Protein AF-0000000070118887 (afdb_homodimer)

pLDDT: mean 91.61, std 8.12, range [56.62, 98.19]

Sequence (418 aa):
MGLREEKKQATRTAIADAALGLFLEQGFDRVTVADVARVARVSVNTVFNYFPTKEDLFFDRQEQVVQRLPAAIRDRADGESAVAALRRAFLAELDREEATLGLDPGMAGFWRVVEESAALQARLRQMRDRTEAAIADTLRAQTGVDDAMPPIAAAMIAAVDSALHAAIRRRLLAGEDPDAVRAQVRAAARVAFDALERGLGTYATKGATMGLREEKKQATRTAIADAALGLFLEQGFDRVTVADVARVARVSVNTVFNYFPTKEDLFFDRQEQVVQRLPAAIRDRADGESAVAALRRAFLAELDREEATLGLDPGMAGFWRVVEESAALQARLRQMRDRTEAAIADTLRAQTGVDDAMPPIAAAMIAAVDSALHAAIRRRLLAGEDPDAVRAQVRAAARVAFDALERGLGTYATKGAT

Foldseek 3Di:
DDPVVVVVVVLLVLLLVLLQVCCLVPFLVPDDLCNSCVSSVHDSVVSCVQAVDSLCSLVVCLVVVLCQLLVLLVPDDAQDASLNSLLVSVVVCLVVVPCSLVLDLVSLSSLVSCVVDPVSVVVVVVSLVSSLVSQLVSLCVLVVDDDPQSSVLSVLSSVLVVVLSVQSNVCSNVVHDSVVSSVVSNVSSVVSSVVSCVVQPRRSRHHDD/DDPVVVVVVVLLVLLLVLLQVCCLVPFLVPDDLCNSCVSSVHDSVSSCVQPVDSLCSLVVCLVVVLCQLLVLLVPDDAQDASLNSLLVSVVVCLVVVPCSLVLDLVSLSSLVSCVVDPVSVVVVVVSLVSSLVSQLVSLCVLVVDDDPLSSVLSVLSSVLVVVLSVQSNVCSNVVHDSVVSSVVSNVSSVVSSVVSCVVQPRRSRHHDD

Organism: Actinoplanes teichomyceticus (NCBI:txid1867)

Solvent-accessible surface area (backbone atoms only — not comparable to full-atom values): 21839 Å² total; per-residue (Å²): 130,55,72,68,56,49,50,49,50,50,52,49,48,45,45,34,50,38,34,44,54,47,30,68,72,63,30,61,87,73,53,49,64,60,58,31,15,59,74,46,70,51,49,54,65,57,48,40,72,76,27,83,42,73,64,43,38,69,48,67,54,48,67,58,61,37,39,47,62,34,47,34,47,70,66,42,52,68,69,34,23,38,61,57,27,46,49,51,52,52,52,50,34,63,72,65,53,30,65,87,65,47,68,36,80,78,32,34,56,56,52,51,44,35,76,73,28,73,70,46,46,52,50,53,52,49,45,51,52,49,25,24,51,44,30,19,52,46,44,26,68,74,60,70,53,91,62,61,55,34,55,43,52,16,28,34,52,43,24,45,54,49,47,54,49,48,52,48,51,54,41,42,67,70,64,51,55,62,68,59,49,49,54,52,49,51,55,36,46,52,55,46,50,50,23,48,36,50,25,49,54,66,46,64,43,34,64,82,127,129,55,71,69,56,49,50,50,52,49,51,50,47,45,42,33,51,38,33,43,53,46,28,68,73,62,28,60,87,71,52,48,65,62,58,31,15,61,72,46,70,51,50,56,65,57,48,40,72,75,27,82,41,74,65,40,37,67,48,68,55,48,67,60,60,37,39,47,63,34,47,36,47,73,67,40,53,67,70,33,21,38,61,57,28,46,50,50,53,51,51,49,35,63,71,65,55,30,65,89,64,46,67,36,78,78,32,36,54,56,50,51,44,34,76,72,27,71,68,48,45,52,49,53,52,50,45,52,52,50,25,25,51,44,29,18,52,46,45,26,67,72,61,71,51,91,60,59,56,34,55,42,53,17,29,34,51,43,24,44,54,49,47,53,49,49,51,47,51,52,42,42,67,72,64,50,54,60,66,59,48,50,54,52,48,51,54,34,46,52,54,46,48,50,23,48,35,51,25,50,54,67,48,64,44,34,66,82,126

Secondary structure (DSSP, 8-state):
--HHHHHHHHHHHHHHHHHHHHHHHH-TTT--HHHHHHHHTS-HHHHHHH-SSHHHHHTTTHHHHHHHHHHHHHTPPTT--HHHHHHHHHHHHHHTT-GGGT-STHHHHHHHHHHT-HHHHHHHHHHHHHHHHHHHHHHHHHH---SSHHHHHHHHHHHHHHHHHHHHHHHHHTT--HHHHHHHHHHHHHHHHHHHHHHHTTTTPPP--/--HHHHHHHHHHHHHHHHHHHHHHHH-TTT--HHHHHHHHTS-HHHHHHH-SSHHHHHTTTHHHHHHHHHHHHHTPPTT--HHHHHHHHHHHHHHHT-GGGT-STHHHHHHHHHHT-HHHHHHHHHHHHHHHHHHHHHHHHHH---SSHHHHHHHHHHHHHHHHHHHHHHHHHTT--HHHHHHHHHHHHHHHHHHHHHHHTTTTPPP--

Nearest PDB structures (foldseek):
  4cgr-assembly1_A  TM=6.955E-01  e=2.107E-05  Streptomyces coelicolor
  7pt0-assembly1_B  TM=7.065E-01  e=2.205E-05  Streptomyces coelicolor
  7pt0-assembly1_A  TM=6.418E-01  e=8.855E-06  Streptomyces coelicolor
  5efy-assembly2_C  TM=7.010E-01  e=2.771E-05  Streptomyces coelicolor A3(2)
  6ayh-assembly1_A-2  TM=6.381E-01  e=2.159E-04  Salmonella enterica

Structure (mmCIF, N/CA/C/O backbone):
data_AF-0000000070118887-model_v1
#
loop_
_entity.id
_entity.type
_entity.pdbx_description
1 polymer 'TetR family transcriptional regulator'
#
loop_
_atom_site.group_PDB
_atom_site.id
_atom_site.type_symbol
_atom_site.label_atom_id
_atom_site.label_alt_id
_atom_site.label_comp_id
_atom_site.label_asym_id
_atom_site.label_entity_id
_atom_site.label_seq_id
_atom_site.pdbx_PDB_ins_code
_atom_site.Cartn_x
_atom_site.Cartn_y
_atom_site.Cartn_z
_atom_site.occupancy
_atom_site.B_iso_or_equiv
_atom_site.auth_seq_id
_atom_site.auth_comp_id
_atom_site.auth_asym_id
_atom_site.auth_atom_id
_atom_site.pdbx_PDB_model_num
ATOM 1 N N . MET A 1 1 ? -10.133 35.5 -0.771 1 66.25 1 MET A N 1
ATOM 2 C CA . MET A 1 1 ? -11.273 34.625 -0.473 1 66.25 1 MET A CA 1
ATOM 3 C C . MET A 1 1 ? -12.477 35.469 -0.028 1 66.25 1 MET A C 1
ATOM 5 O O . MET A 1 1 ? -12.336 36.406 0.759 1 66.25 1 MET A O 1
ATOM 9 N N . GLY A 1 2 ? -13.539 35.344 -0.702 1 81.31 2 GLY A N 1
ATOM 10 C CA . GLY A 1 2 ? -14.711 36.125 -0.341 1 81.31 2 GLY A CA 1
ATOM 11 C C . GLY A 1 2 ? -15.344 35.688 0.968 1 81.31 2 GLY A C 1
ATOM 12 O O . GLY A 1 2 ? -14.961 34.656 1.532 1 81.31 2 GLY A O 1
ATOM 13 N N . LEU A 1 3 ? -16.062 36.5 1.595 1 87.31 3 LEU A N 1
ATOM 14 C CA . LEU A 1 3 ? -16.719 36.281 2.877 1 87.31 3 LEU A CA 1
ATOM 15 C C . LEU A 1 3 ? -17.469 34.969 2.893 1 87.31 3 LEU A C 1
ATOM 17 O O . LEU A 1 3 ? -17.438 34.25 3.893 1 87.31 3 LEU A O 1
ATOM 21 N N . ARG A 1 4 ? -18.109 34.625 1.781 1 85.69 4 ARG A N 1
ATOM 22 C CA . ARG A 1 4 ? -18.859 33.375 1.68 1 85.69 4 ARG A CA 1
ATOM 23 C C . ARG A 1 4 ? -17.938 32.156 1.809 1 85.69 4 ARG A C 1
ATOM 25 O O . ARG A 1 4 ? -18.25 31.188 2.494 1 85.69 4 ARG A O 1
ATOM 32 N N . GLU A 1 5 ? -16.766 32.25 1.113 1 86.56 5 GLU A N 1
ATOM 33 C CA . GLU A 1 5 ? -15.781 31.172 1.16 1 86.56 5 GLU A CA 1
ATOM 34 C C . GLU A 1 5 ? -15.18 31.047 2.557 1 86.56 5 GLU A C 1
ATOM 36 O O . GLU A 1 5 ? -14.914 29.922 3.021 1 86.56 5 GLU A O 1
ATOM 41 N N . GLU A 1 6 ? -15.023 32.094 3.107 1 88.5 6 GLU A N 1
ATOM 42 C CA . GLU A 1 6 ? -14.484 32.094 4.465 1 88.5 6 GLU A CA 1
ATOM 43 C C . GLU A 1 6 ? -15.453 31.453 5.449 1 88.5 6 GLU A C 1
ATOM 45 O O . GLU A 1 6 ? -15.039 30.688 6.332 1 88.5 6 GLU A O 1
ATOM 50 N N . LYS A 1 7 ? -16.672 31.844 5.32 1 88.88 7 LYS A N 1
ATOM 51 C CA . LYS A 1 7 ? -17.688 31.266 6.191 1 88.88 7 LYS A CA 1
ATOM 52 C C . LYS A 1 7 ? -17.812 29.766 5.98 1 88.88 7 LYS A C 1
ATOM 54 O O . LYS A 1 7 ? -17.969 29 6.941 1 88.88 7 LYS A O 1
ATOM 59 N N . LYS A 1 8 ? -17.703 29.391 4.738 1 91.12 8 LYS A N 1
ATOM 60 C CA . LYS A 1 8 ? -17.75 27.969 4.402 1 91.12 8 LYS A CA 1
ATOM 61 C C . LYS A 1 8 ? -16.594 27.219 5.043 1 91.12 8 LYS A C 1
ATOM 63 O O . LYS A 1 8 ? -16.781 26.141 5.621 1 91.12 8 LYS A O 1
ATOM 68 N N . GLN A 1 9 ? -15.516 27.781 4.957 1 92.19 9 GLN A N 1
ATOM 69 C CA . GLN A 1 9 ? -14.328 27.156 5.535 1 92.19 9 GLN A CA 1
ATOM 70 C C . GLN A 1 9 ? -14.43 27.109 7.055 1 92.19 9 GLN A C 1
ATOM 72 O O . GLN A 1 9 ? -14 26.125 7.676 1 92.19 9 GLN A O 1
ATOM 77 N N . ALA A 1 10 ? -14.961 28.109 7.582 1 93.06 10 ALA A N 1
ATOM 78 C CA . ALA A 1 10 ? -15.125 28.141 9.031 1 93.06 10 ALA A CA 1
ATOM 79 C C . ALA A 1 10 ? -16.094 27.062 9.5 1 93.06 10 ALA A C 1
ATOM 81 O O . ALA A 1 10 ? -15.859 26.406 10.523 1 93.06 10 ALA A O 1
ATOM 82 N N . THR A 1 11 ? -17.156 26.922 8.773 1 94.44 11 THR A N 1
ATOM 83 C CA . THR A 1 11 ? -18.125 25.891 9.109 1 94.44 11 THR A CA 1
ATOM 84 C C . THR A 1 11 ? -17.516 24.5 8.977 1 94.44 11 THR A C 1
ATOM 86 O O . THR A 1 11 ? -17.688 23.656 9.859 1 94.44 11 THR A O 1
ATOM 89 N N . ARG A 1 12 ? -16.812 24.297 7.953 1 96.06 12 ARG A N 1
ATOM 90 C CA . ARG A 1 12 ? -16.141 23.016 7.738 1 96.06 12 ARG A CA 1
ATOM 91 C C . ARG A 1 12 ? -15.203 22.688 8.898 1 96.06 12 ARG A C 1
ATOM 93 O O . ARG A 1 12 ? -15.227 21.562 9.422 1 96.06 12 ARG A O 1
ATOM 100 N N . THR A 1 13 ? -14.484 23.672 9.281 1 94.88 13 THR A N 1
ATOM 101 C CA . THR A 1 13 ? -13.508 23.484 10.352 1 94.88 13 THR A CA 1
ATOM 102 C C . THR A 1 13 ? -14.211 23.203 11.68 1 94.88 13 THR A C 1
ATOM 104 O O . THR A 1 13 ? -13.781 22.344 12.445 1 94.88 13 THR A O 1
ATOM 107 N N . ALA A 1 14 ? -15.242 23.891 11.883 1 95.44 14 ALA A N 1
ATOM 108 C CA . ALA A 1 14 ? -16 23.703 13.117 1 95.44 14 ALA A CA 1
ATOM 109 C C . ALA A 1 14 ? -16.562 22.297 13.211 1 95.44 14 ALA A C 1
ATOM 111 O O . ALA A 1 14 ? -16.516 21.672 14.266 1 95.44 14 ALA A O 1
ATOM 112 N N . ILE A 1 15 ? -17.062 21.859 12.102 1 97.31 15 ILE A N 1
ATOM 113 C CA . ILE A 1 15 ? -17.625 20.5 12.055 1 97.31 15 ILE A CA 1
ATOM 114 C C . ILE A 1 15 ? -16.516 19.484 12.281 1 97.31 15 ILE A C 1
ATOM 116 O O . ILE A 1 15 ? -16.672 18.562 13.086 1 97.31 15 ILE A O 1
ATOM 120 N N . ALA A 1 16 ? -15.453 19.656 11.648 1 96.5 16 ALA A N 1
ATOM 121 C CA . ALA A 1 16 ? -14.328 18.734 11.742 1 96.5 16 ALA A CA 1
ATOM 122 C C . ALA A 1 16 ? -13.766 18.703 13.156 1 96.5 16 ALA A C 1
ATOM 124 O O . ALA A 1 16 ? -13.461 17.625 13.688 1 96.5 16 ALA A O 1
ATOM 125 N N . ASP A 1 17 ? -13.672 19.859 13.75 1 94.81 17 ASP A N 1
ATOM 126 C CA . ASP A 1 17 ? -13.141 19.953 15.109 1 94.81 17 ASP A CA 1
ATOM 127 C C . ASP A 1 17 ? -14.062 19.25 16.109 1 94.81 17 ASP A C 1
ATOM 129 O O . ASP A 1 17 ? -13.602 18.531 16.984 1 94.81 17 ASP A O 1
ATOM 133 N N . ALA A 1 18 ? -15.273 19.484 15.938 1 96.56 18 ALA A N 1
ATOM 134 C CA . ALA A 1 18 ? -16.266 18.828 16.797 1 96.56 18 ALA A CA 1
ATOM 135 C C . ALA A 1 18 ? -16.188 17.312 16.656 1 96.56 18 ALA A C 1
ATOM 137 O O . ALA A 1 18 ? -16.203 16.578 17.656 1 96.56 18 ALA A O 1
ATOM 138 N N . ALA A 1 19 ? -16.141 16.891 15.469 1 97 19 ALA A N 1
ATOM 139 C CA . ALA A 1 19 ? -16.078 15.453 15.18 1 97 19 ALA A CA 1
ATOM 140 C C . ALA A 1 19 ? -14.828 14.836 15.805 1 97 19 ALA A C 1
ATOM 142 O O . ALA A 1 19 ? -14.906 13.805 16.484 1 97 19 ALA A O 1
ATOM 143 N N . LEU A 1 20 ? -13.695 15.469 15.57 1 94.56 20 LEU A N 1
ATOM 144 C CA . LEU A 1 20 ? -12.43 14.938 16.062 1 94.56 20 LEU A CA 1
ATOM 145 C C . LEU A 1 20 ? -12.461 14.805 17.594 1 94.56 20 LEU A C 1
ATOM 147 O O . LEU A 1 20 ? -12.016 13.789 18.141 1 94.56 20 LEU A O 1
ATOM 151 N N . GLY A 1 21 ? -12.969 15.805 18.234 1 94.88 21 GLY A N 1
ATOM 152 C CA . GLY A 1 21 ? -13.102 15.727 19.672 1 94.88 21 GLY A CA 1
ATOM 153 C C . GLY A 1 21 ? -13.914 14.531 20.141 1 94.88 21 GLY A C 1
ATOM 154 O O . GLY A 1 21 ? -13.508 13.82 21.062 1 94.88 21 GLY A O 1
ATOM 155 N N . LEU A 1 22 ? -15.023 14.289 19.516 1 97.12 22 LEU A N 1
ATOM 156 C CA . LEU A 1 22 ? -15.891 13.164 19.844 1 97.12 22 LEU A CA 1
ATOM 157 C C . LEU A 1 22 ? -15.195 11.844 19.578 1 97.12 22 LEU A C 1
ATOM 159 O O . LEU A 1 22 ? -15.242 10.93 20.406 1 97.12 22 LEU A O 1
ATOM 163 N N . PHE A 1 23 ? -14.531 11.75 18.422 1 96.56 23 PHE A N 1
ATOM 164 C CA . PHE A 1 23 ? -13.844 10.523 18.047 1 96.56 23 PHE A CA 1
ATOM 165 C C . PHE A 1 23 ? -12.742 10.188 19.047 1 96.56 23 PHE A C 1
ATOM 167 O O . PHE A 1 23 ? -12.555 9.023 19.391 1 96.56 23 PHE A O 1
ATOM 174 N N . LEU A 1 24 ? -12.031 11.211 19.484 1 94.5 24 LEU A N 1
ATOM 175 C CA . LEU A 1 24 ? -10.93 11 20.406 1 94.5 24 LEU A CA 1
ATOM 176 C C . LEU A 1 24 ? -11.453 10.562 21.781 1 94.5 24 LEU A C 1
ATOM 178 O O . LEU A 1 24 ? -10.812 9.766 22.469 1 94.5 24 LEU A O 1
ATOM 182 N N . GLU A 1 25 ? -12.625 11.016 22.078 1 95.19 25 GLU A N 1
ATOM 183 C CA . GLU A 1 25 ? -13.203 10.742 23.391 1 95.19 25 GLU A CA 1
ATOM 184 C C . GLU A 1 25 ? -13.938 9.398 23.406 1 95.19 25 GLU A C 1
ATOM 186 O O . GLU A 1 25 ? -13.797 8.625 24.359 1 95.19 25 GLU A O 1
ATOM 191 N N . GLN A 1 26 ? -14.633 9.078 22.328 1 96.44 26 GLN A N 1
ATOM 192 C CA . GLN A 1 26 ? -15.586 7.973 22.406 1 96.44 26 GLN A CA 1
ATOM 193 C C . GLN A 1 26 ? -15.203 6.855 21.438 1 96.44 26 GLN A C 1
ATOM 195 O O . GLN A 1 26 ? -15.734 5.746 21.531 1 96.44 26 GLN A O 1
ATOM 200 N N . GLY A 1 27 ? -14.273 7.164 20.594 1 96.06 27 GLY A N 1
ATOM 201 C CA . GLY A 1 27 ? -13.961 6.211 19.547 1 96.06 27 GLY A CA 1
ATOM 202 C C . GLY A 1 27 ? -14.773 6.426 18.281 1 96.06 27 GLY A C 1
ATOM 203 O O . GLY A 1 27 ? -15.875 6.988 18.328 1 96.06 27 GLY A O 1
ATOM 204 N N . PHE A 1 28 ? -14.289 6.055 17.203 1 97 28 PHE A N 1
ATOM 205 C CA . PHE A 1 28 ? -14.859 6.305 15.891 1 97 28 PHE A CA 1
ATOM 206 C C . PHE A 1 28 ? -16.188 5.566 15.727 1 97 28 PHE A C 1
ATOM 208 O O . PHE A 1 28 ? -17.172 6.148 15.289 1 97 28 PHE A O 1
ATOM 215 N N . ASP A 1 29 ? -16.172 4.312 16.125 1 95.75 29 ASP A N 1
ATOM 216 C CA . ASP A 1 29 ? -17.312 3.447 15.828 1 95.75 29 ASP A CA 1
ATOM 217 C C . ASP A 1 29 ? -18.516 3.84 16.672 1 95.75 29 ASP A C 1
ATOM 219 O O . ASP A 1 29 ? -19.656 3.676 16.234 1 95.75 29 ASP A O 1
ATOM 223 N N . ARG A 1 30 ? -18.391 4.457 17.766 1 96.06 30 ARG A N 1
ATOM 224 C CA . ARG A 1 30 ? -19.469 4.793 18.688 1 96.06 30 ARG A CA 1
ATOM 225 C C . ARG A 1 30 ? -20.078 6.145 18.344 1 96.06 30 ARG A C 1
ATOM 227 O O . ARG A 1 30 ? -21.25 6.398 18.656 1 96.06 30 ARG A O 1
ATOM 234 N N . VAL A 1 31 ? -19.312 6.992 17.781 1 97.69 31 VAL A N 1
ATOM 235 C CA . VAL A 1 31 ? -19.781 8.336 17.453 1 97.69 31 VAL A CA 1
ATOM 236 C C . VAL A 1 31 ? -20.625 8.297 16.188 1 97.69 31 VAL A C 1
ATOM 238 O O . VAL A 1 31 ? -20.281 7.613 15.219 1 97.69 31 VAL A O 1
ATOM 241 N N . THR A 1 32 ? -21.688 8.969 16.188 1 97.25 32 THR A N 1
ATOM 242 C CA . THR A 1 32 ? -22.531 9.07 15 1 97.25 32 THR A CA 1
ATOM 243 C C . THR A 1 32 ? -22.453 10.469 14.398 1 97.25 32 THR A C 1
ATOM 245 O O . THR A 1 32 ? -21.984 11.406 15.055 1 97.25 32 THR A O 1
ATOM 248 N N . VAL A 1 33 ? -22.938 10.547 13.156 1 97.38 33 VAL A N 1
ATOM 249 C CA . VAL A 1 33 ? -22.969 11.844 12.5 1 97.38 33 VAL A CA 1
ATOM 250 C C . VAL A 1 33 ? -23.953 12.758 13.227 1 97.38 33 VAL A C 1
ATOM 252 O O . VAL A 1 33 ? -23.734 13.969 13.336 1 97.38 33 VAL A O 1
ATOM 255 N N . ALA A 1 34 ? -24.953 12.203 13.773 1 97.5 34 ALA A N 1
ATOM 256 C CA . ALA A 1 34 ? -25.922 12.969 14.555 1 97.5 34 ALA A CA 1
ATOM 257 C C . ALA A 1 34 ? -25.266 13.594 15.781 1 97.5 34 ALA A C 1
ATOM 259 O O . ALA A 1 34 ? -25.547 14.742 16.125 1 97.5 34 ALA A O 1
ATOM 260 N N . ASP A 1 35 ? -24.438 12.867 16.438 1 98 35 ASP A N 1
ATOM 261 C CA . ASP A 1 35 ? -23.688 13.375 17.578 1 98 35 ASP A CA 1
ATOM 262 C C . ASP A 1 35 ? -22.844 14.586 17.188 1 98 35 ASP A C 1
ATOM 264 O O . ASP A 1 35 ? -22.812 15.594 17.891 1 98 35 ASP A O 1
ATOM 268 N N . VAL A 1 36 ? -22.188 14.469 16.031 1 98.19 36 VAL A N 1
ATOM 269 C CA . VAL A 1 36 ? -21.328 15.531 15.531 1 98.19 36 VAL A CA 1
ATOM 270 C C . VAL A 1 36 ? -22.156 16.766 15.211 1 98.19 36 VAL A C 1
ATOM 272 O O . VAL A 1 36 ? -21.797 17.891 15.578 1 98.19 36 VAL A O 1
ATOM 275 N N . ALA A 1 37 ? -23.203 16.516 14.539 1 98.06 37 ALA A N 1
ATOM 276 C CA . ALA A 1 37 ? -24.109 17.609 14.172 1 98.06 37 ALA A CA 1
ATOM 277 C C . ALA A 1 37 ? -24.562 18.375 15.406 1 98.06 37 ALA A C 1
ATOM 279 O O . ALA A 1 37 ? -24.562 19.609 15.414 1 98.06 37 ALA A O 1
ATOM 280 N N . ARG A 1 38 ? -24.938 17.656 16.406 1 97.94 38 ARG A N 1
ATOM 281 C CA . ARG A 1 38 ? -25.406 18.234 17.656 1 97.94 38 ARG A CA 1
ATOM 282 C C . ARG A 1 38 ? -24.328 19.109 18.297 1 97.94 38 ARG A C 1
ATOM 284 O O . ARG A 1 38 ? -24.594 20.25 18.656 1 97.94 38 ARG A O 1
ATOM 291 N N . VAL A 1 39 ? -23.156 18.672 18.359 1 97.5 39 VAL A N 1
ATOM 292 C CA . VAL A 1 39 ? -22.062 19.359 19.031 1 97.5 39 VAL A CA 1
ATOM 293 C C . VAL A 1 39 ? -21.641 20.578 18.203 1 97.5 39 VAL A C 1
ATOM 295 O O . VAL A 1 39 ? -21.312 21.625 18.766 1 97.5 39 VAL A O 1
ATOM 298 N N . ALA A 1 40 ? -21.672 20.406 16.938 1 97.38 40 ALA A N 1
ATOM 299 C CA . ALA A 1 40 ? -21.281 21.484 16.031 1 97.38 40 ALA A CA 1
ATOM 300 C C . ALA A 1 40 ? -22.422 22.469 15.82 1 97.38 40 ALA A C 1
ATOM 302 O O . ALA A 1 40 ? -22.234 23.516 15.203 1 97.38 40 ALA A O 1
ATOM 303 N N . ARG A 1 41 ? -23.562 22.125 16.281 1 97.31 41 ARG A N 1
ATOM 304 C CA . ARG A 1 41 ? -24.734 22.984 16.172 1 97.31 41 ARG A CA 1
ATOM 305 C C . ARG A 1 41 ? -25.125 23.234 14.719 1 97.31 41 ARG A C 1
ATOM 307 O O . ARG A 1 41 ? -25.344 24.375 14.32 1 97.31 41 ARG A O 1
ATOM 314 N N . VAL A 1 42 ? -25.141 22.234 13.969 1 97.5 42 VAL A N 1
ATOM 315 C CA . VAL A 1 42 ? -25.609 22.234 12.586 1 97.5 42 VAL A CA 1
ATOM 316 C C . VAL A 1 42 ? -26.547 21.047 12.359 1 97.5 42 VAL A C 1
ATOM 318 O O . VAL A 1 42 ? -26.719 20.203 13.242 1 97.5 42 VAL A O 1
ATOM 321 N N . SER A 1 43 ? -27.125 20.984 11.18 1 97.31 43 SER A N 1
ATOM 322 C CA . SER A 1 43 ? -27.969 19.844 10.836 1 97.31 43 SER A CA 1
ATOM 323 C C . SER A 1 43 ? -27.141 18.672 10.336 1 97.31 43 SER A C 1
ATOM 325 O O . SER A 1 43 ? -26.016 18.859 9.859 1 97.31 43 SER A O 1
ATOM 327 N N . VAL A 1 44 ? -27.672 17.484 10.438 1 97.25 44 VAL A N 1
ATOM 328 C CA . VAL A 1 44 ? -27.047 16.281 9.883 1 97.25 44 VAL A CA 1
ATOM 329 C C . VAL A 1 44 ? -26.812 16.469 8.391 1 97.25 44 VAL A C 1
ATOM 331 O O . VAL A 1 44 ? -25.75 16.109 7.875 1 97.25 44 VAL A O 1
ATOM 334 N N . ASN A 1 45 ? -27.703 17.109 7.762 1 97.25 45 ASN A N 1
ATOM 335 C CA . ASN A 1 45 ? -27.562 17.344 6.332 1 97.25 45 ASN A CA 1
ATOM 336 C C . ASN A 1 45 ? -26.391 18.266 6.023 1 97.25 45 ASN A C 1
ATOM 338 O O . ASN A 1 45 ? -25.688 18.078 5.035 1 97.25 45 ASN A O 1
ATOM 342 N N . THR A 1 46 ? -26.234 19.219 6.855 1 96.56 46 THR A N 1
ATOM 343 C CA . THR A 1 46 ? -25.109 20.125 6.688 1 96.56 46 THR A CA 1
ATOM 344 C C . THR A 1 46 ? -23.781 19.375 6.809 1 96.56 46 THR A C 1
ATOM 346 O O . THR A 1 46 ? -22.875 19.594 6.02 1 96.56 46 THR A O 1
ATOM 349 N N . VAL A 1 47 ? -23.688 18.453 7.801 1 97.5 47 VAL A N 1
ATOM 350 C CA . VAL A 1 47 ? -22.484 17.656 7.965 1 97.5 47 VAL A CA 1
ATOM 351 C C . VAL A 1 47 ? -22.203 16.875 6.688 1 97.5 47 VAL A C 1
ATOM 353 O O . VAL A 1 47 ? -21.094 16.906 6.16 1 97.5 47 VAL A O 1
ATOM 356 N N . PHE A 1 48 ? -23.219 16.297 6.055 1 96.5 48 PHE A N 1
ATOM 357 C CA . PHE A 1 48 ? -23.047 15.445 4.883 1 96.5 48 PHE A CA 1
ATOM 358 C C . PHE A 1 48 ? -22.672 16.281 3.658 1 96.5 48 PHE A C 1
ATOM 360 O O . PHE A 1 48 ? -21.953 15.797 2.775 1 96.5 48 PHE A O 1
ATOM 367 N N . ASN A 1 49 ? -23.172 17.5 3.701 1 96.69 49 ASN A N 1
ATOM 368 C CA . ASN A 1 49 ? -22.797 18.406 2.609 1 96.69 49 ASN A CA 1
ATOM 369 C C . ASN A 1 49 ? -21.297 18.641 2.564 1 96.69 49 ASN A C 1
ATOM 371 O O . ASN A 1 49 ? -20.703 18.75 1.485 1 96.69 49 ASN A O 1
ATOM 375 N N . TYR A 1 50 ? -20.719 18.656 3.762 1 96.69 50 TYR A N 1
ATOM 376 C CA . TYR A 1 50 ? -19.281 18.953 3.844 1 96.69 50 TYR A CA 1
ATOM 377 C C . TYR A 1 50 ? -18.469 17.672 3.855 1 96.69 50 TYR A C 1
ATOM 379 O O . TYR A 1 50 ? -17.359 17.625 3.324 1 96.69 50 TYR A O 1
ATOM 387 N N . PHE A 1 51 ? -19.031 16.625 4.484 1 97.69 51 PHE A N 1
ATOM 388 C CA . PHE A 1 51 ? -18.344 15.352 4.66 1 97.69 51 PHE A CA 1
ATOM 389 C C . PHE A 1 51 ? -19.266 14.195 4.289 1 97.69 51 PHE A C 1
ATOM 391 O O . PHE A 1 51 ? -19.984 13.672 5.137 1 97.69 51 PHE A O 1
ATOM 398 N N . PRO A 1 52 ? -19.062 13.711 3.115 1 96.69 52 PRO A N 1
ATOM 399 C CA . PRO A 1 52 ? -19.984 12.711 2.582 1 96.69 52 PRO A CA 1
ATOM 400 C C . PRO A 1 52 ? -20 11.414 3.398 1 96.69 52 PRO A C 1
ATOM 402 O O . PRO A 1 52 ? -21 10.695 3.416 1 96.69 52 PRO A O 1
ATOM 405 N N . THR A 1 53 ? -18.875 11.117 4.004 1 96.06 53 THR A N 1
ATOM 406 C CA . THR A 1 53 ? -18.812 9.922 4.844 1 96.06 53 THR A CA 1
ATOM 407 C C . THR A 1 53 ? -18.234 10.258 6.215 1 96.06 53 THR A C 1
ATOM 409 O O . THR A 1 53 ? -17.578 11.297 6.387 1 96.06 53 THR A O 1
ATOM 412 N N . LYS A 1 54 ? -18.453 9.445 7.18 1 96.12 54 LYS A N 1
ATOM 413 C CA . LYS A 1 54 ? -17.891 9.633 8.508 1 96.12 54 LYS A CA 1
ATOM 414 C C . LYS A 1 54 ? -16.359 9.602 8.469 1 96.12 54 LYS A C 1
ATOM 416 O O . LYS A 1 54 ? -15.695 10.32 9.219 1 96.12 54 LYS A O 1
ATOM 421 N N . GLU A 1 55 ? -15.766 8.789 7.551 1 96.88 55 GLU A N 1
ATOM 422 C CA . GLU A 1 55 ? -14.312 8.727 7.371 1 96.88 55 GLU A CA 1
ATOM 423 C C . GLU A 1 55 ? -13.758 10.07 6.898 1 96.88 55 GLU A C 1
ATOM 425 O O . GLU A 1 55 ? -12.656 10.461 7.281 1 96.88 55 GLU A O 1
ATOM 430 N N . ASP A 1 56 ? -14.602 10.711 6.133 1 96.38 56 ASP A N 1
ATOM 431 C CA . ASP A 1 56 ? -14.195 12.031 5.656 1 96.38 56 ASP A CA 1
ATOM 432 C C . ASP A 1 56 ? -14.109 13.031 6.805 1 96.38 56 ASP A C 1
ATOM 434 O O . ASP A 1 56 ? -13.273 13.938 6.785 1 96.38 56 ASP A O 1
ATOM 438 N N . LEU A 1 57 ? -14.977 12.812 7.793 1 95.69 57 LEU A N 1
ATOM 439 C CA . LEU A 1 57 ? -14.961 13.656 8.984 1 95.69 57 LEU A CA 1
ATOM 440 C C . LEU A 1 57 ? -13.672 13.461 9.773 1 95.69 57 LEU A C 1
ATOM 442 O O . LEU A 1 57 ? -13.086 14.43 10.266 1 95.69 57 LEU A O 1
ATOM 446 N N . PHE A 1 58 ? -13.297 12.273 9.844 1 95.94 58 PHE A N 1
ATOM 447 C CA . PHE A 1 58 ? -12.109 11.961 10.625 1 95.94 58 PHE A CA 1
ATOM 448 C C . PHE A 1 58 ? -10.852 12.398 9.891 1 95.94 58 PHE A C 1
ATOM 450 O O . PHE A 1 58 ? -9.977 13.047 10.484 1 95.94 58 PHE A O 1
ATOM 457 N N . PHE A 1 59 ? -10.773 11.992 8.609 1 95.06 59 PHE A N 1
ATOM 458 C CA . PHE A 1 59 ? -9.672 12.43 7.77 1 95.06 59 PHE A CA 1
ATOM 459 C C . PHE A 1 59 ? -10.031 13.711 7.027 1 95.06 59 PHE A C 1
ATOM 461 O O . PHE A 1 59 ? -10.023 13.742 5.793 1 95.06 59 PHE A O 1
ATOM 468 N N . ASP A 1 60 ? -10.18 14.773 7.773 1 92.94 60 ASP A N 1
ATOM 469 C CA . ASP A 1 60 ? -10.734 16 7.215 1 92.94 60 ASP A CA 1
ATOM 470 C C . ASP A 1 60 ? -9.703 16.734 6.371 1 92.94 60 ASP A C 1
ATOM 472 O O . ASP A 1 60 ? -10.047 17.641 5.613 1 92.94 60 ASP A O 1
ATOM 476 N N . ARG A 1 61 ? -8.445 16.328 6.387 1 90.81 61 ARG A N 1
ATOM 477 C CA . ARG A 1 61 ? -7.387 16.953 5.605 1 90.81 61 ARG A CA 1
ATOM 478 C C . ARG A 1 61 ? -6.809 15.984 4.586 1 90.81 61 ARG A C 1
ATOM 480 O O . ARG A 1 61 ? -5.672 16.141 4.137 1 90.81 61 ARG A O 1
ATOM 487 N N . GLN A 1 62 ? -7.547 15.008 4.199 1 93.31 62 GLN A N 1
ATOM 488 C CA . GLN A 1 62 ? -7.047 13.93 3.359 1 93.31 62 GLN A CA 1
ATOM 489 C C . GLN A 1 62 ? -6.562 14.461 2.014 1 93.31 62 GLN A C 1
ATOM 491 O O . GLN A 1 62 ? -5.578 13.961 1.463 1 93.31 62 GLN A O 1
ATOM 496 N N . GLU A 1 63 ? -7.215 15.453 1.492 1 92.81 63 GLU A N 1
ATOM 497 C CA . GLU A 1 63 ? -6.789 15.961 0.193 1 92.81 63 GLU A CA 1
ATOM 498 C C . GLU A 1 63 ? -5.426 16.641 0.284 1 92.81 63 GLU A C 1
ATOM 500 O O . GLU A 1 63 ? -4.594 16.5 -0.612 1 92.81 63 GLU A O 1
ATOM 505 N N . GLN A 1 64 ? -5.25 17.344 1.359 1 90.62 64 GLN A N 1
ATOM 506 C CA . GLN A 1 64 ? -3.951 17.953 1.602 1 90.62 64 GLN A CA 1
ATOM 507 C C . GLN A 1 64 ? -2.861 16.891 1.755 1 90.62 64 GLN A C 1
ATOM 509 O O . GLN A 1 64 ? -1.754 17.062 1.237 1 90.62 64 GLN A O 1
ATOM 514 N N . VAL A 1 65 ? -3.182 15.867 2.422 1 90.44 65 VAL A N 1
ATOM 515 C CA . VAL A 1 65 ? -2.232 14.781 2.652 1 90.44 65 VAL A CA 1
ATOM 516 C C . VAL A 1 65 ? -1.886 14.109 1.326 1 90.44 65 VAL A C 1
ATOM 518 O O . VAL A 1 65 ? -0.709 13.906 1.016 1 90.44 65 VAL A O 1
ATOM 521 N N . VAL A 1 66 ? -2.842 13.875 0.499 1 94.81 66 VAL A N 1
ATOM 522 C CA . VAL A 1 66 ? -2.664 13.164 -0.764 1 94.81 66 VAL A CA 1
ATOM 523 C C . VAL A 1 66 ? -1.858 14.031 -1.732 1 94.81 66 VAL A C 1
ATOM 525 O O . VAL A 1 66 ? -1.051 13.516 -2.51 1 94.81 66 VAL A O 1
ATOM 528 N N . GLN A 1 67 ? -1.999 15.305 -1.586 1 95.5 67 GLN A N 1
ATOM 529 C CA . GLN A 1 67 ? -1.395 16.188 -2.576 1 95.5 67 GLN A CA 1
ATOM 530 C C . GLN A 1 67 ? -0.021 16.672 -2.117 1 95.5 67 GLN A C 1
ATOM 532 O O . GLN A 1 67 ? 0.711 17.297 -2.885 1 95.5 67 GLN A O 1
ATOM 537 N N . ARG A 1 68 ? 0.315 16.359 -0.962 1 93.38 68 ARG A N 1
ATOM 538 C CA . ARG A 1 68 ? 1.554 16.859 -0.377 1 93.38 68 ARG A CA 1
ATOM 539 C C . ARG A 1 68 ? 2.754 16.516 -1.251 1 93.38 68 ARG A C 1
ATOM 541 O O . ARG A 1 68 ? 3.527 17.391 -1.633 1 93.38 68 ARG A O 1
ATOM 548 N N . LEU A 1 69 ? 2.902 15.273 -1.628 1 95.75 69 LEU A N 1
ATOM 549 C CA . LEU A 1 69 ? 4.066 14.828 -2.387 1 95.75 69 LEU A CA 1
ATOM 550 C C . LEU A 1 69 ? 3.977 15.289 -3.838 1 95.75 69 LEU A C 1
ATOM 552 O O . LEU A 1 69 ? 4.93 15.867 -4.371 1 95.75 69 LEU A O 1
ATOM 556 N N . PRO A 1 70 ? 2.814 15.125 -4.461 1 97.31 70 PRO A N 1
ATOM 557 C CA . PRO A 1 70 ? 2.689 15.672 -5.812 1 97.31 70 PRO A CA 1
ATOM 558 C C . PRO A 1 70 ? 3.016 17.172 -5.875 1 97.31 70 PRO A C 1
ATOM 560 O O . PRO A 1 70 ? 3.697 17.609 -6.797 1 97.31 70 PRO A O 1
ATOM 563 N N . ALA A 1 71 ? 2.561 17.891 -4.902 1 96.5 71 ALA A N 1
ATOM 564 C CA . ALA A 1 71 ? 2.816 19.328 -4.871 1 96.5 71 ALA A CA 1
ATOM 565 C C . ALA A 1 71 ? 4.309 19.625 -4.727 1 96.5 71 ALA A C 1
ATOM 567 O O . ALA A 1 71 ? 4.836 20.531 -5.375 1 96.5 71 ALA A O 1
ATOM 568 N N . ALA A 1 72 ? 4.988 18.875 -3.887 1 95.75 72 ALA A N 1
ATOM 569 C CA . ALA A 1 72 ? 6.426 19.047 -3.713 1 95.75 72 ALA A CA 1
ATOM 570 C C . ALA A 1 72 ? 7.168 18.812 -5.027 1 95.75 72 ALA A C 1
ATOM 572 O O . ALA A 1 72 ? 8.133 19.516 -5.336 1 95.75 72 ALA A O 1
ATOM 573 N N . ILE A 1 73 ? 6.719 17.844 -5.797 1 96.56 73 ILE A N 1
ATOM 574 C CA . ILE A 1 73 ? 7.332 17.531 -7.082 1 96.56 73 ILE A CA 1
ATOM 575 C C . ILE A 1 73 ? 7.059 18.672 -8.07 1 96.56 73 ILE A C 1
ATOM 577 O O . ILE A 1 73 ? 7.969 19.125 -8.773 1 96.56 73 ILE A O 1
ATOM 581 N N . ARG A 1 74 ? 5.832 19.094 -8.109 1 95.75 74 ARG A N 1
ATOM 582 C CA . ARG A 1 74 ? 5.438 20.125 -9.047 1 95.75 74 ARG A CA 1
ATOM 583 C C . ARG A 1 74 ? 6.176 21.438 -8.773 1 95.75 74 ARG A C 1
ATOM 585 O O . ARG A 1 74 ? 6.574 22.141 -9.703 1 95.75 74 ARG A O 1
ATOM 592 N N . ASP A 1 75 ? 6.359 21.719 -7.516 1 95.12 75 ASP A N 1
ATOM 593 C CA . ASP A 1 75 ? 6.836 23.047 -7.113 1 95.12 75 ASP A CA 1
ATOM 594 C C . ASP A 1 75 ? 8.352 23.047 -6.914 1 95.12 75 ASP A C 1
ATOM 596 O O . ASP A 1 75 ? 8.914 24.031 -6.426 1 95.12 75 ASP A O 1
ATOM 600 N N . ARG A 1 76 ? 8.984 22 -7.27 1 94.62 76 ARG A N 1
ATOM 601 C CA . ARG A 1 76 ? 10.422 21.891 -7.023 1 94.62 76 ARG A CA 1
ATOM 602 C C . ARG A 1 76 ? 11.203 22.891 -7.859 1 94.62 76 ARG A C 1
ATOM 604 O O . ARG A 1 76 ? 10.711 23.375 -8.883 1 94.62 76 ARG A O 1
ATOM 611 N N . ALA A 1 77 ? 12.367 23.219 -7.371 1 94.44 77 ALA A N 1
ATOM 612 C CA . ALA A 1 77 ? 13.227 24.203 -8.023 1 94.44 77 ALA A CA 1
ATOM 613 C C . ALA A 1 77 ? 13.836 23.641 -9.305 1 94.44 77 ALA A C 1
ATOM 615 O O . ALA A 1 77 ? 13.93 22.422 -9.469 1 94.44 77 ALA A O 1
ATOM 616 N N . ASP A 1 78 ? 14.203 24.578 -10.172 1 94.25 78 ASP A N 1
ATOM 617 C CA . ASP A 1 78 ? 14.945 24.156 -11.359 1 94.25 78 ASP A CA 1
ATOM 618 C C . ASP A 1 78 ? 16.203 23.391 -10.969 1 94.25 78 ASP A C 1
ATOM 620 O O . ASP A 1 78 ? 16.906 23.766 -10.031 1 94.25 78 ASP A O 1
ATOM 624 N N . GLY A 1 79 ? 16.406 22.297 -11.656 1 94.31 79 GLY A N 1
ATOM 625 C CA . GLY A 1 79 ? 17.594 21.5 -11.406 1 94.31 79 GLY A CA 1
ATOM 626 C C . GLY A 1 79 ? 17.422 20.5 -10.281 1 94.31 79 GLY A C 1
ATOM 627 O O . GLY A 1 79 ? 18.281 19.641 -10.07 1 94.31 79 GLY A O 1
ATOM 628 N N . GLU A 1 80 ? 16.25 20.594 -9.656 1 95.12 80 GLU A N 1
ATOM 629 C CA . GLU A 1 80 ? 15.992 19.688 -8.539 1 95.12 80 GLU A CA 1
ATOM 630 C C . GLU A 1 80 ? 15.25 18.438 -9.016 1 95.12 80 GLU A C 1
ATOM 632 O O . GLU A 1 80 ? 14.289 18.531 -9.789 1 95.12 80 GLU A O 1
ATOM 637 N N . SER A 1 81 ? 15.773 17.297 -8.594 1 95.5 81 SER A N 1
ATOM 638 C CA . SER A 1 81 ? 15.086 16.047 -8.93 1 95.5 81 SER A CA 1
ATOM 639 C C . SER A 1 81 ? 13.844 15.859 -8.07 1 95.5 81 SER A C 1
ATOM 641 O O . SER A 1 81 ? 13.695 16.5 -7.031 1 95.5 81 SER A O 1
ATOM 643 N N . ALA A 1 82 ? 12.969 15.023 -8.508 1 95.25 82 ALA A N 1
ATOM 644 C CA . ALA A 1 82 ? 11.766 14.711 -7.738 1 95.25 82 ALA A CA 1
ATOM 645 C C . ALA A 1 82 ? 12.125 14.188 -6.352 1 95.25 82 ALA A C 1
ATOM 647 O O . ALA A 1 82 ? 11.555 14.617 -5.352 1 95.25 82 ALA A O 1
ATOM 648 N N . VAL A 1 83 ? 13.094 13.305 -6.273 1 96.69 83 VAL A N 1
ATOM 649 C CA . VAL A 1 83 ? 13.477 12.688 -5.012 1 96.69 83 VAL A CA 1
ATOM 650 C C . VAL A 1 83 ? 14.078 13.742 -4.082 1 96.69 83 VAL A C 1
ATOM 652 O O . VAL A 1 83 ? 13.773 13.773 -2.887 1 96.69 83 VAL A O 1
ATOM 655 N N . ALA A 1 84 ? 14.883 14.609 -4.633 1 95.75 84 ALA A N 1
ATOM 656 C CA . ALA A 1 84 ? 15.469 15.672 -3.826 1 95.75 84 ALA A CA 1
ATOM 657 C C . ALA A 1 84 ? 14.398 16.594 -3.25 1 95.75 84 ALA A C 1
ATOM 659 O O . ALA A 1 84 ? 14.484 17.016 -2.094 1 95.75 84 ALA A O 1
ATOM 660 N N . ALA A 1 85 ? 13.445 16.891 -4.055 1 95.56 85 ALA A N 1
ATOM 661 C CA . ALA A 1 85 ? 12.328 17.719 -3.607 1 95.56 85 ALA A CA 1
ATOM 662 C C . ALA A 1 85 ? 11.562 17.047 -2.473 1 95.56 85 ALA A C 1
ATOM 664 O O . ALA A 1 85 ? 11.18 17.703 -1.501 1 95.56 85 ALA A O 1
ATOM 665 N N . LEU A 1 86 ? 11.352 15.789 -2.553 1 95.81 86 LEU A N 1
ATOM 666 C CA . LEU A 1 86 ? 10.625 15.039 -1.536 1 95.81 86 LEU A CA 1
ATOM 667 C C . LEU A 1 86 ? 11.43 14.945 -0.244 1 95.81 86 LEU A C 1
ATOM 669 O O . LEU A 1 86 ? 10.875 15.062 0.85 1 95.81 86 LEU A O 1
ATOM 673 N N . ARG A 1 87 ? 12.695 14.688 -0.424 1 95.38 87 ARG A N 1
ATOM 674 C CA . ARG A 1 87 ? 13.578 14.695 0.737 1 95.38 87 ARG A CA 1
ATOM 675 C C . ARG A 1 87 ? 13.492 16.016 1.487 1 95.38 87 ARG A C 1
ATOM 677 O O . ARG A 1 87 ? 13.312 16.031 2.707 1 95.38 87 ARG A O 1
ATOM 684 N N . ARG A 1 88 ? 13.586 17.078 0.762 1 93.75 88 ARG A N 1
ATOM 685 C CA . ARG A 1 88 ? 13.516 18.406 1.35 1 93.75 88 ARG A CA 1
ATOM 686 C C . ARG A 1 88 ? 12.18 18.625 2.049 1 93.75 88 ARG A C 1
ATOM 688 O O . ARG A 1 88 ? 12.133 19.109 3.18 1 93.75 88 ARG A O 1
ATOM 695 N N . ALA A 1 89 ? 11.148 18.266 1.387 1 91.5 89 ALA A N 1
ATOM 696 C CA . ALA A 1 89 ? 9.812 18.438 1.942 1 91.5 89 ALA A CA 1
ATOM 697 C C . ALA A 1 89 ? 9.641 17.641 3.232 1 91.5 89 ALA A C 1
ATOM 699 O O . ALA A 1 89 ? 9.102 18.156 4.219 1 91.5 89 ALA A O 1
ATOM 700 N N . PHE A 1 90 ? 10.062 16.422 3.297 1 93.38 90 PHE A N 1
ATOM 701 C CA . PHE A 1 90 ? 9.922 15.555 4.465 1 93.38 90 PHE A CA 1
ATOM 702 C C . PHE A 1 90 ? 10.734 16.094 5.633 1 93.38 90 PHE A C 1
ATOM 704 O O . PHE A 1 90 ? 10.242 16.156 6.762 1 93.38 90 PHE A O 1
ATOM 711 N N . LEU A 1 91 ? 11.977 16.469 5.324 1 92.25 91 LEU A N 1
ATOM 712 C CA . LEU A 1 91 ? 12.852 16.953 6.383 1 92.25 91 LEU A CA 1
ATOM 713 C C . LEU A 1 91 ? 12.352 18.297 6.926 1 92.25 91 LEU A C 1
ATOM 715 O O . LEU A 1 91 ? 12.469 18.562 8.125 1 92.25 91 LEU A O 1
ATOM 719 N N . ALA A 1 92 ? 11.781 19.078 6.062 1 88.81 92 ALA A N 1
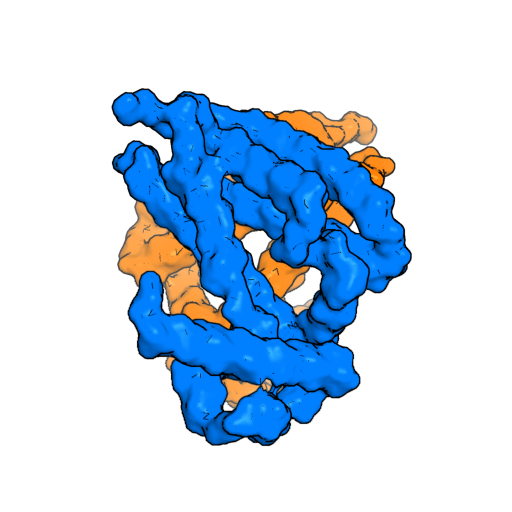ATOM 720 C CA . ALA A 1 92 ? 11.18 20.328 6.516 1 88.81 92 ALA A CA 1
ATOM 721 C C . ALA A 1 92 ? 10.016 20.062 7.469 1 88.81 92 ALA A C 1
ATOM 723 O O . ALA A 1 92 ? 9.852 20.781 8.461 1 88.81 92 ALA A O 1
ATOM 724 N N . GLU A 1 93 ? 9.25 19.125 7.16 1 84.5 93 GLU A N 1
ATOM 725 C CA . GLU A 1 93 ? 8.141 18.75 8.031 1 84.5 93 GLU A CA 1
ATOM 726 C C . GLU A 1 93 ? 8.648 18.234 9.375 1 84.5 93 GLU A C 1
ATOM 728 O O . GLU A 1 93 ? 8.062 18.531 10.422 1 84.5 93 GLU A O 1
ATOM 733 N N . LEU A 1 94 ? 9.641 17.438 9.336 1 85.81 94 LEU A N 1
ATOM 734 C CA . LEU A 1 94 ? 10.242 16.922 10.562 1 85.81 94 LEU A CA 1
ATOM 735 C C . LEU A 1 94 ? 10.758 18.062 11.438 1 85.81 94 LEU A C 1
ATOM 737 O O . LEU A 1 94 ? 10.57 18.047 12.656 1 85.81 94 LEU A O 1
ATOM 741 N N . ASP A 1 95 ? 11.352 19.016 10.789 1 83.44 95 ASP A N 1
ATOM 742 C CA . ASP A 1 95 ? 11.984 20.109 11.508 1 83.44 95 ASP A CA 1
ATOM 743 C C . ASP A 1 95 ? 10.945 21.078 12.062 1 83.44 95 ASP A C 1
ATOM 745 O O . ASP A 1 95 ? 11.125 21.641 13.141 1 83.44 95 ASP A O 1
ATOM 749 N N . ARG A 1 96 ? 9.914 21.281 11.328 1 75 96 ARG A N 1
ATOM 750 C CA . ARG A 1 96 ? 8.906 22.25 11.734 1 75 96 ARG A CA 1
ATOM 751 C C . ARG A 1 96 ? 7.902 21.641 12.703 1 75 96 ARG A C 1
ATOM 753 O O . ARG A 1 96 ? 6.992 22.312 13.18 1 75 96 ARG A O 1
ATOM 760 N N . GLU A 1 97 ? 8.125 20.469 13.047 1 64.31 97 GLU A N 1
ATOM 761 C CA . GLU A 1 97 ? 7.188 19.734 13.891 1 64.31 97 GLU A CA 1
ATOM 762 C C . GLU A 1 97 ? 5.766 19.797 13.336 1 64.31 97 GLU A C 1
ATOM 764 O O . GLU A 1 97 ? 4.816 20.078 14.078 1 64.31 97 GLU A O 1
ATOM 769 N N . GLU A 1 98 ? 5.684 19.734 12.117 1 60.47 98 GLU A N 1
ATOM 770 C CA . GLU A 1 98 ? 4.406 19.828 11.414 1 60.47 98 GLU A CA 1
ATOM 771 C C . GLU A 1 98 ? 3.461 18.719 11.844 1 60.47 98 GLU A C 1
ATOM 773 O O . GLU A 1 98 ? 3.875 17.562 11.992 1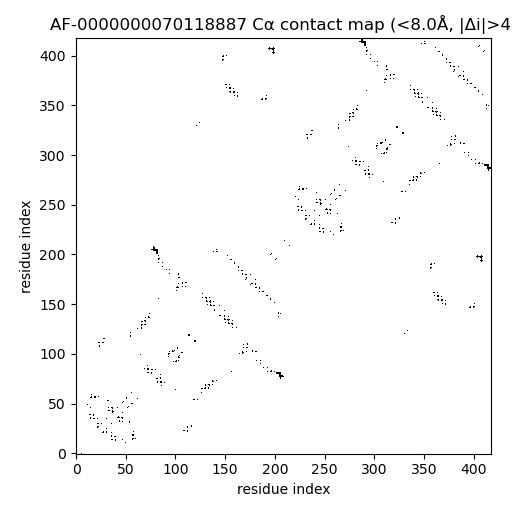 60.47 98 GLU A O 1
ATOM 778 N N . ALA A 1 99 ? 2.355 19.203 12.016 1 58.34 99 ALA A N 1
ATOM 779 C CA . ALA A 1 99 ? 1.304 18.328 12.523 1 58.34 99 ALA A CA 1
ATOM 780 C C . ALA A 1 99 ? 1.043 17.172 11.562 1 58.34 99 ALA A C 1
ATOM 782 O O . ALA A 1 99 ? 0.701 16.062 11.992 1 58.34 99 ALA A O 1
ATOM 783 N N . THR A 1 100 ? 1.321 17.453 10.367 1 56.72 100 THR A N 1
ATOM 784 C CA . THR A 1 100 ? 0.994 16.453 9.367 1 56.72 100 THR A CA 1
ATOM 785 C C . THR A 1 100 ? 1.924 15.25 9.484 1 56.72 100 THR A C 1
ATOM 787 O O . THR A 1 100 ? 1.612 14.172 8.984 1 56.72 100 THR A O 1
ATOM 790 N N . LEU A 1 101 ? 3.076 15.484 10.07 1 65.25 101 LEU A N 1
ATOM 791 C CA . LEU A 1 101 ? 3.973 14.352 10.305 1 65.25 101 LEU A CA 1
ATOM 792 C C . LEU A 1 101 ? 3.531 13.547 11.516 1 65.25 101 LEU A C 1
ATOM 794 O O . LEU A 1 101 ? 3.963 12.406 11.703 1 65.25 101 LEU A O 1
ATOM 798 N N . GLY A 1 102 ? 2.621 14.102 12.258 1 62.78 102 GLY A N 1
ATOM 799 C CA . GLY A 1 102 ? 2.057 13.398 13.398 1 62.78 102 GLY A CA 1
ATOM 800 C C . GLY A 1 102 ? 3.02 13.273 14.562 1 62.78 102 GLY A C 1
ATOM 801 O O . GLY A 1 102 ? 2.852 12.414 15.43 1 62.78 102 GLY A O 1
ATOM 802 N N . LEU A 1 103 ? 4.145 14.078 14.398 1 66.06 103 LEU A N 1
ATOM 803 C CA . LEU A 1 103 ? 5.117 13.992 15.484 1 66.06 103 LEU A CA 1
ATOM 804 C C . LEU A 1 103 ? 4.691 14.852 16.672 1 66.06 103 LEU A C 1
ATOM 806 O O . LEU A 1 103 ? 5.34 15.859 16.969 1 66.06 103 LEU A O 1
ATOM 810 N N . ASP A 1 104 ? 3.406 14.875 16.844 1 71.06 104 ASP A N 1
ATOM 811 C CA . ASP A 1 104 ? 2.824 15.555 18 1 71.06 104 ASP A CA 1
ATOM 812 C C . ASP A 1 104 ? 2.197 14.547 18.953 1 71.06 104 ASP A C 1
ATOM 814 O O . ASP A 1 104 ? 1.517 13.609 18.531 1 71.06 104 ASP A O 1
ATOM 818 N N . PRO A 1 105 ? 2.533 14.727 20.234 1 63.59 105 PRO A N 1
ATOM 819 C CA . PRO A 1 105 ? 1.938 13.805 21.203 1 63.59 105 PRO A CA 1
ATOM 820 C C . PRO A 1 105 ? 0.416 13.742 21.109 1 63.59 105 PRO A C 1
ATOM 822 O O . PRO A 1 105 ? -0.186 12.711 21.406 1 63.59 105 PRO A O 1
ATOM 825 N N . GLY A 1 106 ? -0.071 14.836 20.734 1 72.19 106 GLY A N 1
ATOM 826 C CA . GLY A 1 106 ? -1.518 14.836 20.594 1 72.19 106 GLY A CA 1
ATOM 827 C C . GLY A 1 106 ? -2 13.945 19.453 1 72.19 106 GLY A C 1
ATOM 828 O O . GLY A 1 106 ? -3.168 13.555 19.422 1 72.19 106 GLY A O 1
ATOM 829 N N . MET A 1 107 ? -0.972 13.5 18.734 1 81.5 107 MET A N 1
ATOM 830 C CA . MET A 1 107 ? -1.343 12.68 17.594 1 81.5 107 MET A CA 1
ATOM 831 C C . MET A 1 107 ? -1.447 11.211 17.984 1 81.5 107 MET A C 1
ATOM 833 O O . MET A 1 107 ? -2.066 10.414 17.266 1 81.5 107 MET A O 1
ATOM 837 N N . ALA A 1 108 ? -0.946 10.875 19.078 1 85.06 108 ALA A N 1
ATOM 838 C CA . ALA A 1 108 ? -1.039 9.484 19.531 1 85.06 108 ALA A CA 1
ATOM 839 C C . ALA A 1 108 ? -2.496 9.055 19.672 1 85.06 108 ALA A C 1
ATOM 841 O O . ALA A 1 108 ? -2.861 7.945 19.281 1 85.06 108 ALA A O 1
ATOM 842 N N . GLY A 1 109 ? -3.258 9.992 20.234 1 88.12 109 GLY A N 1
ATOM 843 C CA . GLY A 1 109 ? -4.68 9.703 20.359 1 88.12 109 GLY A CA 1
ATOM 844 C C . GLY A 1 109 ? -5.355 9.508 19.016 1 88.12 109 GLY A C 1
ATOM 845 O O . GLY A 1 109 ? -6.156 8.586 18.844 1 88.12 109 GLY A O 1
ATOM 846 N N . PHE A 1 110 ? -4.941 10.32 18.109 1 91.31 110 PHE A N 1
ATOM 847 C CA . PHE A 1 110 ? -5.453 10.234 16.75 1 91.31 110 PHE A CA 1
ATOM 848 C C . PHE A 1 110 ? -5.164 8.867 16.141 1 91.31 110 PHE A C 1
ATOM 850 O O . PHE A 1 110 ? -6.074 8.203 15.641 1 91.31 110 PHE A O 1
ATOM 857 N N . TRP A 1 111 ? -4.004 8.359 16.234 1 91.62 111 TRP A N 1
ATOM 858 C CA . TRP A 1 111 ? -3.578 7.105 15.609 1 91.62 111 TRP A CA 1
ATOM 859 C C . TRP A 1 111 ? -4.148 5.91 16.359 1 91.62 111 TRP A C 1
ATOM 861 O O . TRP A 1 111 ? -4.43 4.867 15.766 1 91.62 111 TRP A O 1
ATOM 871 N N . ARG A 1 112 ? -4.352 6.074 17.594 1 92.25 112 ARG A N 1
ATOM 872 C CA . ARG A 1 112 ? -5 5.008 18.344 1 92.25 112 ARG A CA 1
ATOM 873 C C . ARG A 1 112 ? -6.406 4.742 17.812 1 92.25 112 ARG A C 1
ATOM 875 O O . ARG A 1 112 ? -6.801 3.584 17.641 1 92.25 112 ARG A O 1
ATOM 882 N N . VAL A 1 113 ? -7.047 5.836 17.531 1 94.5 113 VAL A N 1
ATOM 883 C CA . VAL A 1 113 ? -8.391 5.695 16.984 1 94.5 113 VAL A CA 1
ATOM 884 C C . VAL A 1 113 ? -8.336 4.984 15.633 1 94.5 113 VAL A C 1
ATOM 886 O O . VAL A 1 113 ? -9.148 4.102 15.352 1 94.5 113 VAL A O 1
ATOM 889 N N . VAL A 1 114 ? -7.414 5.316 14.844 1 94.5 114 VAL A N 1
ATOM 890 C CA . VAL A 1 114 ? -7.254 4.703 13.531 1 94.5 114 VAL A CA 1
ATOM 891 C C . VAL A 1 114 ? -7 3.205 13.688 1 94.5 114 VAL A C 1
ATOM 893 O O . VAL A 1 114 ? -7.645 2.387 13.031 1 94.5 114 VAL A O 1
ATOM 896 N N . GLU A 1 115 ? -6.133 2.852 14.594 1 92.62 115 GLU A N 1
ATOM 897 C CA . GLU A 1 115 ? -5.742 1.459 14.797 1 92.62 115 GLU A CA 1
ATOM 898 C C . GLU A 1 115 ? -6.922 0.621 15.281 1 92.62 115 GLU A C 1
ATOM 900 O O . GLU A 1 115 ? -6.988 -0.58 15.016 1 92.62 115 GLU A O 1
ATOM 905 N N . GLU A 1 116 ? -7.812 1.293 15.875 1 94.38 116 GLU A N 1
ATOM 906 C CA . GLU A 1 116 ? -8.93 0.579 16.5 1 94.38 116 GLU A CA 1
ATOM 907 C C . GLU A 1 116 ? -10.117 0.497 15.547 1 94.38 116 GLU A C 1
ATOM 909 O O . GLU A 1 116 ? -11.133 -0.129 15.867 1 94.38 116 GLU A O 1
ATOM 914 N N . SER A 1 117 ? -9.969 1.071 14.383 1 95 117 SER A N 1
ATOM 915 C CA . SER A 1 117 ? -11.086 1.12 13.453 1 95 117 SER A CA 1
ATOM 916 C C . SER A 1 117 ? -10.703 0.531 12.102 1 95 117 SER A C 1
ATOM 918 O O . SER A 1 117 ? -9.883 1.097 11.375 1 95 117 SER A O 1
ATOM 920 N N . ALA A 1 118 ? -11.414 -0.547 11.742 1 90.12 118 ALA A N 1
ATOM 921 C CA . ALA A 1 118 ? -11.172 -1.178 10.445 1 90.12 118 ALA A CA 1
ATOM 922 C C . ALA A 1 118 ? -11.492 -0.221 9.305 1 90.12 118 ALA A C 1
ATOM 924 O O . ALA A 1 118 ? -10.797 -0.209 8.281 1 90.12 118 ALA A O 1
ATOM 925 N N . ALA A 1 119 ? -12.484 0.53 9.516 1 93.31 119 ALA A N 1
ATOM 926 C CA . ALA A 1 119 ? -12.906 1.479 8.484 1 93.31 119 ALA A CA 1
ATOM 927 C C . ALA A 1 119 ? -11.844 2.549 8.258 1 93.31 119 ALA A C 1
ATOM 929 O O . ALA A 1 119 ? -11.547 2.9 7.113 1 93.31 119 ALA A O 1
ATOM 930 N N . LEU A 1 120 ? -11.25 3.018 9.312 1 95.31 120 LEU A N 1
ATOM 931 C CA . LEU A 1 120 ? -10.227 4.055 9.203 1 95.31 120 LEU A CA 1
ATOM 932 C C . LEU A 1 120 ? -8.93 3.484 8.641 1 95.31 120 LEU A C 1
ATOM 934 O O . LEU A 1 120 ? -8.234 4.156 7.879 1 95.31 120 LEU A O 1
ATOM 938 N N . GLN A 1 121 ? -8.68 2.295 8.977 1 93.44 121 GLN A N 1
ATOM 939 C CA . GLN A 1 121 ? -7.508 1.64 8.398 1 93.44 121 GLN A CA 1
ATOM 940 C C . GLN A 1 121 ? -7.664 1.473 6.887 1 93.44 121 GLN A C 1
ATOM 942 O O . GLN A 1 121 ? -6.715 1.704 6.129 1 93.44 121 GLN A O 1
ATOM 947 N N . ALA A 1 122 ? -8.805 1.093 6.504 1 92.25 122 ALA A N 1
ATOM 948 C CA . ALA A 1 122 ? -9.086 0.946 5.078 1 92.25 122 ALA A CA 1
ATOM 949 C C . ALA A 1 122 ? -8.953 2.281 4.352 1 92.25 122 ALA A C 1
ATOM 951 O O . ALA A 1 122 ? -8.383 2.348 3.26 1 92.25 122 ALA A O 1
ATOM 952 N N . ARG A 1 123 ? -9.43 3.283 4.949 1 94.19 123 ARG A N 1
ATOM 953 C CA . ARG A 1 123 ? -9.359 4.609 4.348 1 94.19 123 ARG A CA 1
ATOM 954 C C . ARG A 1 123 ? -7.91 5.09 4.258 1 94.19 123 ARG A C 1
ATOM 956 O O . ARG A 1 123 ? -7.52 5.715 3.27 1 94.19 123 ARG A O 1
ATOM 963 N N . LEU A 1 124 ? -7.152 4.762 5.195 1 94.19 124 LEU A N 1
ATOM 964 C CA . LEU A 1 124 ? -5.738 5.121 5.188 1 94.19 124 LEU A CA 1
ATOM 965 C C . LEU A 1 124 ? -5.008 4.438 4.039 1 94.19 124 LEU A C 1
ATOM 967 O O . LEU A 1 124 ? -4.188 5.062 3.357 1 94.19 124 LEU A O 1
ATOM 971 N N . ARG A 1 125 ? -5.355 3.209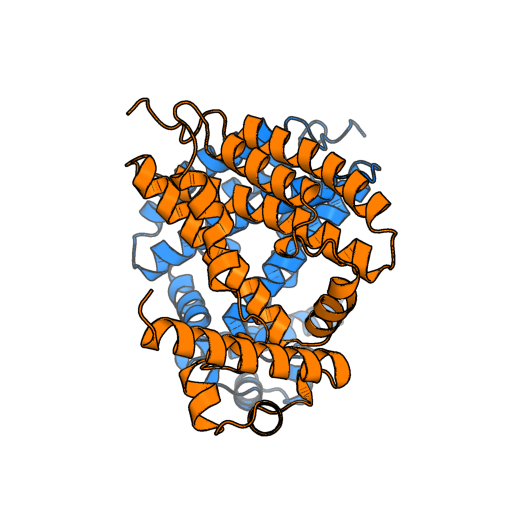 3.77 1 93.38 125 ARG A N 1
ATOM 972 C CA . ARG A 1 125 ? -4.762 2.482 2.652 1 93.38 125 ARG A CA 1
ATOM 973 C C . ARG A 1 125 ? -5.195 3.084 1.318 1 93.38 125 ARG A C 1
ATOM 975 O O . ARG A 1 125 ? -4.387 3.205 0.396 1 93.38 125 ARG A O 1
ATOM 982 N N . GLN A 1 126 ? -6.387 3.463 1.275 1 93.25 126 GLN A N 1
ATOM 983 C CA . GLN A 1 126 ? -6.891 4.109 0.068 1 93.25 126 GLN A CA 1
ATOM 984 C C . GLN A 1 126 ? -6.16 5.422 -0.2 1 93.25 126 GLN A C 1
ATOM 986 O O . GLN A 1 126 ? -5.879 5.758 -1.353 1 93.25 126 GLN A O 1
ATOM 991 N N . MET A 1 127 ? -5.918 6.145 0.819 1 94.81 127 MET A N 1
ATOM 992 C CA . MET A 1 127 ? -5.191 7.406 0.696 1 94.81 127 MET A CA 1
ATOM 993 C C . MET A 1 127 ? -3.785 7.176 0.155 1 94.81 127 MET A C 1
ATOM 995 O O . MET A 1 127 ? -3.293 7.957 -0.659 1 94.81 127 MET A O 1
ATOM 999 N N . ARG A 1 128 ? -3.164 6.105 0.571 1 94.69 128 ARG A N 1
ATOM 1000 C CA . ARG A 1 128 ? -1.841 5.762 0.06 1 94.69 128 ARG A CA 1
ATOM 1001 C C . ARG A 1 128 ? -1.893 5.453 -1.432 1 94.69 128 ARG A C 1
ATOM 1003 O O . ARG A 1 128 ? -1.022 5.887 -2.191 1 94.69 128 ARG A O 1
ATOM 1010 N N . ASP A 1 129 ? -2.92 4.754 -1.795 1 94.31 129 ASP A N 1
ATOM 1011 C CA . ASP A 1 129 ? -3.102 4.434 -3.207 1 94.31 129 ASP A CA 1
ATOM 1012 C C . ASP A 1 129 ? -3.305 5.703 -4.035 1 94.31 129 ASP A C 1
ATOM 1014 O O . ASP A 1 129 ? -2.738 5.84 -5.121 1 94.31 129 ASP A O 1
ATOM 1018 N N . ARG A 1 130 ? -4.094 6.551 -3.473 1 95.88 130 ARG A N 1
ATOM 1019 C CA . ARG A 1 130 ? -4.371 7.805 -4.168 1 95.88 130 ARG A CA 1
ATOM 1020 C C . ARG A 1 130 ? -3.111 8.656 -4.285 1 95.88 130 ARG A C 1
ATOM 1022 O O . ARG A 1 130 ? -2.879 9.289 -5.312 1 95.88 130 ARG A O 1
ATOM 1029 N N . THR A 1 131 ? -2.387 8.68 -3.242 1 96.88 131 THR A N 1
ATOM 1030 C CA . THR A 1 131 ? -1.13 9.422 -3.258 1 96.88 131 THR A CA 1
ATOM 1031 C C . THR A 1 131 ? -0.196 8.875 -4.336 1 96.88 131 THR A C 1
ATOM 1033 O O . THR A 1 131 ? 0.363 9.648 -5.125 1 96.88 131 THR A O 1
ATOM 1036 N N . GLU A 1 132 ? -0.066 7.59 -4.387 1 97.12 132 GLU A N 1
ATOM 1037 C CA . GLU A 1 132 ? 0.788 6.945 -5.379 1 97.12 132 GLU A CA 1
ATOM 1038 C C . GLU A 1 132 ? 0.341 7.285 -6.797 1 97.12 132 GLU A C 1
ATOM 1040 O O . GLU A 1 132 ? 1.163 7.633 -7.645 1 97.12 132 GLU A O 1
ATOM 1045 N N . ALA A 1 133 ? -0.94 7.23 -7 1 96.38 133 ALA A N 1
ATOM 1046 C CA . ALA A 1 133 ? -1.493 7.547 -8.312 1 96.38 133 ALA A CA 1
ATOM 1047 C C . ALA A 1 133 ? -1.247 9.008 -8.672 1 96.38 133 ALA A C 1
ATOM 1049 O O . ALA A 1 133 ? -0.892 9.328 -9.812 1 96.38 133 ALA A O 1
ATOM 1050 N N . ALA A 1 134 ? -1.433 9.836 -7.73 1 97.75 134 ALA A N 1
ATOM 1051 C CA . ALA A 1 134 ? -1.234 11.266 -7.957 1 97.75 134 ALA A CA 1
ATOM 1052 C C . ALA A 1 134 ? 0.228 11.578 -8.266 1 97.75 134 ALA A C 1
ATOM 1054 O O . ALA A 1 134 ? 0.526 12.43 -9.102 1 97.75 134 ALA A O 1
ATOM 1055 N N . ILE A 1 135 ? 1.118 10.922 -7.598 1 97.62 135 ILE A N 1
ATOM 1056 C CA . ILE A 1 135 ? 2.541 11.086 -7.875 1 97.62 135 ILE A CA 1
ATOM 1057 C C . ILE A 1 135 ? 2.84 10.656 -9.312 1 97.62 135 ILE A C 1
ATOM 1059 O O . ILE A 1 135 ? 3.514 11.383 -10.047 1 97.62 135 ILE A O 1
ATOM 1063 N N . ALA A 1 136 ? 2.342 9.523 -9.703 1 96.69 136 ALA A N 1
ATOM 1064 C CA . ALA A 1 136 ? 2.576 9.008 -11.055 1 96.69 136 ALA A CA 1
ATOM 1065 C C . ALA A 1 136 ? 2.076 9.992 -12.102 1 96.69 136 ALA A C 1
ATOM 1067 O O . ALA A 1 136 ? 2.775 10.273 -13.086 1 96.69 136 ALA A O 1
ATOM 1068 N N . ASP A 1 137 ? 0.894 10.508 -11.875 1 96.69 137 ASP A N 1
ATOM 1069 C CA . ASP A 1 137 ? 0.313 11.469 -12.812 1 96.69 137 ASP A CA 1
ATOM 1070 C C . ASP A 1 137 ? 1.171 12.727 -12.906 1 96.69 137 ASP A C 1
ATOM 1072 O O . ASP A 1 137 ? 1.396 13.25 -13.992 1 96.69 137 ASP A O 1
ATOM 1076 N N . THR A 1 138 ? 1.569 13.164 -11.781 1 97 138 THR A N 1
ATOM 1077 C CA . THR A 1 138 ? 2.404 14.359 -11.734 1 97 138 THR A CA 1
ATOM 1078 C C . THR A 1 138 ? 3.725 14.125 -12.461 1 97 138 THR A C 1
ATOM 1080 O O . THR A 1 138 ? 4.164 14.969 -13.25 1 97 138 THR A O 1
ATOM 1083 N N . LEU A 1 139 ? 4.371 13 -12.25 1 95.94 139 LEU A N 1
ATOM 1084 C CA . LEU A 1 139 ? 5.637 12.672 -12.898 1 95.94 139 LEU A CA 1
ATOM 1085 C C . LEU A 1 139 ? 5.461 12.562 -14.406 1 95.94 139 LEU A C 1
ATOM 1087 O O . LEU A 1 139 ? 6.305 13.031 -15.172 1 95.94 139 LEU A O 1
ATOM 1091 N N . ARG A 1 140 ? 4.387 11.969 -14.82 1 94.88 140 ARG A N 1
ATOM 1092 C CA . ARG A 1 140 ? 4.098 11.867 -16.25 1 94.88 140 ARG A CA 1
ATOM 1093 C C . ARG A 1 140 ? 3.951 13.25 -16.875 1 94.88 140 ARG A C 1
ATOM 1095 O O . ARG A 1 140 ? 4.512 13.516 -17.938 1 94.88 140 ARG A O 1
ATOM 1102 N N . ALA A 1 141 ? 3.217 14.039 -16.188 1 93.88 141 ALA A N 1
ATOM 1103 C CA . ALA A 1 141 ? 2.971 15.383 -16.703 1 93.88 141 ALA A CA 1
ATOM 1104 C C . ALA A 1 141 ? 4.27 16.172 -16.797 1 93.88 141 ALA A C 1
ATOM 1106 O O . ALA A 1 141 ? 4.465 16.938 -17.75 1 93.88 141 ALA A O 1
ATOM 1107 N N . GLN A 1 142 ? 5.125 16.016 -15.898 1 91.5 142 GLN A N 1
ATOM 1108 C CA . GLN A 1 142 ? 6.344 16.812 -15.828 1 91.5 142 GLN A CA 1
ATOM 1109 C C . GLN A 1 142 ? 7.41 16.281 -16.781 1 91.5 142 GLN A C 1
ATOM 1111 O O . GLN A 1 142 ? 8.25 17.031 -17.266 1 91.5 142 GLN A O 1
ATOM 1116 N N . THR A 1 143 ? 7.43 14.984 -17 1 88.94 143 THR A N 1
ATOM 1117 C CA . THR A 1 143 ? 8.461 14.391 -17.844 1 88.94 143 THR A CA 1
ATOM 1118 C C . THR A 1 143 ? 7.992 14.297 -19.281 1 88.94 143 THR A C 1
ATOM 1120 O O . THR A 1 143 ? 8.812 14.234 -20.203 1 88.94 143 THR A O 1
ATOM 1123 N N . GLY A 1 144 ? 6.734 14.188 -19.484 1 87.38 144 GLY A N 1
ATOM 1124 C CA . GLY A 1 144 ? 6.176 14.031 -20.828 1 87.38 144 GLY A CA 1
ATOM 1125 C C . GLY A 1 144 ? 6.391 12.641 -21.391 1 87.38 144 GLY A C 1
ATOM 1126 O O . GLY A 1 144 ? 6.25 12.438 -22.609 1 87.38 144 GLY A O 1
ATOM 1127 N N . VAL A 1 145 ? 6.875 11.758 -20.578 1 80.88 145 VAL A N 1
ATOM 1128 C CA . VAL A 1 145 ? 7.164 10.398 -21.031 1 80.88 145 VAL A CA 1
ATOM 1129 C C . VAL A 1 145 ? 6.129 9.43 -20.453 1 80.88 145 VAL A C 1
ATOM 1131 O O . VAL A 1 145 ? 5.723 9.57 -19.297 1 80.88 145 VAL A O 1
ATOM 1134 N N . ASP A 1 146 ? 5.598 8.664 -21.344 1 81.75 146 ASP A N 1
ATOM 1135 C CA . ASP A 1 146 ? 4.648 7.648 -20.906 1 81.75 146 ASP A CA 1
ATOM 1136 C C . ASP A 1 146 ? 5.25 6.25 -21 1 81.75 146 ASP A C 1
ATOM 1138 O O . ASP A 1 146 ? 4.844 5.453 -21.859 1 81.75 146 ASP A O 1
ATOM 1142 N N . ASP A 1 147 ? 6.25 6.082 -20.25 1 87.5 147 ASP A N 1
ATOM 1143 C CA . ASP A 1 147 ? 6.855 4.758 -20.172 1 87.5 147 ASP A CA 1
ATOM 1144 C C . ASP A 1 147 ? 6.676 4.152 -18.781 1 87.5 147 ASP A C 1
ATOM 1146 O O . ASP A 1 147 ? 5.781 4.559 -18.047 1 87.5 147 ASP A O 1
ATOM 1150 N N . ALA A 1 148 ? 7.414 3.143 -18.453 1 90.75 148 ALA A N 1
ATOM 1151 C CA . ALA A 1 148 ? 7.195 2.355 -17.234 1 90.75 148 ALA A CA 1
ATOM 1152 C C . ALA A 1 148 ? 7.746 3.074 -16.016 1 90.75 148 ALA A C 1
ATOM 1154 O O . ALA A 1 148 ? 7.445 2.699 -14.875 1 90.75 148 ALA A O 1
ATOM 1155 N N . MET A 1 149 ? 8.414 4.191 -16.234 1 92.44 149 MET A N 1
ATOM 1156 C CA . MET A 1 149 ? 9.188 4.766 -15.133 1 92.44 149 MET A CA 1
ATOM 1157 C C . MET A 1 149 ? 8.281 5.547 -14.18 1 92.44 149 MET A C 1
ATOM 1159 O O . MET A 1 149 ? 8.422 5.441 -12.961 1 92.44 149 MET A O 1
ATOM 1163 N N . PRO A 1 150 ? 7.293 6.328 -14.742 1 94.56 150 PRO A N 1
ATOM 1164 C CA . PRO A 1 150 ? 6.516 7.156 -13.812 1 94.56 150 PRO A CA 1
ATOM 1165 C C . PRO A 1 150 ? 5.762 6.332 -12.773 1 94.56 150 PRO A C 1
ATOM 1167 O O . PRO A 1 150 ? 5.879 6.594 -11.57 1 94.56 150 PRO A O 1
ATOM 1170 N N . PRO A 1 151 ? 5.082 5.258 -13.156 1 95.25 151 PRO A N 1
ATOM 1171 C CA . PRO A 1 151 ? 4.398 4.484 -12.117 1 95.25 151 PRO A CA 1
ATOM 1172 C C . PRO A 1 151 ? 5.371 3.748 -11.195 1 95.25 151 PRO A C 1
ATOM 1174 O O . PRO A 1 151 ? 5.086 3.572 -10.008 1 95.25 151 PRO A O 1
ATOM 1177 N N . ILE A 1 152 ? 6.496 3.33 -11.656 1 95.31 152 ILE A N 1
ATOM 1178 C CA . ILE A 1 152 ? 7.484 2.635 -10.844 1 95.31 152 ILE A CA 1
ATOM 1179 C C . ILE A 1 152 ? 8.086 3.604 -9.828 1 95.31 152 ILE A C 1
ATOM 1181 O O . ILE A 1 152 ? 8.188 3.287 -8.641 1 95.31 152 ILE A O 1
ATOM 1185 N N . ALA A 1 153 ? 8.477 4.793 -10.328 1 96.69 153 ALA A N 1
ATOM 1186 C CA . ALA A 1 153 ? 9.008 5.824 -9.438 1 96.69 153 ALA A CA 1
ATOM 1187 C C . ALA A 1 153 ? 7.984 6.215 -8.375 1 96.69 153 ALA A C 1
ATOM 1189 O O . ALA A 1 153 ? 8.32 6.348 -7.199 1 96.69 153 ALA A O 1
ATOM 1190 N N . ALA A 1 154 ? 6.738 6.363 -8.805 1 97.31 154 ALA A N 1
ATOM 1191 C CA . ALA A 1 154 ? 5.664 6.73 -7.883 1 97.31 154 ALA A CA 1
ATOM 1192 C C . ALA A 1 154 ? 5.492 5.68 -6.793 1 97.31 154 ALA A C 1
ATOM 1194 O O . ALA A 1 154 ? 5.32 6.016 -5.617 1 97.31 154 ALA A O 1
ATOM 1195 N N . ALA A 1 155 ? 5.527 4.426 -7.16 1 97.31 155 ALA A N 1
ATOM 1196 C CA . ALA A 1 155 ? 5.379 3.332 -6.203 1 97.31 155 ALA A CA 1
ATOM 1197 C C . ALA A 1 155 ? 6.5 3.348 -5.172 1 97.31 155 ALA A C 1
ATOM 1199 O O . ALA A 1 155 ? 6.246 3.246 -3.969 1 97.31 155 ALA A O 1
ATOM 1200 N N . MET A 1 156 ? 7.711 3.504 -5.629 1 97.44 156 MET A N 1
ATOM 1201 C CA . MET A 1 156 ? 8.859 3.516 -4.73 1 97.44 156 MET A CA 1
ATOM 1202 C C . MET A 1 156 ? 8.805 4.723 -3.797 1 97.44 156 MET A C 1
ATOM 1204 O O . MET A 1 156 ? 9.047 4.594 -2.596 1 97.44 156 MET A O 1
ATOM 1208 N N . ILE A 1 157 ? 8.477 5.875 -4.34 1 97.62 157 ILE A N 1
ATOM 1209 C CA . ILE A 1 157 ? 8.414 7.121 -3.58 1 97.62 157 ILE A CA 1
ATOM 1210 C C . ILE A 1 157 ? 7.324 7.023 -2.516 1 97.62 157 ILE A C 1
ATOM 1212 O O . ILE A 1 157 ? 7.566 7.309 -1.341 1 97.62 157 ILE A O 1
ATOM 1216 N N . ALA A 1 158 ? 6.188 6.609 -2.961 1 97.44 158 ALA A N 1
ATOM 1217 C CA . ALA A 1 158 ? 5.066 6.484 -2.033 1 97.44 158 ALA A CA 1
ATOM 1218 C C . ALA A 1 158 ? 5.371 5.469 -0.938 1 97.44 158 ALA A C 1
ATOM 1220 O O . ALA A 1 158 ? 4.992 5.66 0.22 1 97.44 158 ALA A O 1
ATOM 1221 N N . ALA A 1 159 ? 6.031 4.426 -1.296 1 96.69 159 ALA A N 1
ATOM 1222 C CA . ALA A 1 159 ? 6.367 3.373 -0.341 1 96.69 159 ALA A CA 1
ATOM 1223 C C . ALA A 1 159 ? 7.312 3.891 0.738 1 96.69 159 ALA A C 1
ATOM 1225 O O . ALA A 1 159 ? 7.113 3.631 1.927 1 96.69 159 ALA A O 1
ATOM 1226 N N . VAL A 1 160 ? 8.281 4.59 0.371 1 96.75 160 VAL A N 1
ATOM 1227 C CA . VAL A 1 160 ? 9.258 5.141 1.307 1 96.75 160 VAL A CA 1
ATOM 1228 C C . VAL A 1 160 ? 8.578 6.141 2.238 1 96.75 160 VAL A C 1
ATOM 1230 O O . VAL A 1 160 ? 8.758 6.09 3.457 1 96.75 160 VAL A O 1
ATOM 1233 N N . ASP A 1 161 ? 7.84 7.012 1.644 1 95.31 161 ASP A N 1
ATOM 1234 C CA . ASP A 1 161 ? 7.109 7.98 2.453 1 95.31 161 ASP A CA 1
ATOM 1235 C C . ASP A 1 161 ? 6.195 7.285 3.457 1 95.31 161 ASP A C 1
ATOM 1237 O O . ASP A 1 161 ? 6.172 7.641 4.637 1 95.31 161 ASP A O 1
ATOM 1241 N N . SER A 1 162 ? 5.477 6.312 2.971 1 94.62 162 SER A N 1
ATOM 1242 C CA . SER A 1 162 ? 4.555 5.559 3.818 1 94.62 162 SER A CA 1
ATOM 1243 C C . SER A 1 162 ? 5.301 4.832 4.934 1 94.62 162 SER A C 1
ATOM 1245 O O . SER A 1 162 ? 4.84 4.797 6.074 1 94.62 162 SER A O 1
ATOM 1247 N N . ALA A 1 163 ? 6.414 4.285 4.609 1 94.94 163 ALA A N 1
ATOM 1248 C CA . ALA A 1 163 ? 7.195 3.553 5.602 1 94.94 163 ALA A CA 1
ATOM 1249 C C . ALA A 1 163 ? 7.695 4.484 6.699 1 94.94 163 ALA A C 1
ATOM 1251 O O . ALA A 1 163 ? 7.691 4.121 7.879 1 94.94 163 ALA A O 1
ATOM 1252 N N . LEU A 1 164 ? 8.133 5.633 6.336 1 95.12 164 LEU A N 1
ATOM 1253 C CA . LEU A 1 164 ? 8.609 6.602 7.312 1 95.12 164 LEU A CA 1
ATOM 1254 C C . LEU A 1 164 ? 7.477 7.082 8.211 1 95.12 164 LEU A C 1
ATOM 1256 O O . LEU A 1 164 ? 7.641 7.176 9.43 1 95.12 164 LEU A O 1
ATOM 1260 N N . HIS A 1 165 ? 6.328 7.332 7.656 1 91.38 165 HIS A N 1
ATOM 1261 C CA . HIS A 1 165 ? 5.164 7.738 8.438 1 91.38 165 HIS A CA 1
ATOM 1262 C C . HIS A 1 165 ? 4.688 6.609 9.344 1 91.38 165 HIS A C 1
ATOM 1264 O O . HIS A 1 165 ? 4.277 6.852 10.484 1 91.38 165 HIS A O 1
ATOM 1270 N N . ALA A 1 166 ? 4.75 5.434 8.852 1 91.38 166 ALA A N 1
ATOM 1271 C CA . ALA A 1 166 ? 4.379 4.277 9.664 1 91.38 166 ALA A CA 1
ATOM 1272 C C . ALA A 1 166 ? 5.316 4.121 10.859 1 91.38 166 ALA A C 1
ATOM 1274 O O . ALA A 1 166 ? 4.883 3.76 11.953 1 91.38 166 ALA A O 1
ATOM 1275 N N . ALA A 1 167 ? 6.582 4.355 10.609 1 92.12 167 ALA A N 1
ATOM 1276 C CA . ALA A 1 167 ? 7.551 4.289 11.695 1 92.12 167 ALA A CA 1
ATOM 1277 C C . ALA A 1 167 ? 7.246 5.332 12.773 1 92.12 167 ALA A C 1
ATOM 1279 O O . ALA A 1 167 ? 7.309 5.039 13.969 1 92.12 167 ALA A O 1
ATOM 1280 N N . ILE A 1 168 ? 6.902 6.492 12.32 1 91 168 ILE A N 1
ATOM 1281 C CA . ILE A 1 168 ? 6.531 7.555 13.25 1 91 168 ILE A CA 1
ATOM 1282 C C . ILE A 1 168 ? 5.324 7.117 14.078 1 91 168 ILE A C 1
ATOM 1284 O O . ILE A 1 168 ? 5.352 7.184 15.312 1 91 168 ILE A O 1
ATOM 1288 N N . ARG A 1 169 ? 4.293 6.648 13.453 1 89.94 169 ARG A N 1
ATOM 1289 C CA . ARG A 1 169 ? 3.059 6.234 14.109 1 89.94 169 ARG A CA 1
ATOM 1290 C C . ARG A 1 169 ? 3.322 5.117 15.109 1 89.94 169 ARG A C 1
ATOM 1292 O O . ARG A 1 169 ? 2.873 5.191 16.266 1 89.94 169 ARG A O 1
ATOM 1299 N N . ARG A 1 170 ? 4.047 4.113 14.711 1 90.06 170 ARG A N 1
ATOM 1300 C CA . ARG A 1 170 ? 4.336 2.967 15.562 1 90.06 170 ARG A CA 1
ATOM 1301 C C . ARG A 1 170 ? 5.078 3.398 16.828 1 90.06 170 ARG A C 1
ATOM 1303 O O . ARG A 1 170 ? 4.746 2.953 17.922 1 90.06 170 ARG A O 1
ATOM 1310 N N . ARG A 1 171 ? 6.008 4.23 16.672 1 90.69 171 ARG A N 1
ATOM 1311 C CA . ARG A 1 171 ? 6.832 4.652 17.797 1 90.69 171 ARG A CA 1
ATOM 1312 C C . ARG A 1 171 ? 6.047 5.559 18.734 1 90.69 171 ARG A C 1
ATOM 1314 O O . ARG A 1 171 ? 6.176 5.457 19.953 1 90.69 171 ARG A O 1
ATOM 1321 N N . LEU A 1 172 ? 5.273 6.41 18.156 1 88.38 172 LEU A N 1
ATOM 1322 C CA . LEU A 1 172 ? 4.434 7.27 18.984 1 88.38 172 LEU A CA 1
ATOM 1323 C C . LEU A 1 172 ? 3.404 6.449 19.75 1 88.38 172 LEU A C 1
ATOM 1325 O O . LEU A 1 172 ? 3.156 6.707 20.938 1 88.38 172 LEU A O 1
ATOM 1329 N N . LEU A 1 173 ? 2.824 5.508 19.125 1 90.06 173 LEU A N 1
ATOM 1330 C CA . LEU A 1 173 ? 1.837 4.656 19.766 1 90.06 173 LEU A CA 1
ATOM 1331 C C . LEU A 1 173 ? 2.48 3.826 20.875 1 90.06 173 LEU A C 1
ATOM 1333 O O . LEU A 1 173 ? 1.817 3.465 21.859 1 90.06 173 LEU A O 1
ATOM 1337 N N . ALA A 1 174 ? 3.754 3.58 20.719 1 91.06 174 ALA A N 1
ATOM 1338 C CA . ALA A 1 174 ? 4.496 2.838 21.734 1 91.06 174 ALA A CA 1
ATOM 1339 C C . ALA A 1 174 ? 4.879 3.74 22.906 1 91.06 174 ALA A C 1
ATOM 1341 O O . ALA A 1 174 ? 5.434 3.271 23.906 1 91.06 174 ALA A O 1
ATOM 1342 N N . GLY A 1 175 ? 4.648 5.012 22.75 1 88.5 175 GLY A N 1
ATOM 1343 C CA . GLY A 1 175 ? 4.875 5.938 23.859 1 88.5 175 GLY A CA 1
ATOM 1344 C C . GLY A 1 175 ? 6.293 6.477 23.891 1 88.5 175 GLY A C 1
ATOM 1345 O O . GLY A 1 175 ? 6.742 6.98 24.922 1 88.5 175 GLY A O 1
ATOM 1346 N N . GLU A 1 176 ? 6.973 6.363 22.781 1 89.75 176 GLU A N 1
ATOM 1347 C CA . GLU A 1 176 ? 8.344 6.867 22.75 1 89.75 176 GLU A CA 1
ATOM 1348 C C . GLU A 1 176 ? 8.375 8.391 22.766 1 89.75 176 GLU A C 1
ATOM 1350 O O . GLU A 1 176 ? 7.41 9.047 22.359 1 89.75 176 GLU A O 1
ATOM 1355 N N . ASP A 1 177 ? 9.43 8.914 23.25 1 88.12 177 ASP A N 1
ATOM 1356 C CA . ASP A 1 177 ? 9.648 10.359 23.281 1 88.12 177 ASP A CA 1
ATOM 1357 C C . ASP A 1 177 ? 9.68 10.938 21.859 1 88.12 177 ASP A C 1
ATOM 1359 O O . ASP A 1 177 ? 10.43 10.461 21 1 88.12 177 ASP A O 1
ATOM 1363 N N . PRO A 1 178 ? 8.859 11.922 21.688 1 85.06 178 PRO A N 1
ATOM 1364 C CA . PRO A 1 178 ? 8.789 12.516 20.344 1 85.06 178 PRO A CA 1
ATOM 1365 C C . PRO A 1 178 ? 10.156 12.969 19.828 1 85.06 178 PRO A C 1
ATOM 1367 O O . PRO A 1 178 ? 10.422 12.883 18.625 1 85.06 178 PRO A O 1
ATOM 1370 N N . ASP A 1 179 ? 10.969 13.414 20.688 1 85.94 179 ASP A N 1
ATOM 1371 C CA . ASP A 1 179 ? 12.305 13.844 20.281 1 85.94 179 ASP A CA 1
ATOM 1372 C C . ASP A 1 179 ? 13.148 12.648 19.844 1 85.94 179 ASP A C 1
ATOM 1374 O O . ASP A 1 179 ? 13.906 12.742 18.875 1 85.94 179 ASP A O 1
ATOM 1378 N N . ALA A 1 180 ? 13.031 11.617 20.562 1 89.94 180 ALA A N 1
ATOM 1379 C CA . ALA A 1 180 ? 13.734 10.391 20.172 1 89.94 180 ALA A CA 1
ATOM 1380 C C . ALA A 1 180 ? 13.203 9.844 18.859 1 89.94 180 ALA A C 1
ATOM 1382 O O . ALA A 1 180 ? 13.969 9.383 18.016 1 89.94 180 ALA A O 1
ATOM 1383 N N . VAL A 1 181 ? 11.898 9.945 18.703 1 90.12 181 VAL A N 1
ATOM 1384 C CA . VAL A 1 181 ? 11.258 9.5 17.469 1 90.12 181 VAL A CA 1
ATOM 1385 C C . VAL A 1 181 ? 11.766 10.336 16.297 1 90.12 181 VAL A C 1
ATOM 1387 O O . VAL A 1 181 ? 12.117 9.797 15.25 1 90.12 181 VAL A O 1
ATOM 1390 N N . ARG A 1 182 ? 11.82 11.594 16.5 1 90.44 182 ARG A N 1
ATOM 1391 C CA . ARG A 1 182 ? 12.281 12.508 15.469 1 90.44 182 ARG A CA 1
ATOM 1392 C C . ARG A 1 182 ? 13.703 12.148 15.023 1 90.44 182 ARG A C 1
ATOM 1394 O O . ARG A 1 182 ? 13.992 12.125 13.828 1 90.44 182 ARG A O 1
ATOM 1401 N N . ALA A 1 183 ? 14.555 11.906 15.961 1 91.06 183 ALA A N 1
ATOM 1402 C CA . ALA A 1 183 ? 15.945 11.57 15.648 1 91.06 183 ALA A CA 1
ATOM 1403 C C . ALA A 1 183 ? 16.031 10.258 14.883 1 91.06 183 ALA A C 1
ATOM 1405 O O . ALA A 1 183 ? 16.812 10.141 13.93 1 91.06 183 ALA A O 1
ATOM 1406 N N . GLN A 1 184 ? 15.273 9.336 15.305 1 92.44 184 GLN A N 1
ATOM 1407 C CA . GLN A 1 184 ? 15.305 8.016 14.672 1 92.44 184 GLN A CA 1
ATOM 1408 C C . GLN A 1 184 ? 14.742 8.078 13.258 1 92.44 184 GLN A C 1
ATOM 1410 O O . GLN A 1 184 ? 15.281 7.453 12.344 1 92.44 184 GLN A O 1
ATOM 1415 N N . VAL A 1 185 ? 13.719 8.852 13.117 1 93.75 185 VAL A N 1
ATOM 1416 C CA . VAL A 1 185 ? 13.086 8.969 11.812 1 93.75 185 VAL A CA 1
ATOM 1417 C C . VAL A 1 185 ? 13.984 9.766 10.867 1 93.75 185 VAL A C 1
ATOM 1419 O O . VAL A 1 185 ? 14.055 9.477 9.672 1 93.75 185 VAL A O 1
ATOM 1422 N N . ARG A 1 186 ? 14.633 10.727 11.414 1 93.81 186 ARG A N 1
ATOM 1423 C CA . ARG A 1 186 ? 15.586 11.477 10.602 1 93.81 186 ARG A CA 1
ATOM 1424 C C . ARG A 1 186 ? 16.672 10.562 10.055 1 93.81 186 ARG A C 1
ATOM 1426 O O . ARG A 1 186 ? 17.047 10.656 8.883 1 93.81 186 ARG A O 1
ATOM 1433 N N . ALA A 1 187 ? 17.156 9.719 10.883 1 94.06 187 ALA A N 1
ATOM 1434 C CA . ALA A 1 187 ? 18.172 8.75 10.461 1 94.06 187 ALA A CA 1
ATOM 1435 C C . ALA A 1 187 ? 17.609 7.801 9.406 1 94.06 187 ALA A C 1
ATOM 1437 O O . ALA A 1 187 ? 18.281 7.5 8.414 1 94.06 187 ALA A O 1
ATOM 1438 N N . ALA A 1 188 ? 16.422 7.348 9.586 1 95.38 188 ALA A N 1
ATOM 1439 C CA . ALA A 1 188 ? 15.781 6.453 8.625 1 95.38 188 ALA A CA 1
ATOM 1440 C C . ALA A 1 188 ? 15.555 7.152 7.293 1 95.38 188 ALA A C 1
ATOM 1442 O O . ALA A 1 188 ? 15.719 6.543 6.23 1 95.38 188 ALA A O 1
ATOM 1443 N N . ALA A 1 189 ? 15.133 8.383 7.402 1 96.44 189 ALA A N 1
ATOM 1444 C CA . ALA A 1 189 ? 14.883 9.164 6.195 1 96.44 189 ALA A CA 1
ATOM 1445 C C . ALA A 1 189 ? 16.156 9.305 5.359 1 96.44 189 ALA A C 1
ATOM 1447 O O . ALA A 1 189 ? 16.094 9.25 4.129 1 96.44 189 ALA A O 1
ATOM 1448 N N . ARG A 1 190 ? 17.234 9.516 6.031 1 94.81 190 ARG A N 1
ATOM 1449 C CA . ARG A 1 190 ? 18.5 9.609 5.312 1 94.81 190 ARG A CA 1
ATOM 1450 C C . ARG A 1 190 ? 18.766 8.336 4.512 1 94.81 190 ARG A C 1
ATOM 1452 O O . ARG A 1 190 ? 19.078 8.398 3.322 1 94.81 190 ARG A O 1
ATOM 1459 N N . VAL A 1 191 ? 18.594 7.262 5.145 1 93.5 191 VAL A N 1
ATOM 1460 C CA . VAL A 1 191 ? 18.828 5.965 4.516 1 93.5 191 VAL A CA 1
ATOM 1461 C C . VAL A 1 191 ? 17.844 5.777 3.355 1 93.5 191 VAL A C 1
ATOM 1463 O O . VAL A 1 191 ? 18.25 5.379 2.258 1 93.5 191 VAL A O 1
ATOM 1466 N N . ALA A 1 192 ? 16.609 6.023 3.588 1 97 192 ALA A N 1
ATOM 1467 C CA . ALA A 1 192 ? 15.547 5.785 2.621 1 97 192 ALA A CA 1
ATOM 1468 C C . ALA A 1 192 ? 15.719 6.668 1.389 1 97 192 ALA A C 1
ATOM 1470 O O . ALA A 1 192 ? 15.656 6.184 0.256 1 97 192 ALA A O 1
ATOM 1471 N N . PHE A 1 193 ? 15.969 7.941 1.62 1 97.06 193 PHE A N 1
ATOM 1472 C CA . PHE A 1 193 ? 16.062 8.867 0.5 1 97.06 193 PHE A CA 1
ATOM 1473 C C . PHE A 1 193 ? 17.359 8.664 -0.263 1 97.06 193 PHE A C 1
ATOM 1475 O O . PHE A 1 193 ? 17.406 8.852 -1.481 1 97.06 193 PHE A O 1
ATOM 1482 N N . ASP A 1 194 ? 18.438 8.258 0.425 1 96 194 ASP A N 1
ATOM 1483 C CA . ASP A 1 194 ? 19.656 7.887 -0.284 1 96 194 ASP A CA 1
ATOM 1484 C C . ASP A 1 194 ? 19.406 6.723 -1.238 1 96 194 ASP A C 1
ATOM 1486 O O . ASP A 1 194 ? 19.859 6.738 -2.381 1 96 194 ASP A O 1
ATOM 1490 N N . ALA A 1 195 ? 18.688 5.75 -0.749 1 95.5 195 ALA A N 1
ATOM 1491 C CA . ALA A 1 195 ? 18.344 4.598 -1.581 1 95.5 195 ALA A CA 1
ATOM 1492 C C . ALA A 1 195 ? 17.516 5.02 -2.783 1 95.5 195 ALA A C 1
ATOM 1494 O O . ALA A 1 195 ? 17.766 4.582 -3.91 1 95.5 195 ALA A O 1
ATOM 1495 N N . LEU A 1 196 ? 16.516 5.879 -2.568 1 96.62 196 LEU A N 1
ATOM 1496 C CA . LEU A 1 196 ? 15.672 6.359 -3.648 1 96.62 196 LEU A CA 1
ATOM 1497 C C . LEU A 1 196 ? 16.484 7.141 -4.676 1 96.62 196 LEU A C 1
ATOM 1499 O O . LEU A 1 196 ? 16.281 6.988 -5.883 1 96.62 196 LEU A O 1
ATOM 1503 N N . GLU A 1 197 ? 17.344 7.941 -4.133 1 95.69 197 GLU A N 1
ATOM 1504 C CA . GLU A 1 197 ? 18.172 8.742 -5.023 1 95.69 197 GLU A CA 1
ATOM 1505 C C . GLU A 1 197 ? 19.078 7.859 -5.887 1 95.69 197 GLU A C 1
ATOM 1507 O O . GLU A 1 197 ? 19.219 8.102 -7.086 1 95.69 197 GLU A O 1
ATOM 1512 N N . ARG A 1 198 ? 19.672 6.914 -5.305 1 95.25 198 ARG A N 1
ATOM 1513 C CA . ARG A 1 198 ? 20.484 5.98 -6.082 1 95.25 198 ARG A CA 1
ATOM 1514 C C . ARG A 1 198 ? 19.625 5.227 -7.094 1 95.25 198 ARG A C 1
ATOM 1516 O O . ARG A 1 198 ? 20.031 5.035 -8.242 1 95.25 198 ARG A O 1
ATOM 1523 N N . GLY A 1 199 ? 18.469 4.855 -6.703 1 95.19 199 GLY A N 1
ATOM 1524 C CA . GLY A 1 199 ? 17.594 4.039 -7.531 1 95.19 199 GLY A CA 1
ATOM 1525 C C . GLY A 1 199 ? 17 4.801 -8.703 1 95.19 199 GLY A C 1
ATOM 1526 O O . GLY A 1 199 ? 16.875 4.258 -9.805 1 95.19 199 GLY A O 1
ATOM 1527 N N . LEU A 1 200 ? 16.688 6.105 -8.398 1 94.19 200 LEU A N 1
ATOM 1528 C CA . LEU A 1 200 ? 15.953 6.859 -9.406 1 94.19 200 LEU A CA 1
ATOM 1529 C C . LEU A 1 200 ? 16.844 7.922 -10.047 1 94.19 200 LEU A C 1
ATOM 1531 O O . LEU A 1 200 ? 16.469 8.531 -11.047 1 94.19 200 LEU A O 1
ATOM 1535 N N . GLY A 1 201 ? 18.016 8.07 -9.516 1 86 201 GLY A N 1
ATOM 1536 C CA . GLY A 1 201 ? 18.984 9 -10.086 1 86 201 GLY A CA 1
ATOM 1537 C C . GLY A 1 201 ? 18.422 10.406 -10.242 1 86 201 GLY A C 1
ATOM 1538 O O . GLY A 1 201 ? 17.844 10.961 -9.312 1 86 201 GLY A O 1
ATOM 1539 N N . THR A 1 202 ? 18.656 10.938 -11.406 1 81.94 202 THR A N 1
ATOM 1540 C CA . THR A 1 202 ? 18.219 12.297 -11.711 1 81.94 202 THR A CA 1
ATOM 1541 C C . THR A 1 202 ? 16.844 12.281 -12.367 1 81.94 202 THR A C 1
ATOM 1543 O O . THR A 1 202 ? 16.469 13.219 -13.07 1 81.94 202 THR A O 1
ATOM 1546 N N . TYR A 1 203 ? 16.25 11.258 -12.125 1 86 203 TYR A N 1
ATOM 1547 C CA . TYR A 1 203 ? 14.93 11.148 -12.734 1 86 203 TYR A CA 1
ATOM 1548 C C . TYR A 1 203 ? 14.055 12.344 -12.375 1 86 203 TYR A C 1
ATOM 1550 O O . TYR A 1 203 ? 14.047 12.789 -11.227 1 86 203 TYR A O 1
ATOM 1558 N N . ALA A 1 204 ? 13.383 12.914 -13.43 1 86.5 204 ALA A N 1
ATOM 1559 C CA . ALA A 1 204 ? 12.438 14.016 -13.336 1 86.5 204 ALA A CA 1
ATOM 1560 C C . ALA A 1 204 ? 13.102 15.266 -12.758 1 86.5 204 ALA A C 1
ATOM 1562 O O . ALA A 1 204 ? 12.57 15.891 -11.844 1 86.5 204 ALA A O 1
ATOM 1563 N N . THR A 1 205 ? 14.312 15.453 -13.156 1 88.5 205 THR A N 1
ATOM 1564 C CA . THR A 1 205 ? 14.938 16.734 -12.844 1 88.5 205 THR A CA 1
ATOM 1565 C C . THR A 1 205 ? 14.273 17.875 -13.617 1 88.5 205 THR A C 1
ATOM 1567 O O . THR A 1 205 ? 14.102 17.781 -14.836 1 88.5 205 THR A O 1
ATOM 1570 N N . LYS A 1 206 ? 13.922 18.781 -12.883 1 87.06 206 LYS A N 1
ATOM 1571 C CA . LYS A 1 206 ? 13.188 19.891 -13.516 1 87.06 206 LYS A CA 1
ATOM 1572 C C . LYS A 1 206 ? 14.117 20.75 -14.367 1 87.06 206 LYS A C 1
ATOM 1574 O O . LYS A 1 206 ? 15.18 21.172 -13.906 1 87.06 206 LYS A O 1
ATOM 1579 N N . GLY A 1 207 ? 13.719 20.844 -15.562 1 81.38 207 GLY A N 1
ATOM 1580 C CA . GLY A 1 207 ? 14.508 21.672 -16.469 1 81.38 207 GLY A CA 1
ATOM 1581 C C . GLY A 1 207 ? 14.422 23.156 -16.156 1 81.38 207 GLY A C 1
ATOM 1582 O O . GLY A 1 207 ? 13.508 23.594 -15.445 1 81.38 207 GLY A O 1
ATOM 1583 N N . ALA A 1 208 ? 15.5 23.875 -16.531 1 73.75 208 ALA A N 1
ATOM 1584 C CA . ALA A 1 208 ? 15.531 25.328 -16.391 1 73.75 208 ALA A CA 1
ATOM 1585 C C . ALA A 1 208 ? 14.352 25.969 -17.109 1 73.75 208 ALA A C 1
ATOM 1587 O O . ALA A 1 208 ? 14 25.562 -18.219 1 73.75 208 ALA A O 1
ATOM 1588 N N . THR A 1 209 ? 13.266 26.609 -16.438 1 60.03 209 THR A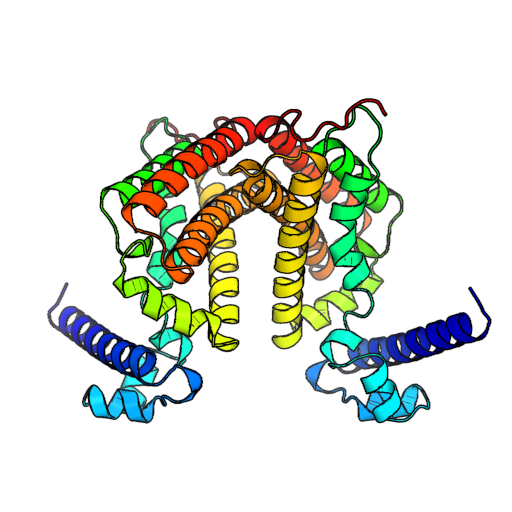 N 1
ATOM 1589 C CA . THR A 1 209 ? 12.336 27.453 -17.172 1 60.03 209 THR A CA 1
ATOM 1590 C C . THR A 1 209 ? 13.008 28.766 -17.578 1 60.03 209 THR A C 1
ATOM 1592 O O . THR A 1 209 ? 13.891 29.266 -16.875 1 60.03 209 THR A O 1
ATOM 1595 N N . MET B 1 1 ? 2.898 -36.812 2.824 1 66.44 1 MET B N 1
ATOM 1596 C CA . MET B 1 1 ? 1.61 -36.344 3.33 1 66.44 1 MET B CA 1
ATOM 1597 C C . MET B 1 1 ? 0.672 -37.531 3.596 1 66.44 1 MET B C 1
ATOM 1599 O O . MET B 1 1 ? 0.579 -38.438 2.781 1 66.44 1 MET B O 1
ATOM 1603 N N . GLY B 1 2 ? 0.235 -37.656 4.773 1 80.88 2 GLY B N 1
ATOM 1604 C CA . GLY B 1 2 ? -0.643 -38.781 5.09 1 80.88 2 GLY B CA 1
ATOM 1605 C C . GLY B 1 2 ? -2.008 -38.656 4.441 1 80.88 2 GLY B C 1
ATOM 1606 O O . GLY B 1 2 ? -2.348 -37.625 3.869 1 80.88 2 GLY B O 1
ATOM 1607 N N . LEU B 1 3 ? -2.688 -39.719 4.27 1 87.25 3 LEU B N 1
ATOM 1608 C CA . LEU B 1 3 ? -3.998 -39.812 3.637 1 87.25 3 LEU B CA 1
ATOM 1609 C C . LEU B 1 3 ? -4.957 -38.781 4.18 1 87.25 3 LEU B C 1
ATOM 1611 O O . LEU B 1 3 ? -5.727 -38.156 3.424 1 87.25 3 LEU B O 1
ATOM 1615 N N . ARG B 1 4 ? -4.934 -38.531 5.488 1 85.5 4 ARG B N 1
ATOM 1616 C CA . ARG B 1 4 ? -5.809 -37.531 6.117 1 85.5 4 ARG B CA 1
ATOM 1617 C C . ARG B 1 4 ? -5.52 -36.156 5.594 1 85.5 4 ARG B C 1
ATOM 1619 O O . ARG B 1 4 ? -6.445 -35.375 5.312 1 85.5 4 ARG B O 1
ATOM 1626 N N . GLU B 1 5 ? -4.191 -35.812 5.492 1 86.5 5 GLU B N 1
ATOM 1627 C CA . GLU B 1 5 ? -3.775 -34.5 4.984 1 86.5 5 GLU B CA 1
ATOM 1628 C C . GLU B 1 5 ? -4.16 -34.344 3.52 1 86.5 5 GLU B C 1
ATOM 1630 O O . GLU B 1 5 ? -4.551 -33.25 3.098 1 86.5 5 GLU B O 1
ATOM 1635 N N . GLU B 1 6 ? -4.062 -35.344 2.877 1 88.31 6 GLU B N 1
ATOM 1636 C CA . GLU B 1 6 ? -4.43 -35.312 1.464 1 88.31 6 GLU B CA 1
ATOM 1637 C C . GLU B 1 6 ? -5.926 -35.062 1.288 1 88.31 6 GLU B C 1
ATOM 1639 O O . GLU B 1 6 ? -6.344 -34.312 0.404 1 88.31 6 GLU B O 1
ATOM 1644 N N . LYS B 1 7 ? -6.66 -35.781 2.07 1 88.69 7 LYS B N 1
ATOM 1645 C CA . LYS B 1 7 ? -8.109 -35.625 2.008 1 88.69 7 LYS B CA 1
ATOM 1646 C C . LYS B 1 7 ? -8.508 -34.188 2.393 1 88.69 7 LYS B C 1
ATOM 1648 O O . LYS B 1 7 ? -9.406 -33.594 1.777 1 88.69 7 LYS B O 1
ATOM 1653 N N . LYS B 1 8 ? -7.824 -33.688 3.373 1 91 8 LYS B N 1
ATOM 1654 C CA . LYS B 1 8 ? -8.078 -32.312 3.809 1 91 8 LYS B CA 1
ATOM 1655 C C . LYS B 1 8 ? -7.781 -31.328 2.693 1 91 8 LYS B C 1
ATOM 1657 O O . LYS B 1 8 ? -8.578 -30.422 2.438 1 91 8 LYS B O 1
ATOM 1662 N N . GLN B 1 9 ? -6.742 -31.562 2.08 1 92.12 9 GLN B N 1
ATOM 1663 C CA . GLN B 1 9 ? -6.355 -30.672 0.987 1 92.12 9 GLN B CA 1
ATOM 1664 C C . GLN B 1 9 ? -7.324 -30.781 -0.185 1 92.12 9 GLN B C 1
ATOM 1666 O O . GLN B 1 9 ? -7.641 -29.797 -0.84 1 92.12 9 GLN B O 1
ATOM 1671 N N . ALA B 1 10 ? -7.75 -31.953 -0.388 1 92.94 10 ALA B N 1
ATOM 1672 C CA . ALA B 1 10 ? -8.703 -32.188 -1.47 1 92.94 10 ALA B CA 1
ATOM 1673 C C . ALA B 1 10 ? -10.031 -31.469 -1.188 1 92.94 10 ALA B C 1
ATOM 1675 O O . ALA B 1 10 ? -10.625 -30.875 -2.09 1 92.94 10 ALA B O 1
ATOM 1676 N N . THR B 1 11 ? -10.445 -31.578 0.025 1 94.25 11 THR B N 1
ATOM 1677 C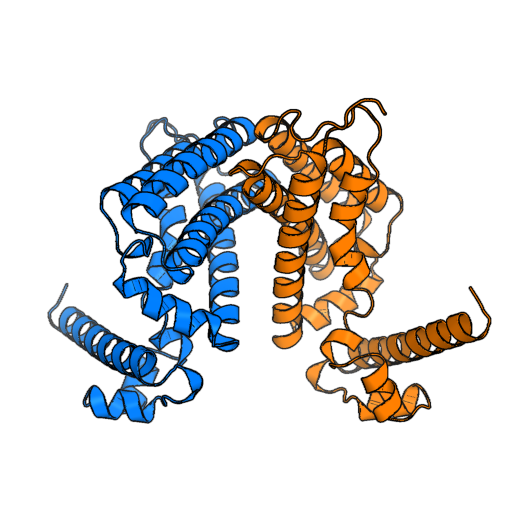 CA . THR B 1 11 ? -11.688 -30.906 0.413 1 94.25 11 THR B CA 1
ATOM 1678 C C . THR B 1 11 ? -11.539 -29.391 0.291 1 94.25 11 THR B C 1
ATOM 1680 O O . THR B 1 11 ? -12.422 -28.719 -0.239 1 94.25 11 THR B O 1
ATOM 1683 N N . ARG B 1 12 ? -10.469 -28.891 0.739 1 96 12 ARG B N 1
ATOM 1684 C CA . ARG B 1 12 ? -10.195 -27.453 0.644 1 96 12 ARG B CA 1
ATOM 1685 C C . ARG B 1 12 ? -10.258 -26.984 -0.805 1 96 12 ARG B C 1
ATOM 1687 O O . ARG B 1 12 ? -10.891 -25.969 -1.108 1 96 12 ARG B O 1
ATOM 1694 N N . THR B 1 13 ? -9.641 -27.75 -1.623 1 94.81 13 THR B N 1
ATOM 1695 C CA . THR B 1 13 ? -9.578 -27.391 -3.037 1 94.81 13 THR B CA 1
ATOM 1696 C C . THR B 1 13 ? -10.961 -27.453 -3.678 1 94.81 13 THR B C 1
ATOM 1698 O O . THR B 1 13 ? -11.32 -26.578 -4.469 1 94.81 13 THR B O 1
ATOM 1701 N N . ALA B 1 14 ? -11.664 -28.438 -3.316 1 95.38 14 ALA B N 1
ATOM 1702 C CA . ALA B 1 14 ? -13.008 -28.594 -3.865 1 95.38 14 ALA B CA 1
ATOM 1703 C C . ALA B 1 14 ? -13.898 -27.422 -3.475 1 95.38 14 ALA B C 1
ATOM 1705 O O . ALA B 1 14 ? -14.656 -26.891 -4.305 1 95.38 14 ALA B O 1
ATOM 1706 N N . ILE B 1 15 ? -13.766 -27.031 -2.256 1 97.25 15 ILE B N 1
ATOM 1707 C CA . ILE B 1 15 ? -14.547 -25.906 -1.762 1 97.25 15 ILE B CA 1
ATOM 1708 C C . ILE B 1 15 ? -14.133 -24.625 -2.488 1 97.25 15 ILE B C 1
ATOM 1710 O O . ILE B 1 15 ? -14.977 -23.875 -2.971 1 97.25 15 ILE B O 1
ATOM 1714 N N . ALA B 1 16 ? -12.891 -24.438 -2.611 1 96.38 16 ALA B N 1
ATOM 1715 C CA . ALA B 1 16 ? -12.359 -23.234 -3.252 1 96.38 16 ALA B CA 1
ATOM 1716 C C . ALA B 1 16 ? -12.766 -23.172 -4.723 1 96.38 16 ALA B C 1
ATOM 1718 O O . ALA B 1 16 ? -13.141 -22.109 -5.227 1 96.38 16 ALA B O 1
ATOM 1719 N N . ASP B 1 17 ? -12.703 -24.312 -5.363 1 94.62 17 ASP B N 1
ATOM 1720 C CA . ASP B 1 17 ? -13.055 -24.375 -6.777 1 94.62 17 ASP B CA 1
ATOM 1721 C C . ASP B 1 17 ? -14.539 -24.078 -6.984 1 94.62 17 ASP B C 1
ATOM 1723 O O . ASP B 1 17 ? -14.898 -23.328 -7.898 1 94.62 17 ASP B O 1
ATOM 1727 N N . ALA B 1 18 ? -15.305 -24.625 -6.176 1 96.5 18 ALA B N 1
ATOM 1728 C CA . ALA B 1 18 ? -16.734 -24.359 -6.238 1 96.5 18 ALA B CA 1
ATOM 1729 C C . ALA B 1 18 ? -17.047 -22.891 -6.02 1 96.5 18 ALA B C 1
ATOM 1731 O O . ALA B 1 18 ? -17.828 -22.297 -6.754 1 96.5 18 ALA B O 1
ATOM 1732 N N . ALA B 1 19 ? -16.438 -22.359 -5.043 1 96.94 19 ALA B N 1
ATOM 1733 C CA . ALA B 1 19 ? -16.625 -20.938 -4.719 1 96.94 19 ALA B CA 1
ATOM 1734 C C . ALA B 1 19 ? -16.219 -20.047 -5.891 1 96.94 19 ALA B C 1
ATOM 1736 O O . ALA B 1 19 ? -16.969 -19.172 -6.297 1 96.94 19 ALA B O 1
ATOM 1737 N N . LEU B 1 20 ? -15.039 -20.312 -6.41 1 94.38 20 LEU B N 1
ATOM 1738 C CA . LEU B 1 20 ? -14.516 -19.484 -7.496 1 94.38 20 LEU B CA 1
ATOM 1739 C C . LEU B 1 20 ? -15.453 -19.516 -8.695 1 94.38 20 LEU B C 1
ATOM 1741 O O . LEU B 1 20 ? -15.727 -18.469 -9.305 1 94.38 20 LEU B O 1
ATOM 1745 N N . GLY B 1 21 ? -15.922 -20.672 -9.016 1 94.75 21 GLY B N 1
ATOM 1746 C CA . GLY B 1 21 ? -16.891 -20.781 -10.102 1 94.75 21 GLY B CA 1
ATOM 1747 C C . GLY B 1 21 ? -18.109 -19.922 -9.898 1 94.75 21 GLY B C 1
ATOM 1748 O O . GLY B 1 21 ? -18.547 -19.219 -10.812 1 94.75 21 GLY B O 1
ATOM 1749 N N . LEU B 1 22 ? -18.672 -19.953 -8.727 1 97.06 22 LEU B N 1
ATOM 1750 C CA . LEU B 1 22 ? -19.859 -19.172 -8.391 1 97.06 22 LEU B CA 1
ATOM 1751 C C . LEU B 1 22 ? -19.547 -17.672 -8.453 1 97.06 22 LEU B C 1
ATOM 1753 O O . LEU B 1 22 ? -20.328 -16.891 -9.008 1 97.06 22 LEU B O 1
ATOM 1757 N N . PHE B 1 23 ? -18.406 -17.281 -7.883 1 96.44 23 PHE B N 1
ATOM 1758 C CA . PHE B 1 23 ? -18.016 -15.875 -7.855 1 96.44 23 PHE B CA 1
ATOM 1759 C C . PHE B 1 23 ? -17.844 -15.336 -9.273 1 96.44 23 PHE B C 1
ATOM 1761 O O . PHE B 1 23 ? -18.25 -14.211 -9.562 1 96.44 23 PHE B O 1
ATOM 1768 N N . LEU B 1 24 ? -17.25 -16.141 -10.133 1 94.38 24 LEU B N 1
ATOM 1769 C CA . LEU B 1 24 ? -17.016 -15.711 -11.508 1 94.38 24 LEU B CA 1
ATOM 1770 C C . LEU B 1 24 ? -18.328 -15.578 -12.273 1 94.38 24 LEU B C 1
ATOM 1772 O O . LEU B 1 24 ? -18.469 -14.703 -13.125 1 94.38 24 LEU B O 1
ATOM 1776 N N . GLU B 1 25 ? -19.281 -16.375 -11.891 1 95.12 25 GLU B N 1
ATOM 1777 C CA . GLU B 1 25 ? -20.547 -16.422 -12.594 1 95.12 25 GLU B CA 1
ATOM 1778 C C . GLU B 1 25 ? -21.516 -15.352 -12.062 1 95.12 25 GLU B C 1
ATOM 1780 O O . GLU B 1 25 ? -22.172 -14.664 -12.836 1 95.12 25 GLU B O 1
ATOM 1785 N N . GLN B 1 26 ? -21.516 -15.148 -10.75 1 96.38 26 GLN B N 1
ATOM 1786 C CA . GLN B 1 26 ? -22.609 -14.383 -10.148 1 96.38 26 GLN B CA 1
ATOM 1787 C C . GLN B 1 26 ? -22.094 -13.117 -9.484 1 96.38 26 GLN B C 1
ATOM 1789 O O . GLN B 1 26 ? -22.875 -12.227 -9.133 1 96.38 26 GLN B O 1
ATOM 1794 N N . GLY B 1 27 ? -20.797 -13.055 -9.375 1 95.94 27 GLY B N 1
ATOM 1795 C CA . GLY B 1 27 ? -20.234 -11.953 -8.609 1 95.94 27 GLY B CA 1
ATOM 1796 C C . GLY B 1 27 ? -20.062 -12.273 -7.141 1 95.94 27 GLY B C 1
ATOM 1797 O O . GLY B 1 27 ? -20.766 -13.133 -6.602 1 95.94 27 GLY B O 1
ATOM 1798 N N . PHE B 1 28 ? -19.172 -11.688 -6.512 1 96.94 28 PHE B N 1
ATOM 1799 C CA . PHE B 1 28 ? -18.781 -11.961 -5.133 1 96.94 28 PHE B CA 1
ATOM 1800 C C . PHE B 1 28 ? -19.922 -11.625 -4.172 1 96.94 28 PHE B C 1
ATOM 1802 O O . PHE B 1 28 ? -20.25 -12.43 -3.299 1 96.94 28 PHE B O 1
ATOM 1809 N N . ASP B 1 29 ? -20.484 -10.453 -4.371 1 95.62 29 ASP B N 1
ATOM 1810 C CA . ASP B 1 29 ? -21.438 -9.938 -3.402 1 95.62 29 ASP B CA 1
ATOM 1811 C C . ASP B 1 29 ? -22.734 -10.742 -3.426 1 95.62 29 ASP B C 1
ATOM 1813 O O . ASP B 1 29 ? -23.406 -10.867 -2.402 1 95.62 29 ASP B O 1
ATOM 1817 N N . ARG B 1 30 ? -23.094 -11.406 -4.453 1 95.94 30 ARG B N 1
ATOM 1818 C CA . ARG B 1 30 ? -24.344 -12.133 -4.609 1 95.94 30 ARG B CA 1
ATOM 1819 C C . ARG B 1 30 ? -24.219 -13.562 -4.102 1 95.94 30 ARG B C 1
ATOM 1821 O O . ARG B 1 30 ? -25.219 -14.18 -3.705 1 95.94 30 ARG B O 1
ATOM 1828 N N . VAL B 1 31 ? -23.078 -14.086 -4.164 1 97.69 31 VAL B N 1
ATOM 1829 C CA . VAL B 1 31 ? -22.844 -15.469 -3.76 1 97.69 31 VAL B CA 1
ATOM 1830 C C . VAL B 1 31 ? -22.781 -15.555 -2.236 1 97.69 31 VAL B C 1
ATOM 1832 O O . VAL B 1 31 ? -22.156 -14.711 -1.587 1 97.69 31 VAL B O 1
ATOM 1835 N N . THR B 1 32 ? -23.375 -16.5 -1.689 1 97.25 32 THR B N 1
ATOM 1836 C CA . THR B 1 32 ? -23.328 -16.734 -0.251 1 97.25 32 THR B CA 1
ATOM 1837 C C . THR B 1 32 ? -22.5 -18 0.058 1 97.25 32 THR B C 1
ATOM 1839 O O . THR B 1 32 ? -22.25 -18.812 -0.831 1 97.25 32 THR B O 1
ATOM 1842 N N . VAL B 1 33 ? -22.125 -18.078 1.337 1 97.38 33 VAL B N 1
ATOM 1843 C CA . VAL B 1 33 ? -21.406 -19.266 1.773 1 97.38 33 VAL B CA 1
ATOM 1844 C C . VAL B 1 33 ? -22.297 -20.5 1.66 1 97.38 33 VAL B C 1
ATOM 1846 O O . VAL B 1 33 ? -21.828 -21.594 1.331 1 97.38 33 VAL B O 1
ATOM 1849 N N . ALA B 1 34 ? -23.547 -20.297 1.841 1 97.5 34 ALA B N 1
ATOM 1850 C CA . ALA B 1 34 ? -24.516 -21.391 1.692 1 97.5 34 ALA B CA 1
ATOM 1851 C C . ALA B 1 34 ? -24.531 -21.922 0.258 1 97.5 34 ALA B C 1
ATOM 1853 O O . ALA B 1 34 ? -24.609 -23.125 0.032 1 97.5 34 ALA B O 1
ATOM 1854 N N . ASP B 1 35 ? -24.5 -21.047 -0.679 1 98 35 ASP B N 1
ATOM 1855 C CA . ASP B 1 35 ? -24.438 -21.422 -2.086 1 98 35 ASP B CA 1
ATOM 1856 C C . ASP B 1 35 ? -23.203 -22.281 -2.363 1 98 35 ASP B C 1
ATOM 1858 O O . ASP B 1 35 ? -23.297 -23.312 -3.041 1 98 35 ASP B O 1
ATOM 1862 N N . VAL B 1 36 ? -22.078 -21.875 -1.79 1 98.19 36 VAL B N 1
ATOM 1863 C CA . VAL B 1 36 ? -20.812 -22.578 -1.979 1 98.19 36 VAL B CA 1
ATOM 1864 C C . VAL B 1 36 ? -20.906 -23.969 -1.353 1 98.19 36 VAL B C 1
ATOM 1866 O O . VAL B 1 36 ? -20.516 -24.969 -1.969 1 98.19 36 VAL B O 1
ATOM 1869 N N . ALA B 1 37 ? -21.391 -23.984 -0.178 1 98.06 37 ALA B N 1
ATOM 1870 C CA . ALA B 1 37 ? -21.547 -25.25 0.539 1 98.06 37 ALA B CA 1
ATOM 1871 C C . ALA B 1 37 ? -22.391 -26.234 -0.269 1 98.06 37 ALA B C 1
ATOM 1873 O O . ALA B 1 37 ? -22.031 -27.406 -0.391 1 98.06 37 ALA B O 1
ATOM 1874 N N . ARG B 1 38 ? -23.469 -25.75 -0.804 1 97.94 38 ARG B N 1
ATOM 1875 C CA . ARG B 1 38 ? -24.375 -26.562 -1.599 1 97.94 38 ARG B CA 1
ATOM 1876 C C . ARG B 1 38 ? -23.672 -27.141 -2.82 1 97.94 38 ARG B C 1
ATOM 1878 O O . ARG B 1 38 ? -23.75 -28.344 -3.072 1 97.94 38 ARG B O 1
ATOM 1885 N N . VAL B 1 39 ? -22.953 -26.391 -3.516 1 97.5 39 VAL B N 1
ATOM 1886 C CA . VAL B 1 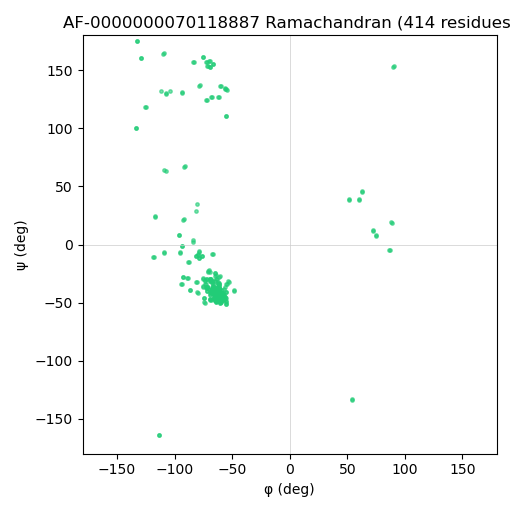39 ? -22.297 -26.797 -4.754 1 97.5 39 VAL B CA 1
ATOM 1887 C C . VAL B 1 39 ? -21.141 -27.75 -4.441 1 97.5 39 VAL B C 1
ATOM 1889 O O . VAL B 1 39 ? -20.906 -28.719 -5.172 1 97.5 39 VAL B O 1
ATOM 1892 N N . ALA B 1 40 ? -20.484 -27.469 -3.379 1 97.38 40 ALA B N 1
ATOM 1893 C CA . ALA B 1 40 ? -19.344 -28.297 -2.973 1 97.38 40 ALA B CA 1
ATOM 1894 C C . ALA B 1 40 ? -19.797 -29.547 -2.246 1 97.38 40 ALA B C 1
ATOM 1896 O O . ALA B 1 40 ? -18.984 -30.438 -1.946 1 97.38 40 ALA B O 1
ATOM 1897 N N . ARG B 1 41 ? -21.031 -29.609 -1.92 1 97.31 41 ARG B N 1
ATOM 1898 C CA . ARG B 1 41 ? -21.641 -30.75 -1.238 1 97.31 41 ARG B CA 1
ATOM 1899 C C . ARG B 1 41 ? -21.016 -30.953 0.139 1 97.31 41 ARG B C 1
ATOM 1901 O O . ARG B 1 41 ? -20.625 -32.062 0.492 1 97.31 41 ARG B O 1
ATOM 1908 N N . VAL B 1 42 ? -20.875 -29.938 0.854 1 97.5 42 VAL B N 1
ATOM 1909 C CA . VAL B 1 42 ? -20.438 -29.938 2.246 1 97.5 42 VAL B CA 1
ATOM 1910 C C . VAL B 1 42 ? -21.359 -29.062 3.082 1 97.5 42 VAL B C 1
ATOM 1912 O O . VAL B 1 42 ? -22.25 -28.391 2.543 1 97.5 42 VAL B O 1
ATOM 1915 N N . SER B 1 43 ? -21.141 -29.047 4.383 1 97.31 43 SER B N 1
ATOM 1916 C CA . SER B 1 43 ? -21.922 -28.172 5.254 1 97.31 43 SER B CA 1
ATOM 1917 C C . SER B 1 43 ? -21.328 -26.766 5.285 1 97.31 43 SER B C 1
ATOM 1919 O O . SER B 1 43 ? -20.141 -26.562 5.004 1 97.31 43 SER B O 1
ATOM 1921 N N . VAL B 1 44 ? -22.141 -25.812 5.629 1 97.19 44 VAL B N 1
ATOM 1922 C CA . VAL B 1 44 ? -21.703 -24.438 5.836 1 97.19 44 VAL B CA 1
ATOM 1923 C C . VAL B 1 44 ? -20.609 -24.406 6.895 1 97.19 44 VAL B C 1
ATOM 1925 O O . VAL B 1 44 ? -19.609 -23.703 6.73 1 97.19 44 VAL B O 1
ATOM 1928 N N . ASN B 1 45 ? -20.75 -25.188 7.844 1 97.19 45 ASN B N 1
ATOM 1929 C CA . ASN B 1 45 ? -19.75 -25.25 8.906 1 97.19 45 ASN B CA 1
ATOM 1930 C C . ASN B 1 45 ? -18.406 -25.75 8.391 1 97.19 45 ASN B C 1
ATOM 1932 O O . ASN B 1 45 ? -17.359 -25.266 8.805 1 97.19 45 ASN B O 1
ATOM 1936 N N . THR B 1 46 ? -18.484 -26.703 7.543 1 96.62 46 THR B N 1
ATOM 1937 C CA . THR B 1 46 ? -17.266 -27.219 6.938 1 96.62 46 THR B CA 1
ATOM 1938 C C . THR B 1 46 ? -16.547 -26.125 6.148 1 96.62 46 THR B C 1
ATOM 1940 O O . THR B 1 46 ? -15.328 -25.984 6.238 1 96.62 46 THR B O 1
ATOM 1943 N N . VAL B 1 47 ? -17.312 -25.312 5.379 1 97.5 47 VAL B N 1
ATOM 1944 C CA . VAL B 1 47 ? -16.719 -24.219 4.621 1 97.5 47 VAL B CA 1
ATOM 1945 C C . VAL B 1 47 ? -16 -23.266 5.57 1 97.5 47 VAL B C 1
ATOM 1947 O O . VAL B 1 47 ? -14.836 -22.922 5.355 1 97.5 47 VAL B O 1
ATOM 1950 N N . PHE B 1 48 ? -16.578 -22.953 6.723 1 96.44 48 PHE B N 1
ATOM 1951 C CA . PHE B 1 48 ? -16.016 -21.984 7.656 1 96.44 48 PHE B CA 1
ATOM 1952 C C . PHE B 1 48 ? -14.781 -22.547 8.352 1 96.44 48 PHE B C 1
ATOM 1954 O O . PHE B 1 48 ? -13.859 -21.812 8.695 1 96.44 48 PHE B O 1
ATOM 1961 N N . ASN B 1 49 ? -14.828 -23.859 8.492 1 96.69 49 ASN B N 1
ATOM 1962 C CA . ASN B 1 49 ? -13.656 -24.5 9.078 1 96.69 49 ASN B CA 1
ATOM 1963 C C . ASN B 1 49 ? -12.414 -24.297 8.219 1 96.69 49 ASN B C 1
ATOM 1965 O O . ASN B 1 49 ? -11.312 -24.109 8.75 1 96.69 49 ASN B O 1
ATOM 1969 N N . TYR B 1 50 ? -12.656 -24.266 6.914 1 96.56 50 TYR B N 1
ATOM 1970 C CA . TYR B 1 50 ? -11.531 -24.141 5.996 1 96.56 50 TYR B CA 1
ATOM 1971 C C . TYR B 1 50 ? -11.289 -22.672 5.637 1 96.56 50 TYR B C 1
ATOM 1973 O O . TYR B 1 50 ? -10.141 -22.266 5.426 1 96.56 50 TYR B O 1
ATOM 1981 N N . PHE B 1 51 ? -12.375 -21.906 5.559 1 97.62 51 PHE B N 1
ATOM 1982 C CA . PHE B 1 51 ? -12.32 -20.516 5.145 1 97.62 51 PHE B CA 1
ATOM 1983 C C . PHE B 1 51 ? -13.141 -19.641 6.082 1 97.62 51 PHE B C 1
ATOM 1985 O O . PHE B 1 51 ? -14.344 -19.438 5.863 1 97.62 51 PHE B O 1
ATOM 1992 N N . PRO B 1 52 ? -12.461 -19 6.957 1 96.62 52 PRO B N 1
ATOM 1993 C CA . PRO B 1 52 ? -13.148 -18.266 8.016 1 96.62 52 PRO B CA 1
ATOM 1994 C C . PRO B 1 52 ? -14 -17.109 7.469 1 96.62 52 PRO B C 1
ATOM 1996 O O . PRO B 1 52 ? -14.984 -16.719 8.102 1 96.62 52 PRO B O 1
ATOM 1999 N N . THR B 1 53 ? -13.578 -16.562 6.359 1 96 53 THR B N 1
ATOM 2000 C CA . THR B 1 53 ? -14.367 -15.492 5.754 1 96 53 THR B CA 1
ATOM 2001 C C . THR B 1 53 ? -14.617 -15.781 4.277 1 96 53 THR B C 1
ATOM 2003 O O . THR B 1 53 ? -13.922 -16.594 3.67 1 96 53 THR B O 1
ATOM 2006 N N . LYS B 1 54 ? -15.578 -15.164 3.697 1 96.06 54 LYS B N 1
ATOM 2007 C CA . LYS B 1 54 ? -15.859 -15.297 2.271 1 96.06 54 LYS B CA 1
ATOM 2008 C C . LYS B 1 54 ? -14.68 -14.82 1.429 1 96.06 54 LYS B C 1
ATOM 2010 O O . LYS B 1 54 ? -14.406 -15.383 0.366 1 96.06 54 LYS B O 1
ATOM 2015 N N . GLU B 1 55 ? -13.938 -13.773 1.908 1 96.81 55 GLU B N 1
ATOM 2016 C CA . GLU B 1 55 ? -12.742 -13.281 1.225 1 96.81 55 GLU B CA 1
ATOM 2017 C C . GLU B 1 55 ? -11.656 -14.352 1.16 1 96.81 55 GLU B C 1
ATOM 2019 O O . GLU B 1 55 ? -10.922 -14.445 0.174 1 96.81 55 GLU B O 1
ATOM 2024 N N . ASP B 1 56 ? -11.68 -15.148 2.203 1 96.31 56 ASP B N 1
ATOM 2025 C CA . ASP B 1 56 ? -10.703 -16.234 2.227 1 96.31 56 ASP B CA 1
ATOM 2026 C C . ASP B 1 56 ? -11.016 -17.281 1.151 1 96.31 56 ASP B C 1
ATOM 2028 O O . ASP B 1 56 ? -10.102 -17.891 0.594 1 96.31 56 ASP B O 1
ATOM 2032 N N . LEU B 1 57 ? -12.312 -17.422 0.872 1 95.56 57 LEU B N 1
ATOM 2033 C CA . LEU B 1 57 ? -12.742 -18.328 -0.184 1 95.56 57 LEU B CA 1
ATOM 2034 C C . LEU B 1 57 ? -12.266 -17.844 -1.549 1 95.56 57 LEU B C 1
ATOM 2036 O O . LEU B 1 57 ? -11.82 -18.641 -2.377 1 95.56 57 LEU B O 1
ATOM 2040 N N . PHE B 1 58 ? -12.367 -16.609 -1.703 1 95.75 58 PHE B N 1
ATOM 2041 C CA . PHE B 1 58 ? -12 -16.031 -2.992 1 95.75 58 PHE B CA 1
ATOM 2042 C C . PHE B 1 58 ? -10.492 -16.016 -3.174 1 95.75 58 PHE B C 1
ATOM 2044 O O . PHE B 1 58 ? -9.977 -16.422 -4.219 1 95.75 58 PHE B O 1
ATOM 2051 N N . PHE B 1 59 ? -9.812 -15.492 -2.141 1 94.94 59 PHE B N 1
ATOM 2052 C CA . PHE B 1 59 ? -8.352 -15.5 -2.139 1 94.94 59 PHE B CA 1
ATOM 2053 C C . PHE B 1 59 ? -7.824 -16.75 -1.452 1 94.94 59 PHE B C 1
ATOM 2055 O O . PHE B 1 59 ? -7.098 -16.672 -0.459 1 94.94 59 PHE B O 1
ATOM 2062 N N . ASP B 1 60 ? -8.062 -17.875 -2.068 1 92.75 60 ASP B N 1
ATOM 2063 C CA . ASP B 1 60 ? -7.805 -19.156 -1.415 1 92.75 60 ASP B CA 1
ATOM 2064 C C . ASP B 1 60 ? -6.312 -19.469 -1.396 1 92.75 60 ASP B C 1
ATOM 2066 O O . ASP B 1 60 ? -5.875 -20.359 -0.666 1 92.75 60 ASP B O 1
ATOM 2070 N N . ARG B 1 61 ? -5.488 -18.719 -2.094 1 90.62 61 ARG B N 1
ATOM 2071 C CA . ARG B 1 61 ? -4.043 -18.938 -2.133 1 90.62 61 ARG B CA 1
ATOM 2072 C C . ARG B 1 61 ? -3.297 -17.734 -1.548 1 90.62 61 ARG B C 1
ATOM 2074 O O . ARG B 1 61 ? -2.125 -17.531 -1.857 1 90.62 61 ARG B O 1
ATOM 2081 N N . GLN B 1 62 ? -3.92 -17 -0.72 1 93.25 62 GLN B N 1
ATOM 2082 C CA . GLN B 1 62 ? -3.365 -15.742 -0.224 1 93.25 62 GLN B CA 1
ATOM 2083 C C . GLN B 1 62 ? -2.062 -15.977 0.536 1 93.25 62 GLN B C 1
ATOM 2085 O O . GLN B 1 62 ? -1.137 -15.172 0.458 1 93.25 62 GLN B O 1
ATOM 2090 N N . GLU B 1 63 ? -1.969 -17.062 1.244 1 92.69 63 GLU B N 1
ATOM 2091 C CA . GLU B 1 63 ? -0.745 -17.312 2.002 1 92.69 63 GLU B CA 1
ATOM 2092 C C . GLU B 1 63 ? 0.438 -17.562 1.072 1 92.69 63 GLU B C 1
ATOM 2094 O O . GLU B 1 63 ? 1.551 -17.094 1.333 1 92.69 63 GLU B O 1
ATOM 2099 N N . GLN B 1 64 ? 0.156 -18.281 0.033 1 90.5 64 GLN B N 1
ATOM 2100 C CA . GLN B 1 64 ? 1.185 -18.5 -0.976 1 90.5 64 GLN B CA 1
ATOM 2101 C C . GLN B 1 64 ? 1.621 -17.203 -1.625 1 90.5 64 GLN B C 1
ATOM 2103 O O . GLN B 1 64 ? 2.812 -16.984 -1.86 1 90.5 64 GLN B O 1
ATOM 2108 N N . VAL B 1 65 ? 0.688 -16.375 -1.883 1 90.31 65 VAL B N 1
ATOM 2109 C CA . VAL B 1 65 ? 0.964 -15.078 -2.508 1 90.31 65 VAL B CA 1
ATOM 2110 C C . VAL B 1 65 ? 1.802 -14.219 -1.566 1 90.31 65 VAL B C 1
ATOM 2112 O O . VAL B 1 65 ? 2.82 -13.656 -1.974 1 90.31 65 VAL B O 1
ATOM 2115 N N . VAL B 1 66 ? 1.491 -14.195 -0.319 1 94.75 66 VAL B N 1
ATOM 2116 C CA . VAL B 1 66 ? 2.152 -13.352 0.671 1 94.75 66 VAL B CA 1
ATOM 2117 C C . VAL B 1 66 ? 3.576 -13.852 0.908 1 94.75 66 VAL B C 1
ATOM 2119 O O . VAL B 1 66 ? 4.492 -13.062 1.119 1 94.75 66 VAL B O 1
ATOM 2122 N N . GLN B 1 67 ? 3.758 -15.117 0.749 1 95.44 67 GLN B N 1
ATOM 2123 C CA . GLN B 1 67 ? 5.047 -15.695 1.119 1 95.44 67 GLN B CA 1
ATOM 2124 C C . GLN B 1 67 ? 5.969 -15.797 -0.092 1 95.44 67 GLN B C 1
ATOM 2126 O O . GLN B 1 67 ? 7.156 -16.109 0.05 1 95.44 67 GLN B O 1
ATOM 2131 N N . ARG B 1 68 ? 5.469 -15.523 -1.198 1 93.25 68 ARG B N 1
ATOM 2132 C CA . ARG B 1 68 ? 6.223 -15.703 -2.436 1 93.25 68 ARG B CA 1
ATOM 2133 C C . ARG B 1 68 ? 7.543 -14.938 -2.389 1 93.25 68 ARG B C 1
ATOM 2135 O O . ARG B 1 68 ? 8.609 -15.523 -2.605 1 93.25 68 ARG B O 1
ATOM 2142 N N . LEU B 1 69 ? 7.516 -13.68 -2.051 1 95.69 69 LEU B N 1
ATOM 2143 C CA . LEU B 1 69 ? 8.711 -12.844 -2.064 1 95.69 69 LEU B CA 1
ATOM 2144 C C . LEU B 1 69 ? 9.617 -13.172 -0.879 1 95.69 69 LEU B C 1
ATOM 2146 O O . LEU B 1 69 ? 10.82 -13.383 -1.05 1 95.69 69 LEU B O 1
ATOM 2150 N N . PRO B 1 70 ? 9.039 -13.289 0.31 1 97.25 70 PRO B N 1
ATOM 2151 C CA . PRO B 1 70 ? 9.883 -13.719 1.427 1 97.25 70 PRO B CA 1
ATOM 2152 C C . PRO B 1 70 ? 10.594 -15.039 1.148 1 97.25 70 PRO B C 1
ATOM 2154 O O . PRO B 1 70 ? 11.781 -15.18 1.464 1 97.25 70 PRO B O 1
ATOM 2157 N N . ALA B 1 71 ? 9.898 -15.953 0.55 1 96.5 71 ALA B N 1
ATOM 2158 C CA . ALA B 1 71 ? 10.492 -17.25 0.24 1 96.5 71 ALA B CA 1
ATOM 2159 C C . ALA B 1 71 ? 11.633 -17.109 -0.764 1 96.5 71 ALA B C 1
ATOM 2161 O O . ALA B 1 71 ? 12.672 -17.75 -0.63 1 96.5 71 ALA B O 1
ATOM 2162 N N . ALA B 1 72 ? 11.445 -16.297 -1.768 1 95.75 72 ALA B N 1
ATOM 2163 C CA . ALA B 1 72 ? 12.492 -16.047 -2.754 1 95.75 72 ALA B CA 1
ATOM 2164 C C . ALA B 1 72 ? 13.75 -15.492 -2.092 1 95.75 72 ALA B C 1
ATOM 2166 O O . ALA B 1 72 ? 14.867 -15.844 -2.469 1 95.75 72 ALA B O 1
ATOM 2167 N N . ILE B 1 73 ? 13.578 -14.633 -1.117 1 96.5 73 ILE B N 1
ATOM 2168 C CA . ILE B 1 73 ? 14.695 -14.039 -0.396 1 96.5 73 ILE B CA 1
ATOM 2169 C C . ILE B 1 73 ? 15.391 -15.102 0.453 1 96.5 73 ILE B C 1
ATOM 2171 O O . ILE B 1 73 ? 16.609 -15.203 0.453 1 96.5 73 ILE B O 1
ATOM 2175 N N . ARG B 1 74 ? 14.586 -15.852 1.146 1 95.81 74 ARG B N 1
ATOM 2176 C CA . ARG B 1 74 ? 15.133 -16.875 2.035 1 95.81 74 ARG B CA 1
ATOM 2177 C C . ARG B 1 74 ? 15.906 -17.922 1.251 1 95.81 74 ARG B C 1
ATOM 2179 O O . ARG B 1 74 ? 16.953 -18.391 1.706 1 95.81 74 ARG B O 1
ATOM 2186 N N . ASP B 1 75 ? 15.414 -18.25 0.101 1 95.19 75 ASP B N 1
ATOM 2187 C CA . ASP B 1 75 ? 15.922 -19.406 -0.635 1 95.19 75 ASP B CA 1
ATOM 2188 C C . ASP B 1 75 ? 16.969 -18.984 -1.667 1 95.19 75 ASP B C 1
ATOM 2190 O O . ASP B 1 75 ? 17.391 -19.797 -2.49 1 95.19 75 ASP B O 1
ATOM 2194 N N . ARG B 1 76 ? 17.359 -17.781 -1.64 1 94.75 76 ARG B N 1
ATOM 2195 C CA . ARG B 1 76 ? 18.281 -17.266 -2.648 1 94.75 76 ARG B CA 1
ATOM 2196 C C . ARG B 1 76 ? 19.641 -17.922 -2.523 1 94.75 76 ARG B C 1
ATOM 2198 O O . ARG B 1 76 ? 20 -18.438 -1.46 1 94.75 76 ARG B O 1
ATOM 2205 N N . ALA B 1 77 ? 20.344 -17.938 -3.619 1 94.56 77 ALA B N 1
ATOM 2206 C CA . ALA B 1 77 ? 21.672 -18.578 -3.682 1 94.56 77 ALA B CA 1
ATOM 2207 C C . ALA B 1 77 ? 22.719 -17.75 -2.945 1 94.56 77 ALA B C 1
ATOM 2209 O O . ALA B 1 77 ? 22.531 -16.547 -2.74 1 94.56 77 ALA B O 1
ATOM 2210 N N . ASP B 1 78 ? 23.766 -18.453 -2.557 1 94.31 78 ASP B N 1
ATOM 2211 C CA . ASP B 1 78 ? 24.906 -17.719 -1.992 1 94.31 78 ASP B CA 1
ATOM 2212 C C . ASP B 1 78 ? 25.422 -16.656 -2.963 1 94.31 78 ASP B C 1
ATOM 2214 O O . ASP B 1 78 ? 25.516 -16.906 -4.164 1 94.31 78 ASP B O 1
ATOM 2218 N N . GLY B 1 79 ? 25.641 -15.5 -2.41 1 94.38 79 GLY B N 1
ATOM 2219 C CA . GLY B 1 79 ? 26.172 -14.422 -3.227 1 94.38 79 GLY B CA 1
ATOM 2220 C C . GLY B 1 79 ? 25.094 -13.625 -3.938 1 94.38 79 GLY B C 1
ATOM 2221 O O . GLY B 1 79 ? 25.391 -12.578 -4.531 1 94.38 79 GLY B O 1
ATOM 2222 N N . GLU B 1 80 ? 23.875 -14.109 -3.777 1 95.25 80 GLU B N 1
ATOM 2223 C CA . GLU B 1 80 ? 22.766 -13.43 -4.438 1 95.25 80 GLU B CA 1
ATOM 2224 C C . GLU B 1 80 ? 22.109 -12.414 -3.506 1 95.25 80 GLU B C 1
ATOM 2226 O O . GLU B 1 80 ? 21.859 -12.703 -2.336 1 95.25 80 GLU B O 1
ATOM 2231 N N . SER B 1 81 ? 21.938 -11.219 -4.043 1 95.62 81 SER B N 1
ATOM 2232 C CA . SER B 1 81 ? 21.25 -10.195 -3.254 1 95.62 81 SER B CA 1
ATOM 2233 C C . SER B 1 81 ? 19.75 -10.453 -3.215 1 95.62 81 SER B C 1
ATOM 2235 O O . SER B 1 81 ? 19.219 -11.211 -4.031 1 95.62 81 SER B O 1
ATOM 2237 N N . ALA B 1 82 ? 19.078 -9.867 -2.268 1 95.38 82 ALA B N 1
ATOM 2238 C CA . ALA B 1 82 ? 17.641 -9.984 -2.17 1 95.38 82 ALA B CA 1
ATOM 2239 C C . ALA B 1 82 ? 16.953 -9.516 -3.453 1 95.38 82 ALA B C 1
ATOM 2241 O O . ALA B 1 82 ? 16.062 -10.195 -3.977 1 95.38 82 ALA B O 1
ATOM 2242 N N . VAL B 1 83 ? 17.391 -8.414 -3.994 1 96.75 83 VAL B N 1
ATOM 2243 C CA . VAL B 1 83 ? 16.781 -7.836 -5.188 1 96.75 83 VAL B CA 1
ATOM 2244 C C . VAL B 1 83 ? 17 -8.758 -6.383 1 96.75 83 VAL B C 1
ATOM 2246 O O . VAL B 1 83 ? 16.094 -8.984 -7.18 1 96.75 83 VAL B O 1
ATOM 2249 N N . ALA B 1 84 ? 18.203 -9.297 -6.48 1 95.81 84 ALA B N 1
ATOM 2250 C CA . ALA B 1 84 ? 18.484 -10.219 -7.574 1 95.81 84 ALA B CA 1
ATOM 2251 C C . ALA B 1 84 ? 17.594 -11.453 -7.5 1 95.81 84 ALA B C 1
ATOM 2253 O O . ALA B 1 84 ? 17.125 -11.945 -8.523 1 95.81 84 ALA B O 1
ATOM 2254 N N . ALA B 1 85 ? 17.422 -11.938 -6.328 1 95.62 85 ALA B N 1
ATOM 2255 C CA . ALA B 1 85 ? 16.562 -13.094 -6.125 1 95.62 85 ALA B CA 1
ATOM 2256 C C . ALA B 1 85 ? 15.117 -12.789 -6.539 1 95.62 85 ALA B C 1
ATOM 2258 O O . ALA B 1 85 ? 14.461 -13.617 -7.164 1 95.62 85 ALA B O 1
ATOM 2259 N N . LEU B 1 86 ? 14.641 -11.641 -6.238 1 95.88 86 LEU B N 1
ATOM 2260 C CA . LEU B 1 86 ? 13.281 -11.234 -6.57 1 95.88 86 LEU B CA 1
ATOM 2261 C C . LEU B 1 86 ? 13.125 -11.039 -8.07 1 95.88 86 LEU B C 1
ATOM 2263 O O . LEU B 1 86 ? 12.102 -11.414 -8.648 1 95.88 86 LEU B O 1
ATOM 2267 N N . ARG B 1 87 ? 14.109 -10.414 -8.633 1 95.38 87 ARG B N 1
ATOM 2268 C CA . ARG B 1 87 ? 14.117 -10.273 -10.086 1 95.38 87 ARG B CA 1
ATOM 2269 C C . ARG B 1 87 ? 14 -11.633 -10.766 1 95.38 87 ARG B C 1
ATOM 2271 O O . ARG B 1 87 ? 13.164 -11.812 -11.656 1 95.38 87 ARG B O 1
ATOM 2278 N N . ARG B 1 88 ? 14.805 -12.531 -10.336 1 93.69 88 ARG B N 1
ATOM 2279 C CA . ARG B 1 88 ? 14.789 -13.875 -10.891 1 93.69 88 ARG B CA 1
ATOM 2280 C C . ARG B 1 88 ? 13.43 -14.539 -10.703 1 93.69 88 ARG B C 1
ATOM 2282 O O . ARG B 1 88 ? 12.891 -15.125 -11.648 1 93.69 88 ARG B O 1
ATOM 2289 N N . ALA B 1 89 ? 12.93 -14.438 -9.539 1 91.38 89 ALA B N 1
ATOM 2290 C CA . ALA B 1 89 ? 11.633 -15.047 -9.234 1 91.38 89 ALA B CA 1
ATOM 2291 C C . ALA B 1 89 ? 10.531 -14.461 -10.109 1 91.38 89 ALA B C 1
ATOM 2293 O O . ALA B 1 89 ? 9.695 -15.195 -10.641 1 91.38 89 ALA B O 1
ATOM 2294 N N . PHE B 1 90 ? 10.461 -13.18 -10.289 1 93.31 90 PHE B N 1
ATOM 2295 C CA . PHE B 1 90 ? 9.438 -12.508 -11.078 1 93.31 90 PHE B CA 1
ATOM 2296 C C . PHE B 1 90 ? 9.531 -12.898 -12.547 1 93.31 90 PHE B C 1
ATOM 2298 O O . PHE B 1 90 ? 8.523 -13.219 -13.18 1 93.31 90 PHE B O 1
ATOM 2305 N N . LEU B 1 91 ? 10.766 -12.852 -13.047 1 92.12 91 LEU B N 1
ATOM 2306 C CA . LEU B 1 91 ? 10.961 -13.172 -14.453 1 92.12 91 LEU B CA 1
ATOM 2307 C C . LEU B 1 91 ? 10.648 -14.641 -14.727 1 92.12 91 LEU B C 1
ATOM 2309 O O . LEU B 1 91 ? 10.133 -14.977 -15.797 1 92.12 91 LEU B O 1
ATOM 2313 N N . ALA B 1 92 ? 10.945 -15.469 -13.773 1 88.62 92 ALA B N 1
ATOM 2314 C CA . ALA B 1 92 ? 10.594 -16.875 -13.914 1 88.62 92 ALA B CA 1
ATOM 2315 C C . ALA B 1 92 ? 9.086 -17.062 -13.992 1 88.62 92 ALA B C 1
ATOM 2317 O O . ALA B 1 92 ? 8.586 -17.891 -14.766 1 88.62 92 ALA B O 1
ATOM 2318 N N . GLU B 1 93 ? 8.406 -16.359 -13.203 1 84.31 93 GLU B N 1
ATOM 2319 C CA . GLU B 1 93 ? 6.945 -16.406 -13.242 1 84.31 93 GLU B CA 1
ATOM 2320 C C . GLU B 1 93 ? 6.406 -15.906 -14.578 1 84.31 93 GLU B C 1
ATOM 2322 O O . GLU B 1 93 ? 5.453 -16.469 -15.117 1 84.31 93 GLU B O 1
ATOM 2327 N N . LEU B 1 94 ? 6.953 -14.852 -15.039 1 85.69 94 LEU B N 1
ATOM 2328 C CA . LEU B 1 94 ? 6.555 -14.297 -16.328 1 85.69 94 LEU B CA 1
ATOM 2329 C C . LEU B 1 94 ? 6.777 -15.312 -17.438 1 85.69 94 LEU B C 1
ATOM 2331 O O . LEU B 1 94 ? 5.922 -15.477 -18.312 1 85.69 94 LEU B O 1
ATOM 2335 N N . ASP B 1 95 ? 7.883 -15.984 -17.359 1 83.31 95 ASP B N 1
ATOM 2336 C CA . ASP B 1 95 ? 8.273 -16.906 -18.422 1 83.31 95 ASP B CA 1
ATOM 2337 C C . ASP B 1 95 ? 7.438 -18.188 -18.359 1 83.31 95 ASP B C 1
ATOM 2339 O O . ASP B 1 95 ? 7.117 -18.766 -19.391 1 83.31 95 ASP B O 1
ATOM 2343 N N . ARG B 1 96 ? 7.121 -18.609 -17.188 1 75.06 96 ARG B N 1
ATOM 2344 C CA . ARG B 1 96 ? 6.391 -19.859 -17.016 1 75.06 96 ARG B CA 1
ATOM 2345 C C . ARG B 1 96 ? 4.887 -19.641 -17.172 1 75.06 96 ARG B C 1
ATOM 2347 O O . ARG B 1 96 ? 4.109 -20.594 -17.125 1 75.06 96 ARG B O 1
ATOM 2354 N N . GLU B 1 97 ? 4.531 -18.5 -17.453 1 64.38 97 GLU B N 1
ATOM 2355 C CA . GLU B 1 97 ? 3.117 -18.141 -17.547 1 64.38 97 GLU B CA 1
ATOM 2356 C C . GLU B 1 97 ? 2.367 -18.578 -16.281 1 64.38 97 GLU B C 1
ATOM 2358 O O . GLU B 1 97 ? 1.292 -19.172 -16.359 1 64.38 97 GLU B O 1
ATOM 2363 N N . GLU B 1 98 ? 2.986 -18.422 -15.227 1 60.66 98 GLU B N 1
ATOM 2364 C CA . GLU B 1 98 ? 2.436 -18.812 -13.938 1 60.66 98 GLU B CA 1
ATOM 2365 C C . GLU B 1 98 ? 1.138 -18.062 -13.641 1 60.66 98 GLU B C 1
ATOM 2367 O O . GLU B 1 98 ? 1.039 -16.859 -13.883 1 60.66 98 GLU B O 1
ATOM 2372 N N . ALA B 1 99 ? 0.337 -18.875 -13.18 1 58.81 99 ALA B N 1
ATOM 2373 C CA . ALA B 1 99 ? -1.014 -18.391 -12.906 1 58.81 99 ALA B CA 1
ATOM 2374 C C . ALA B 1 99 ? -0.998 -17.281 -11.859 1 58.81 99 ALA B C 1
ATOM 2376 O O . ALA B 1 99 ? -1.828 -16.359 -11.906 1 58.81 99 ALA B O 1
ATOM 2377 N N . THR B 1 100 ? -0.018 -17.375 -11.062 1 56.62 100 THR B N 1
ATOM 2378 C CA . THR B 1 100 ? 0.018 -16.422 -9.961 1 56.62 100 THR B CA 1
ATOM 2379 C C . THR B 1 100 ? 0.315 -15.008 -10.461 1 56.62 100 THR B C 1
ATOM 2381 O O . THR B 1 100 ? 0.046 -14.023 -9.773 1 56.62 100 THR B O 1
ATOM 2384 N N . LEU B 1 101 ? 0.919 -14.938 -11.633 1 65.31 101 LEU B N 1
ATOM 2385 C CA . LEU B 1 101 ? 1.146 -13.625 -12.219 1 65.31 101 LEU B CA 1
ATOM 2386 C C . LEU B 1 101 ? -0.129 -13.086 -12.867 1 65.31 101 LEU B C 1
ATOM 2388 O O . LEU B 1 101 ? -0.233 -11.891 -13.148 1 65.31 101 LEU B O 1
ATOM 2392 N N . GLY B 1 102 ? -1.094 -13.953 -12.992 1 62.81 102 GLY B N 1
ATOM 2393 C CA . GLY B 1 102 ? -2.389 -13.555 -13.516 1 62.81 102 GLY B CA 1
ATOM 2394 C C . GLY B 1 102 ? -2.365 -13.273 -15.008 1 62.81 102 GLY B C 1
ATOM 2395 O O . GLY B 1 102 ? -3.238 -12.578 -15.531 1 62.81 102 GLY B O 1
ATOM 2396 N N . LEU B 1 103 ? -1.217 -13.703 -15.633 1 66.44 103 LEU B N 1
ATOM 2397 C CA . LEU B 1 103 ? -1.129 -13.43 -17.062 1 66.44 103 LEU B CA 1
ATOM 2398 C C . LEU B 1 103 ? -1.909 -14.477 -17.859 1 66.44 103 LEU B C 1
ATOM 2400 O O . LEU B 1 103 ? -1.353 -15.133 -18.75 1 66.44 103 LEU B O 1
ATOM 2404 N N . ASP B 1 104 ? -2.895 -14.969 -17.188 1 70.81 104 ASP B N 1
ATOM 2405 C CA . ASP B 1 104 ? -3.811 -15.898 -17.844 1 70.81 104 ASP B CA 1
ATOM 2406 C C . ASP B 1 104 ? -5.133 -15.211 -18.188 1 70.81 104 ASP B C 1
ATOM 2408 O O . ASP B 1 104 ? -5.676 -14.453 -17.375 1 70.81 104 ASP B O 1
ATOM 2412 N N . PRO B 1 105 ? -5.555 -15.414 -19.438 1 63.34 105 PRO B N 1
ATOM 2413 C CA . PRO B 1 105 ? -6.832 -14.797 -19.812 1 63.34 105 PRO B CA 1
ATOM 2414 C C . PRO B 1 105 ? -7.961 -15.148 -18.844 1 63.34 105 PRO B C 1
ATOM 2416 O O . PRO B 1 105 ? -8.883 -14.352 -18.641 1 63.34 105 PRO B O 1
ATOM 2419 N N . GLY B 1 106 ? -7.82 -16.281 -18.359 1 71.75 106 GLY B N 1
ATOM 2420 C CA . GLY B 1 106 ? -8.844 -16.656 -17.391 1 71.75 106 GLY B CA 1
ATOM 2421 C C . GLY B 1 106 ? -8.805 -15.828 -16.125 1 71.75 106 GLY B C 1
ATOM 2422 O O . GLY B 1 106 ? -9.789 -15.766 -15.391 1 71.75 106 GLY B O 1
ATOM 2423 N N . MET B 1 107 ? -7.727 -15.055 -16.109 1 81.44 107 MET B N 1
ATOM 2424 C CA . MET B 1 107 ? -7.566 -14.25 -14.891 1 81.44 107 MET B CA 1
ATOM 2425 C C . MET B 1 107 ? -8.297 -12.922 -15.016 1 81.44 107 MET B C 1
ATOM 2427 O O . MET B 1 107 ? -8.594 -12.273 -14.016 1 81.44 107 MET B O 1
ATOM 2431 N N . ALA B 1 108 ? -8.664 -12.57 -16.172 1 85 108 ALA B N 1
ATOM 2432 C CA . ALA B 1 108 ? -9.391 -11.32 -16.359 1 85 108 ALA B CA 1
ATOM 2433 C C . ALA B 1 108 ? -10.719 -11.344 -15.594 1 85 108 ALA B C 1
ATOM 2435 O O . ALA B 1 108 ? -11.086 -10.352 -14.961 1 85 108 ALA B O 1
ATOM 2436 N N . GLY B 1 109 ? -11.359 -12.508 -15.703 1 88.06 109 GLY B N 1
ATOM 2437 C CA . GLY B 1 109 ? -12.594 -12.648 -14.953 1 88.06 109 GLY B CA 1
ATOM 2438 C C . GLY B 1 109 ? -12.391 -12.523 -13.453 1 88.06 109 GLY B C 1
ATOM 2439 O O . GLY B 1 109 ? -13.172 -11.867 -12.766 1 88.06 109 GLY B O 1
ATOM 2440 N N . PHE B 1 110 ? -11.32 -13.102 -13.039 1 91.25 110 PHE B N 1
ATOM 2441 C CA . PHE B 1 110 ? -10.953 -13.039 -11.633 1 91.25 110 PHE B CA 1
ATOM 2442 C C . PHE B 1 110 ? -10.773 -11.602 -11.18 1 91.25 110 PHE B C 1
ATOM 2444 O O . PHE B 1 110 ? -11.375 -11.172 -10.188 1 91.25 110 PHE B O 1
ATOM 2451 N N . TRP B 1 111 ? -10.086 -10.789 -11.875 1 91.56 111 TRP B N 1
ATOM 2452 C CA . TRP B 1 111 ? -9.766 -9.414 -11.5 1 91.56 111 TRP B CA 1
ATOM 2453 C C . TRP B 1 111 ? -10.977 -8.508 -11.672 1 91.56 111 TRP B C 1
ATOM 2455 O O . TRP B 1 111 ? -11.148 -7.539 -10.93 1 91.56 111 TRP B O 1
ATOM 2465 N N . ARG B 1 112 ? -11.805 -8.844 -12.57 1 92.12 112 ARG B N 1
ATOM 2466 C CA . ARG B 1 112 ? -13.039 -8.086 -12.703 1 92.12 112 ARG B CA 1
ATOM 2467 C C . ARG B 1 112 ? -13.891 -8.188 -11.438 1 92.12 112 ARG B C 1
ATOM 2469 O O . ARG B 1 112 ? -14.43 -7.184 -10.969 1 92.12 112 ARG B O 1
ATOM 2476 N N . VAL B 1 113 ? -13.891 -9.391 -10.938 1 94.44 113 VAL B N 1
ATOM 2477 C CA . VAL B 1 113 ? -14.648 -9.586 -9.711 1 94.44 113 VAL B CA 1
ATOM 2478 C C . VAL B 1 113 ? -14.031 -8.766 -8.578 1 94.44 113 VAL B C 1
ATOM 2480 O O . VAL B 1 113 ? -14.75 -8.141 -7.793 1 94.44 113 VAL B O 1
ATOM 2483 N N . VAL B 1 114 ? -12.766 -8.75 -8.492 1 94.44 114 VAL B N 1
ATOM 2484 C CA . VAL B 1 114 ? -12.062 -7.992 -7.465 1 94.44 114 VAL B CA 1
ATOM 2485 C C . VAL B 1 114 ? -12.391 -6.508 -7.598 1 94.44 114 VAL B C 1
ATOM 2487 O O . VAL B 1 114 ? -12.742 -5.852 -6.617 1 94.44 114 VAL B O 1
ATOM 2490 N N . GLU B 1 115 ? -12.359 -6 -8.797 1 92.5 115 GLU B N 1
ATOM 2491 C CA . GLU B 1 115 ? -12.586 -4.582 -9.055 1 92.5 115 GLU B CA 1
ATOM 2492 C C . GLU B 1 115 ? -14.008 -4.172 -8.695 1 92.5 115 GLU B C 1
ATOM 2494 O O . GLU B 1 115 ? -14.25 -3.021 -8.32 1 92.5 115 GLU B O 1
ATOM 2499 N N . GLU B 1 116 ? -14.836 -5.125 -8.727 1 94.31 116 GLU B N 1
ATOM 2500 C CA . GLU B 1 116 ? -16.25 -4.828 -8.516 1 94.31 116 GLU B CA 1
ATOM 2501 C C . GLU B 1 116 ? -16.641 -5 -7.051 1 94.31 116 GLU B C 1
ATOM 2503 O O . GLU B 1 116 ? -17.781 -4.73 -6.668 1 94.31 116 GLU B O 1
ATOM 2508 N N . SER B 1 117 ? -15.68 -5.402 -6.258 1 94.94 117 SER B N 1
ATOM 2509 C CA . SER B 1 117 ? -15.984 -5.684 -4.859 1 94.94 117 SER B CA 1
ATOM 2510 C C . SER B 1 117 ? -15.078 -4.883 -3.926 1 94.94 117 SER B C 1
ATOM 2512 O O . SER B 1 117 ? -13.875 -5.113 -3.873 1 94.94 117 SER B O 1
ATOM 2514 N N . ALA B 1 118 ? -15.734 -4.023 -3.127 1 90 118 ALA B N 1
ATOM 2515 C CA . ALA B 1 118 ? -14.984 -3.227 -2.162 1 90 118 ALA B CA 1
ATOM 2516 C C . ALA B 1 118 ? -14.289 -4.117 -1.138 1 90 118 ALA B C 1
ATOM 2518 O O . ALA B 1 118 ? -13.164 -3.83 -0.713 1 90 118 ALA B O 1
ATOM 2519 N N . ALA B 1 119 ? -14.945 -5.141 -0.806 1 93.25 119 ALA B N 1
ATOM 2520 C CA . ALA B 1 119 ? -14.406 -6.066 0.182 1 93.25 119 ALA B CA 1
ATOM 2521 C C . ALA B 1 119 ? -13.148 -6.758 -0.346 1 93.25 119 ALA B C 1
ATOM 2523 O O . ALA B 1 119 ? -12.156 -6.898 0.376 1 93.25 119 ALA B O 1
ATOM 2524 N N . LEU B 1 120 ? -13.18 -7.137 -1.588 1 95.19 120 LEU B N 1
ATOM 2525 C CA . LEU B 1 120 ? -12.031 -7.82 -2.186 1 95.19 120 LEU B CA 1
ATOM 2526 C C . LEU B 1 120 ? -10.883 -6.852 -2.426 1 95.19 120 LEU B C 1
ATOM 2528 O O . LEU B 1 120 ? -9.719 -7.215 -2.277 1 95.19 120 LEU B O 1
ATOM 2532 N N . GLN B 1 121 ? -11.227 -5.672 -2.734 1 93.38 121 GLN B N 1
ATOM 2533 C CA . GLN B 1 121 ? -10.195 -4.656 -2.879 1 93.38 121 GLN B CA 1
ATOM 2534 C C . GLN B 1 121 ? -9.484 -4.395 -1.552 1 93.38 121 GLN B C 1
ATOM 2536 O O . GLN B 1 121 ? -8.258 -4.27 -1.509 1 93.38 121 GLN B O 1
ATOM 2541 N N . ALA B 1 122 ? -10.234 -4.332 -0.537 1 92.19 122 ALA B N 1
ATOM 2542 C CA . ALA B 1 122 ? -9.672 -4.137 0.795 1 92.19 122 ALA B CA 1
ATOM 2543 C C . ALA B 1 122 ? -8.766 -5.301 1.182 1 92.19 122 ALA B C 1
ATOM 2545 O O . ALA B 1 122 ? -7.68 -5.094 1.729 1 92.19 122 ALA B O 1
ATOM 2546 N N . ARG B 1 123 ? -9.188 -6.449 0.878 1 94.19 123 ARG B N 1
ATOM 2547 C CA . ARG B 1 123 ? -8.398 -7.637 1.193 1 94.19 123 ARG B CA 1
ATOM 2548 C C . ARG B 1 123 ? -7.102 -7.664 0.388 1 94.19 123 ARG B C 1
ATOM 2550 O O . ARG B 1 123 ? -6.051 -8.055 0.902 1 94.19 123 ARG B O 1
ATOM 2557 N N . LEU B 1 124 ? -7.156 -7.219 -0.776 1 94.12 124 LEU B N 1
ATOM 2558 C CA . LEU B 1 124 ? -5.969 -7.152 -1.622 1 94.12 124 LEU B CA 1
ATOM 2559 C C . LEU B 1 124 ? -4.945 -6.18 -1.048 1 94.12 124 LEU B C 1
ATOM 2561 O O . LEU B 1 124 ? -3.746 -6.473 -1.03 1 94.12 124 LEU B O 1
ATOM 2565 N N . ARG B 1 125 ? -5.414 -5.082 -0.512 1 93.38 125 ARG B N 1
ATOM 2566 C CA . ARG B 1 125 ? -4.527 -4.113 0.121 1 93.38 125 ARG B CA 1
ATOM 2567 C C . ARG B 1 125 ? -3.91 -4.684 1.394 1 93.38 125 ARG B C 1
ATOM 2569 O O . ARG B 1 125 ? -2.725 -4.477 1.662 1 93.38 125 ARG B O 1
ATOM 2576 N N . GLN B 1 126 ? -4.68 -5.387 2.078 1 93.25 126 GLN B N 1
ATOM 2577 C CA . GLN B 1 126 ? -4.18 -6.031 3.287 1 93.25 126 GLN B CA 1
ATOM 2578 C C . GLN B 1 126 ? -3.09 -7.047 2.959 1 93.25 126 GLN B C 1
ATOM 2580 O O . GLN B 1 126 ? -2.111 -7.176 3.697 1 93.25 126 GLN B O 1
ATOM 2585 N N . MET B 1 127 ? -3.281 -7.762 1.932 1 94.75 127 MET B N 1
ATOM 2586 C CA . MET B 1 127 ? -2.293 -8.742 1.494 1 94.75 127 MET B CA 1
ATOM 2587 C C . MET B 1 127 ? -0.973 -8.07 1.141 1 94.75 127 MET B C 1
ATOM 2589 O O . MET B 1 127 ? 0.099 -8.594 1.439 1 94.75 127 MET B O 1
ATOM 2593 N N . ARG B 1 128 ? -1.053 -6.914 0.541 1 94.62 128 ARG B N 1
ATOM 2594 C CA . ARG B 1 128 ? 0.153 -6.156 0.221 1 94.62 128 ARG B CA 1
ATOM 2595 C C . ARG B 1 128 ? 0.886 -5.73 1.489 1 94.62 128 ARG B C 1
ATOM 2597 O O . ARG B 1 128 ? 2.113 -5.816 1.561 1 94.62 128 ARG B O 1
ATOM 2604 N N . ASP B 1 129 ? 0.107 -5.324 2.451 1 94.31 129 ASP B N 1
ATOM 2605 C CA . ASP B 1 129 ? 0.694 -4.938 3.73 1 94.31 129 ASP B CA 1
ATOM 2606 C C . ASP B 1 129 ? 1.383 -6.125 4.398 1 94.31 129 ASP B C 1
ATOM 2608 O O . ASP B 1 129 ? 2.484 -5.992 4.938 1 94.31 129 ASP B O 1
ATOM 2612 N N . ARG B 1 130 ? 0.707 -7.219 4.312 1 95.88 130 ARG B N 1
ATOM 2613 C CA . ARG B 1 130 ? 1.261 -8.43 4.918 1 95.88 130 ARG B CA 1
ATOM 2614 C C . ARG B 1 130 ? 2.535 -8.859 4.199 1 95.88 130 ARG B C 1
ATOM 2616 O O . ARG B 1 130 ? 3.492 -9.305 4.84 1 95.88 130 ARG B O 1
ATOM 2623 N N . THR B 1 131 ? 2.486 -8.773 2.938 1 96.88 131 THR B N 1
ATOM 2624 C CA . THR B 1 131 ? 3.668 -9.109 2.152 1 96.88 131 THR B CA 1
ATOM 2625 C C . THR B 1 131 ? 4.848 -8.219 2.537 1 96.88 131 THR B C 1
ATOM 2627 O O . THR B 1 131 ? 5.953 -8.719 2.775 1 96.88 131 THR B O 1
ATOM 2630 N N . GLU B 1 132 ? 4.605 -6.957 2.625 1 97.12 132 GLU B N 1
ATOM 2631 C CA . GLU B 1 132 ? 5.645 -6 2.996 1 97.12 132 GLU B CA 1
ATOM 2632 C C . GLU B 1 132 ? 6.223 -6.32 4.371 1 97.12 132 GLU B C 1
ATOM 2634 O O . GLU B 1 132 ? 7.445 -6.336 4.547 1 97.12 132 GLU B O 1
ATOM 2639 N N . ALA B 1 133 ? 5.352 -6.613 5.285 1 96.44 133 ALA B N 1
ATOM 2640 C CA . ALA B 1 133 ? 5.781 -6.953 6.641 1 96.44 133 ALA B CA 1
ATOM 2641 C C . ALA B 1 133 ? 6.598 -8.242 6.648 1 96.44 133 ALA B C 1
ATOM 2643 O O . ALA B 1 133 ? 7.617 -8.328 7.336 1 96.44 133 ALA B O 1
ATOM 2644 N N . ALA B 1 134 ? 6.148 -9.18 5.914 1 97.75 134 ALA B N 1
ATOM 2645 C CA . ALA B 1 134 ? 6.844 -10.461 5.844 1 97.75 134 ALA B CA 1
ATOM 2646 C C . ALA B 1 134 ? 8.227 -10.305 5.219 1 97.75 134 ALA B C 1
ATOM 2648 O O . ALA B 1 134 ? 9.188 -10.953 5.645 1 97.75 134 ALA B O 1
ATOM 2649 N N . ILE B 1 135 ? 8.336 -9.484 4.227 1 97.62 135 ILE B N 1
ATOM 2650 C CA . ILE B 1 135 ? 9.625 -9.195 3.615 1 97.62 135 ILE B CA 1
ATOM 2651 C C . ILE B 1 135 ? 10.562 -8.57 4.648 1 97.62 135 ILE B C 1
ATOM 2653 O O . ILE B 1 135 ? 11.711 -8.992 4.789 1 97.62 135 ILE B O 1
ATOM 2657 N N . ALA B 1 136 ? 10.078 -7.59 5.363 1 96.75 136 ALA B N 1
ATOM 2658 C CA . ALA B 1 136 ? 10.883 -6.906 6.371 1 96.75 136 ALA B CA 1
ATOM 2659 C C . ALA B 1 136 ? 11.398 -7.887 7.422 1 96.75 136 ALA B C 1
ATOM 2661 O O . ALA B 1 136 ? 12.578 -7.859 7.781 1 96.75 136 ALA B O 1
ATOM 2662 N N . ASP B 1 137 ? 10.516 -8.742 7.867 1 96.75 137 ASP B N 1
ATOM 2663 C CA . ASP B 1 137 ? 10.891 -9.734 8.867 1 96.75 137 ASP B CA 1
ATOM 2664 C C . ASP B 1 137 ? 11.961 -10.68 8.328 1 96.75 137 ASP B C 1
ATOM 2666 O O . ASP B 1 137 ? 12.914 -11.008 9.031 1 96.75 137 ASP B O 1
ATOM 2670 N N . THR B 1 138 ? 11.75 -11.086 7.145 1 97.06 138 THR B N 1
ATOM 2671 C CA . THR B 1 138 ? 12.703 -11.984 6.512 1 97.06 138 THR B CA 1
ATOM 2672 C C . THR B 1 138 ? 14.062 -11.312 6.359 1 97.06 138 THR B C 1
ATOM 2674 O O . THR B 1 138 ? 15.102 -11.914 6.664 1 97.06 138 THR B O 1
ATOM 2677 N N . LEU B 1 139 ? 14.102 -10.078 5.93 1 96 139 LEU B N 1
ATOM 2678 C CA . LEU B 1 139 ? 15.352 -9.336 5.754 1 96 139 LEU B CA 1
ATOM 2679 C C . LEU B 1 139 ? 16.047 -9.141 7.094 1 96 139 LEU B C 1
ATOM 2681 O O . LEU B 1 139 ? 17.281 -9.266 7.18 1 96 139 LEU B O 1
ATOM 2685 N N . ARG B 1 140 ? 15.289 -8.844 8.102 1 94.88 140 ARG B N 1
ATOM 2686 C CA . ARG B 1 140 ? 15.867 -8.695 9.43 1 94.88 140 ARG B CA 1
ATOM 2687 C C . ARG B 1 140 ? 16.516 -9.992 9.891 1 94.88 140 ARG B C 1
ATOM 2689 O O . ARG B 1 140 ? 17.641 -9.984 10.414 1 94.88 140 ARG B O 1
ATOM 2696 N N . ALA B 1 141 ? 15.805 -11.023 9.672 1 93.94 141 ALA B N 1
ATOM 2697 C CA . ALA B 1 141 ? 16.297 -12.328 10.102 1 93.94 141 ALA B CA 1
ATOM 2698 C C . ALA B 1 141 ? 17.578 -12.695 9.352 1 93.94 141 ALA B C 1
ATOM 2700 O O . ALA B 1 141 ? 18.5 -13.281 9.93 1 93.94 141 ALA B O 1
ATOM 2701 N N . GLN B 1 142 ? 17.656 -12.367 8.156 1 91.5 142 GLN B N 1
ATOM 2702 C CA . GLN B 1 142 ? 18.781 -12.781 7.309 1 91.5 142 GLN B CA 1
ATOM 2703 C C . GLN B 1 142 ? 19.984 -11.875 7.516 1 91.5 142 GLN B C 1
ATOM 2705 O O . GLN B 1 142 ? 21.125 -12.312 7.355 1 91.5 142 GLN B O 1
ATOM 2710 N N . THR B 1 143 ? 19.766 -10.625 7.812 1 89.12 143 THR B N 1
ATOM 2711 C CA . THR B 1 143 ? 20.859 -9.68 7.957 1 89.12 143 THR B CA 1
ATOM 2712 C C . THR B 1 143 ? 21.312 -9.594 9.414 1 89.12 143 THR B C 1
ATOM 2714 O O . THR B 1 143 ? 22.453 -9.211 9.695 1 89.12 143 THR B O 1
ATOM 2717 N N . GLY B 1 144 ? 20.453 -9.836 10.32 1 87.62 144 GLY B N 1
ATOM 2718 C CA . GLY B 1 144 ? 20.75 -9.727 11.734 1 87.62 144 GLY B CA 1
ATOM 2719 C C . GLY B 1 144 ? 20.828 -8.289 12.219 1 87.62 144 GLY B C 1
ATOM 2720 O O . GLY B 1 144 ? 21.359 -8.023 13.305 1 87.62 144 GLY B O 1
ATOM 2721 N N . VAL B 1 145 ? 20.484 -7.383 11.359 1 81.12 145 VAL B N 1
ATOM 2722 C CA . VAL B 1 145 ? 20.562 -5.965 11.695 1 81.12 145 VAL B CA 1
ATOM 2723 C C . VAL B 1 145 ? 19.156 -5.402 11.898 1 81.12 145 VAL B C 1
ATOM 2725 O O . VAL B 1 145 ? 18.219 -5.762 11.18 1 81.12 145 VAL B O 1
ATOM 2728 N N . ASP B 1 146 ? 19.047 -4.723 13.008 1 81.88 146 ASP B N 1
ATOM 2729 C CA . ASP B 1 146 ? 17.766 -4.074 13.273 1 81.88 146 ASP B CA 1
ATOM 2730 C C . ASP B 1 146 ? 17.875 -2.557 13.141 1 81.88 146 ASP B C 1
ATOM 2732 O O . ASP B 1 146 ? 17.828 -1.836 14.141 1 81.88 146 ASP B O 1
ATOM 2736 N N . ASP B 1 147 ? 18.156 -2.18 11.977 1 87.69 147 ASP B N 1
ATOM 2737 C CA . ASP B 1 147 ? 18.188 -0.75 11.688 1 87.69 147 ASP B CA 1
ATOM 2738 C C . ASP B 1 147 ? 17.078 -0.361 10.719 1 87.69 147 ASP B C 1
ATOM 2740 O O . ASP B 1 147 ? 16.094 -1.082 10.578 1 87.69 147 ASP B O 1
ATOM 2744 N N . ALA B 1 148 ? 17.141 0.772 10.117 1 90.94 148 ALA B N 1
ATOM 2745 C CA . ALA B 1 148 ? 16.047 1.339 9.336 1 90.94 148 ALA B CA 1
ATOM 2746 C C . ALA B 1 148 ? 15.969 0.696 7.953 1 90.94 148 ALA B C 1
ATOM 2748 O O . ALA B 1 148 ? 14.977 0.854 7.242 1 90.94 148 ALA B O 1
ATOM 2749 N N . MET B 1 149 ? 16.938 -0.144 7.637 1 92.56 149 MET B N 1
ATOM 2750 C CA . MET B 1 149 ? 17.062 -0.576 6.25 1 92.56 149 MET B CA 1
ATOM 2751 C C . MET B 1 149 ? 16.047 -1.673 5.93 1 92.56 149 MET B C 1
ATOM 2753 O O . MET B 1 149 ? 15.422 -1.651 4.875 1 92.56 149 MET B O 1
ATOM 2757 N N . PRO B 1 150 ? 15.852 -2.656 6.879 1 94.62 150 PRO B N 1
ATOM 2758 C CA . PRO B 1 150 ? 14.961 -3.756 6.504 1 94.62 150 PRO B CA 1
ATOM 2759 C C . PRO B 1 150 ? 13.547 -3.283 6.168 1 94.62 150 PRO B C 1
ATOM 2761 O O . PRO B 1 150 ? 13.016 -3.611 5.105 1 94.62 150 PRO B O 1
ATOM 2764 N N . PRO B 1 151 ? 12.938 -2.424 6.977 1 95.38 151 PRO B N 1
ATOM 2765 C CA . PRO B 1 151 ? 11.594 -1.978 6.602 1 95.38 151 PRO B CA 1
ATOM 2766 C C . PRO B 1 151 ? 11.594 -1.085 5.363 1 95.38 151 PRO B C 1
ATOM 2768 O O . PRO B 1 151 ? 10.641 -1.109 4.578 1 95.38 151 PRO B O 1
ATOM 2771 N N . ILE B 1 152 ? 12.594 -0.324 5.125 1 95.38 152 ILE B N 1
ATOM 2772 C CA . ILE B 1 152 ? 12.68 0.547 3.959 1 95.38 152 ILE B CA 1
ATOM 2773 C C . ILE B 1 152 ? 12.836 -0.295 2.695 1 95.38 152 ILE B C 1
ATOM 2775 O O . ILE B 1 152 ? 12.133 -0.074 1.705 1 95.38 152 ILE B O 1
ATOM 2779 N N . ALA B 1 153 ? 13.766 -1.263 2.768 1 96.75 153 ALA B N 1
ATOM 2780 C CA . ALA B 1 153 ? 13.953 -2.174 1.642 1 96.75 153 ALA B CA 1
ATOM 2781 C C . ALA B 1 153 ? 12.672 -2.939 1.335 1 96.75 153 ALA B C 1
ATOM 2783 O O . ALA B 1 153 ? 12.281 -3.08 0.171 1 96.75 153 ALA B O 1
ATOM 2784 N N . ALA B 1 154 ? 12.008 -3.402 2.381 1 97.38 154 ALA B N 1
ATOM 2785 C CA . ALA B 1 154 ? 10.758 -4.148 2.221 1 97.38 154 ALA B CA 1
ATOM 2786 C C . ALA B 1 154 ? 9.695 -3.299 1.537 1 97.38 154 ALA B C 1
ATOM 2788 O O . ALA B 1 154 ? 8.984 -3.777 0.649 1 97.38 154 ALA B O 1
ATOM 2789 N N . ALA B 1 155 ? 9.57 -2.061 1.931 1 97.31 155 ALA B N 1
ATOM 2790 C CA . ALA B 1 155 ? 8.586 -1.149 1.346 1 97.31 155 ALA B CA 1
ATOM 2791 C C . ALA B 1 155 ? 8.852 -0.94 -0.142 1 97.31 155 ALA B C 1
ATOM 2793 O O . ALA B 1 155 ? 7.934 -1.03 -0.961 1 97.31 155 ALA B O 1
ATOM 2794 N N . MET B 1 156 ? 10.086 -0.69 -0.479 1 97.44 156 MET B N 1
ATOM 2795 C CA . MET B 1 156 ? 10.445 -0.455 -1.875 1 97.44 156 MET B CA 1
ATOM 2796 C C . MET B 1 156 ? 10.219 -1.708 -2.713 1 97.44 156 MET B C 1
ATOM 2798 O O . MET B 1 156 ? 9.672 -1.632 -3.814 1 97.44 156 MET B O 1
ATOM 2802 N N . ILE B 1 157 ? 10.609 -2.855 -2.188 1 97.62 157 ILE B N 1
ATOM 2803 C CA . ILE B 1 157 ? 10.484 -4.129 -2.887 1 97.62 157 ILE B CA 1
ATOM 2804 C C . ILE B 1 157 ? 9.008 -4.449 -3.111 1 97.62 157 ILE B C 1
ATOM 2806 O O . ILE B 1 157 ? 8.602 -4.766 -4.23 1 97.62 157 ILE B O 1
ATOM 2810 N N . ALA B 1 158 ? 8.281 -4.344 -2.061 1 97.38 158 ALA B N 1
ATOM 2811 C CA . ALA B 1 158 ? 6.852 -4.637 -2.152 1 97.38 158 ALA B CA 1
ATOM 2812 C C . ALA B 1 158 ? 6.16 -3.682 -3.123 1 97.38 158 ALA B C 1
ATOM 2814 O O . ALA B 1 158 ? 5.258 -4.086 -3.863 1 97.38 158 ALA B O 1
ATOM 2815 N N . ALA B 1 159 ? 6.566 -2.467 -3.115 1 96.69 159 ALA B N 1
ATOM 2816 C CA . ALA B 1 159 ? 5.965 -1.458 -3.982 1 96.69 159 ALA B CA 1
ATOM 2817 C C . ALA B 1 159 ? 6.215 -1.778 -5.453 1 96.69 159 ALA B C 1
ATOM 2819 O O . ALA B 1 159 ? 5.297 -1.703 -6.277 1 96.69 159 ALA B O 1
ATOM 2820 N N . VAL B 1 160 ? 7.371 -2.129 -5.777 1 96.75 160 VAL B N 1
ATOM 2821 C CA . VAL B 1 160 ? 7.73 -2.459 -7.152 1 96.75 160 VAL B CA 1
ATOM 2822 C C . VAL B 1 160 ? 6.961 -3.697 -7.605 1 96.75 160 VAL B C 1
ATOM 2824 O O . VAL B 1 160 ? 6.383 -3.711 -8.695 1 96.75 160 VAL B O 1
ATOM 2827 N N . ASP B 1 161 ? 6.992 -4.684 -6.781 1 95.31 161 ASP B N 1
ATOM 2828 C CA . ASP B 1 161 ? 6.246 -5.895 -7.109 1 95.31 161 ASP B CA 1
ATOM 2829 C C . ASP B 1 161 ? 4.766 -5.586 -7.328 1 95.31 161 ASP B C 1
ATOM 2831 O O . ASP B 1 161 ? 4.172 -6.047 -8.305 1 95.31 161 ASP B O 1
ATOM 2835 N N . SER B 1 162 ? 4.215 -4.828 -6.43 1 94.56 162 SER B N 1
ATOM 2836 C CA . SER B 1 162 ? 2.805 -4.453 -6.516 1 94.56 162 SER B CA 1
ATOM 2837 C C . SER B 1 162 ? 2.521 -3.654 -7.781 1 94.56 162 SER B C 1
ATOM 2839 O O . SER B 1 162 ? 1.494 -3.855 -8.43 1 94.56 162 SER B O 1
ATOM 2841 N N . ALA B 1 163 ? 3.402 -2.777 -8.117 1 94.88 163 ALA B N 1
ATOM 2842 C CA . ALA B 1 163 ? 3.219 -1.949 -9.305 1 94.88 163 ALA B CA 1
ATOM 2843 C C . ALA B 1 163 ? 3.232 -2.799 -10.57 1 94.88 163 ALA B C 1
ATOM 2845 O O . ALA B 1 163 ? 2.441 -2.568 -11.492 1 94.88 163 ALA B O 1
ATOM 2846 N N . LEU B 1 164 ? 4.105 -3.738 -10.625 1 95.06 164 LEU B N 1
ATOM 2847 C CA . LEU B 1 164 ? 4.188 -4.621 -11.789 1 95.06 164 LEU B CA 1
ATOM 2848 C C . LEU B 1 164 ? 2.939 -5.488 -11.898 1 95.06 164 LEU B C 1
ATOM 2850 O O . LEU B 1 164 ? 2.387 -5.648 -12.992 1 95.06 164 LEU B O 1
ATOM 2854 N N . HIS B 1 165 ? 2.457 -6.004 -10.812 1 91.31 165 HIS B N 1
ATOM 2855 C CA . HIS B 1 165 ? 1.233 -6.801 -10.812 1 91.31 165 HIS B CA 1
ATOM 2856 C C . HIS B 1 165 ? 0.02 -5.945 -11.164 1 91.31 165 HIS B C 1
ATOM 2858 O O . HIS B 1 165 ? -0.881 -6.402 -11.867 1 91.31 165 HIS B O 1
ATOM 2864 N N . ALA B 1 166 ? 0.015 -4.762 -10.688 1 91.38 166 ALA B N 1
ATOM 2865 C CA . ALA B 1 166 ? -1.07 -3.844 -11.023 1 91.38 166 ALA B CA 1
ATOM 2866 C C . ALA B 1 166 ? -1.086 -3.541 -12.523 1 91.38 166 ALA B C 1
ATOM 2868 O O . ALA B 1 166 ? -2.154 -3.428 -13.125 1 91.38 166 ALA B O 1
ATOM 2869 N N . ALA B 1 167 ? 0.094 -3.373 -13.078 1 92.12 167 ALA B N 1
ATOM 2870 C CA . ALA B 1 167 ? 0.188 -3.137 -14.516 1 92.12 167 ALA B CA 1
ATOM 2871 C C . ALA B 1 167 ? -0.364 -4.324 -15.305 1 92.12 167 ALA B C 1
ATOM 2873 O O . ALA B 1 167 ? -1.09 -4.141 -16.281 1 92.12 167 ALA B O 1
ATOM 2874 N N . ILE B 1 168 ? -0.034 -5.492 -14.852 1 91 168 ILE B N 1
ATOM 2875 C CA . ILE B 1 168 ? -0.547 -6.703 -15.492 1 91 168 ILE B CA 1
ATOM 2876 C C . ILE B 1 168 ? -2.072 -6.715 -15.422 1 91 168 ILE B C 1
ATOM 2878 O O . ILE B 1 168 ? -2.744 -6.883 -16.438 1 91 168 ILE B O 1
ATOM 2882 N N . ARG B 1 169 ? -2.635 -6.5 -14.273 1 89.94 169 ARG B N 1
ATOM 2883 C CA . ARG B 1 169 ? -4.078 -6.52 -14.047 1 89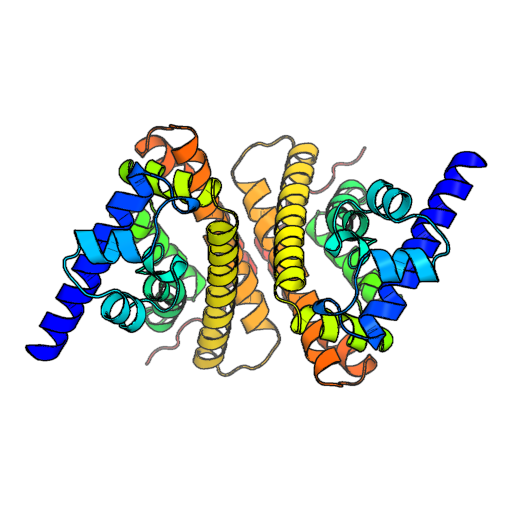.94 169 ARG B CA 1
ATOM 2884 C C . ARG B 1 169 ? -4.781 -5.48 -14.914 1 89.94 169 ARG B C 1
ATOM 2886 O O . ARG B 1 169 ? -5.766 -5.789 -15.586 1 89.94 169 ARG B O 1
ATOM 2893 N N . ARG B 1 170 ? -4.281 -4.277 -14.922 1 90.06 170 ARG B N 1
ATOM 2894 C CA . ARG B 1 170 ? -4.887 -3.188 -15.68 1 90.06 170 ARG B CA 1
ATOM 2895 C C . ARG B 1 170 ? -4.926 -3.51 -17.172 1 90.06 170 ARG B C 1
ATOM 2897 O O . ARG B 1 170 ? -5.941 -3.289 -17.828 1 90.06 170 ARG B O 1
ATOM 2904 N N . ARG B 1 171 ? -3.879 -4.016 -17.641 1 90.62 171 ARG B N 1
ATOM 2905 C CA . ARG B 1 171 ? -3.777 -4.293 -19.078 1 90.62 171 ARG B CA 1
ATOM 2906 C C . ARG B 1 171 ? -4.66 -5.477 -19.469 1 90.62 171 ARG B C 1
ATOM 2908 O O . ARG B 1 171 ? -5.297 -5.457 -20.516 1 90.62 171 ARG B O 1
ATOM 2915 N N . LEU B 1 172 ? -4.672 -6.449 -18.625 1 88.25 172 LEU B N 1
ATOM 2916 C CA . LEU B 1 172 ? -5.539 -7.59 -18.891 1 88.25 172 LEU B CA 1
ATOM 2917 C C . LEU B 1 172 ? -7.008 -7.18 -18.844 1 88.25 172 LEU B C 1
ATOM 2919 O O . LEU B 1 172 ? -7.805 -7.609 -19.672 1 88.25 172 LEU B O 1
ATOM 2923 N N . LEU B 1 173 ? -7.363 -6.395 -17.906 1 89.88 173 LEU B N 1
ATOM 2924 C CA . LEU B 1 173 ? -8.742 -5.922 -17.797 1 89.88 173 LEU B CA 1
ATOM 2925 C C . LEU B 1 173 ? -9.125 -5.059 -18.984 1 89.88 173 LEU B C 1
ATOM 2927 O O . LEU B 1 173 ? -10.297 -5.004 -19.359 1 89.88 173 LEU B O 1
ATOM 2931 N N . ALA B 1 174 ? -8.133 -4.438 -19.578 1 90.94 174 ALA B N 1
ATOM 2932 C CA . ALA B 1 174 ? -8.359 -3.615 -20.766 1 90.94 174 ALA B CA 1
ATOM 2933 C C . ALA B 1 174 ? -8.484 -4.48 -22.016 1 90.94 174 ALA B C 1
ATOM 2935 O O . ALA B 1 174 ? -8.773 -3.973 -23.109 1 90.94 174 ALA B O 1
ATOM 2936 N N . GLY B 1 175 ? -8.203 -5.742 -21.875 1 88.38 175 GLY B N 1
ATOM 2937 C CA . GLY B 1 175 ? -8.398 -6.668 -22.969 1 88.38 175 GLY B CA 1
ATOM 2938 C C . GLY B 1 175 ? -7.184 -6.773 -23.875 1 88.38 175 GLY B C 1
ATOM 2939 O O . GLY B 1 175 ? -7.293 -7.23 -25.016 1 88.38 175 GLY B O 1
ATOM 2940 N N . GLU B 1 176 ? -6.062 -6.367 -23.359 1 89.56 176 GLU B N 1
ATOM 2941 C CA . GLU B 1 176 ? -4.852 -6.445 -24.172 1 89.56 176 GLU B CA 1
ATOM 2942 C C . GLU B 1 176 ? -4.398 -7.891 -24.359 1 89.56 176 GLU B C 1
ATOM 2944 O O . GLU B 1 176 ? -4.711 -8.75 -23.531 1 89.56 176 GLU B O 1
ATOM 2949 N N . ASP B 1 177 ? -3.723 -8.117 -25.406 1 88 177 ASP B N 1
ATOM 2950 C CA . ASP B 1 177 ? -3.152 -9.43 -25.688 1 88 177 ASP B CA 1
ATOM 2951 C C . ASP B 1 177 ? -2.145 -9.836 -24.625 1 88 177 ASP B C 1
ATOM 2953 O O . ASP B 1 177 ? -1.218 -9.086 -24.312 1 88 177 ASP B O 1
ATOM 2957 N N . PRO B 1 178 ? -2.379 -11.008 -24.094 1 84.88 178 PRO B N 1
ATOM 2958 C CA . PRO B 1 178 ? -1.487 -11.461 -23.016 1 84.88 178 PRO B CA 1
ATOM 2959 C C . PRO B 1 178 ? -0.017 -11.445 -23.438 1 84.88 178 PRO B C 1
ATOM 2961 O O . PRO B 1 178 ? 0.857 -11.172 -22.609 1 84.88 178 PRO B O 1
ATOM 2964 N N . ASP B 1 179 ? 0.24 -11.719 -24.641 1 85.88 179 ASP B N 1
ATOM 2965 C CA . ASP B 1 179 ? 1.622 -11.695 -25.109 1 85.88 179 ASP B CA 1
ATOM 2966 C C . ASP B 1 179 ? 2.174 -10.273 -25.141 1 85.88 179 ASP B C 1
ATOM 2968 O O . ASP B 1 179 ? 3.338 -10.047 -24.797 1 85.88 179 ASP B O 1
ATOM 2972 N N . ALA B 1 180 ? 1.371 -9.391 -25.562 1 89.88 180 ALA B N 1
ATOM 2973 C CA . ALA B 1 180 ? 1.769 -7.98 -25.531 1 89.88 180 ALA B CA 1
ATOM 2974 C C . ALA B 1 180 ? 1.964 -7.492 -24.109 1 89.88 180 ALA B C 1
ATOM 2976 O O . ALA B 1 180 ? 2.9 -6.742 -23.812 1 89.88 180 ALA B O 1
ATOM 2977 N N . VAL B 1 181 ? 1.077 -7.953 -23.25 1 90 181 VAL B N 1
ATOM 2978 C CA . VAL B 1 181 ? 1.176 -7.594 -21.828 1 90 181 VAL B CA 1
ATOM 2979 C C . VAL B 1 181 ? 2.48 -8.133 -21.25 1 90 181 VAL B C 1
ATOM 2981 O O . VAL B 1 181 ? 3.199 -7.418 -20.547 1 90 181 VAL B O 1
ATOM 2984 N N . ARG B 1 182 ? 2.773 -9.336 -21.562 1 90.38 182 ARG B N 1
ATOM 2985 C CA . ARG B 1 182 ? 3.994 -9.969 -21.062 1 90.38 182 ARG B CA 1
ATOM 2986 C C . ARG B 1 182 ? 5.23 -9.18 -21.5 1 90.38 182 ARG B C 1
ATOM 2988 O O . ARG B 1 182 ? 6.137 -8.961 -20.688 1 90.38 182 ARG B O 1
ATOM 2995 N N . ALA B 1 183 ? 5.262 -8.797 -22.734 1 91 183 ALA B N 1
ATOM 2996 C CA . ALA B 1 183 ? 6.402 -8.047 -23.25 1 91 183 ALA B CA 1
ATOM 2997 C C . ALA B 1 183 ? 6.539 -6.695 -22.562 1 91 183 ALA B C 1
ATOM 2999 O O . ALA B 1 183 ? 7.648 -6.273 -22.219 1 91 183 ALA B O 1
ATOM 3000 N N . GLN B 1 184 ? 5.445 -6.074 -22.391 1 92.38 184 GLN B N 1
ATOM 3001 C CA . GLN B 1 184 ? 5.453 -4.754 -21.766 1 92.38 184 GLN B CA 1
ATOM 3002 C C . GLN B 1 184 ? 5.863 -4.836 -20.297 1 92.38 184 GLN B C 1
ATOM 3004 O O . GLN B 1 184 ? 6.617 -3.994 -19.812 1 92.38 184 GLN B O 1
ATOM 3009 N N . VAL B 1 185 ? 5.383 -5.855 -19.656 1 93.75 185 VAL B N 1
ATOM 3010 C CA . VAL B 1 185 ? 5.691 -6.027 -18.25 1 93.75 185 VAL B CA 1
ATOM 3011 C C . VAL B 1 185 ? 7.152 -6.43 -18.078 1 93.75 185 VAL B C 1
ATOM 3013 O O . VAL B 1 185 ? 7.812 -6.02 -17.125 1 93.75 185 VAL B O 1
ATOM 3016 N N . ARG B 1 186 ? 7.613 -7.211 -18.984 1 93.81 186 ARG B N 1
ATOM 3017 C CA . ARG B 1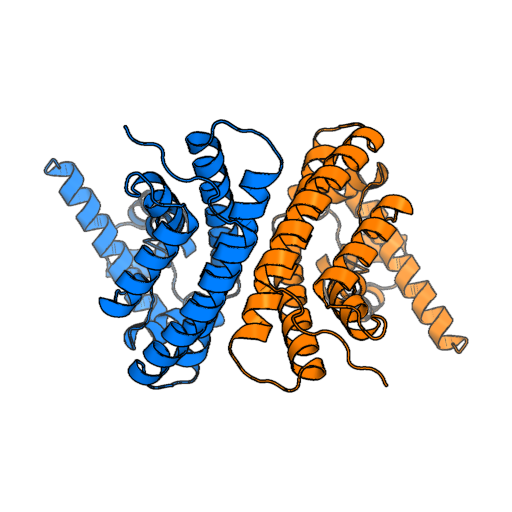 186 ? 9.023 -7.57 -18.953 1 93.81 186 ARG B CA 1
ATOM 3018 C C . ARG B 1 186 ? 9.906 -6.328 -19.047 1 93.81 186 ARG B C 1
ATOM 3020 O O . ARG B 1 186 ? 10.898 -6.199 -18.328 1 93.81 186 ARG B O 1
ATOM 3027 N N . ALA B 1 187 ? 9.547 -5.465 -19.922 1 94.06 187 ALA B N 1
ATOM 3028 C CA . ALA B 1 187 ? 10.281 -4.215 -20.062 1 94.06 187 ALA B CA 1
ATOM 3029 C C . ALA B 1 187 ? 10.195 -3.365 -18.812 1 94.06 187 ALA B C 1
ATOM 3031 O O . ALA B 1 187 ? 11.195 -2.793 -18.359 1 94.06 187 ALA B O 1
ATOM 3032 N N . ALA B 1 188 ? 9.055 -3.291 -18.219 1 95.31 188 ALA B N 1
ATOM 3033 C CA . ALA B 1 188 ? 8.859 -2.531 -16.984 1 95.31 188 ALA B CA 1
ATOM 3034 C C . ALA B 1 188 ? 9.664 -3.133 -15.844 1 95.31 188 ALA B C 1
ATOM 3036 O O . ALA B 1 188 ? 10.227 -2.406 -15.023 1 95.31 188 ALA B O 1
ATOM 3037 N N . ALA B 1 189 ? 9.633 -4.445 -15.812 1 96.38 189 ALA B N 1
ATOM 3038 C CA . ALA B 1 189 ? 10.359 -5.145 -14.758 1 96.38 189 ALA B CA 1
ATOM 3039 C C . ALA B 1 189 ? 11.852 -4.832 -14.828 1 96.38 189 ALA B C 1
ATOM 3041 O O . ALA B 1 189 ? 12.508 -4.676 -13.789 1 96.38 189 ALA B O 1
ATOM 3042 N N . ARG B 1 190 ? 12.352 -4.789 -16 1 94.75 190 ARG B N 1
ATOM 3043 C CA . ARG B 1 190 ? 13.758 -4.441 -16.156 1 94.75 190 ARG B CA 1
ATOM 3044 C C . ARG B 1 190 ? 14.062 -3.08 -15.547 1 94.75 190 ARG B C 1
ATOM 3046 O O . ARG B 1 190 ? 15.008 -2.936 -14.773 1 94.75 190 ARG B O 1
ATOM 3053 N N . VAL B 1 191 ? 13.258 -2.158 -15.867 1 93.44 191 VAL B N 1
ATOM 3054 C CA . VAL B 1 191 ? 13.422 -0.797 -15.367 1 93.44 191 VAL B CA 1
ATOM 3055 C C . VAL B 1 191 ? 13.289 -0.788 -13.844 1 93.44 191 VAL B C 1
ATOM 3057 O O . VAL B 1 191 ? 14.117 -0.189 -13.148 1 93.44 191 VAL B O 1
ATOM 3060 N N . ALA B 1 192 ? 12.289 -1.407 -13.344 1 96.94 192 ALA B N 1
ATOM 3061 C CA . ALA B 1 192 ? 11.961 -1.394 -11.922 1 96.94 192 ALA B CA 1
ATOM 3062 C C . ALA B 1 192 ? 13.055 -2.07 -11.102 1 96.94 192 ALA B C 1
ATOM 3064 O O . ALA B 1 192 ? 13.523 -1.516 -10.102 1 96.94 192 ALA B O 1
ATOM 3065 N N . PHE B 1 193 ? 13.477 -3.229 -11.547 1 97.06 193 PHE B N 1
ATOM 3066 C CA . PHE B 1 193 ? 14.461 -3.979 -10.781 1 97.06 193 PHE B CA 1
ATOM 3067 C C . PHE B 1 193 ? 15.844 -3.338 -10.898 1 97.06 193 PHE B C 1
ATOM 3069 O O . PHE B 1 193 ? 16.641 -3.387 -9.953 1 97.06 193 PHE B O 1
ATOM 3076 N N . ASP B 1 194 ? 16.141 -2.699 -12.031 1 96 194 ASP B N 1
ATOM 3077 C CA . ASP B 1 194 ? 17.375 -1.927 -12.133 1 96 194 ASP B CA 1
ATOM 3078 C C . ASP B 1 194 ? 17.391 -0.797 -11.102 1 96 194 ASP B C 1
ATOM 3080 O O . ASP B 1 194 ? 18.406 -0.571 -10.445 1 96 194 ASP B O 1
ATOM 3084 N N . ALA B 1 195 ? 16.297 -0.133 -10.992 1 95.38 195 ALA B N 1
ATOM 3085 C CA . ALA B 1 195 ? 16.188 0.948 -10.016 1 95.38 195 ALA B CA 1
ATOM 3086 C C . ALA B 1 195 ? 16.359 0.422 -8.594 1 95.38 195 ALA B C 1
ATOM 3088 O O . ALA B 1 195 ? 17.078 1.02 -7.789 1 95.38 195 ALA B O 1
ATOM 3089 N N . LEU B 1 196 ? 15.734 -0.702 -8.273 1 96.62 196 LEU B N 1
ATOM 3090 C CA . LEU B 1 196 ? 15.844 -1.302 -6.949 1 96.62 196 LEU B CA 1
ATOM 3091 C C . LEU B 1 196 ? 17.281 -1.712 -6.66 1 96.62 196 LEU B C 1
ATOM 3093 O O . LEU B 1 196 ? 17.781 -1.511 -5.551 1 96.62 196 LEU B O 1
ATOM 3097 N N . GLU B 1 197 ? 17.859 -2.273 -7.684 1 95.75 197 GLU B N 1
ATOM 3098 C CA . GLU B 1 197 ? 19.234 -2.711 -7.516 1 95.75 197 GLU B CA 1
ATOM 3099 C C . GLU B 1 197 ? 20.172 -1.527 -7.254 1 95.75 197 GLU B C 1
ATOM 3101 O O . GLU B 1 197 ? 21.047 -1.598 -6.387 1 95.75 197 GLU B O 1
ATOM 3106 N N . ARG B 1 198 ? 20.016 -0.514 -7.98 1 95.25 198 ARG B N 1
ATOM 3107 C CA . ARG B 1 198 ? 20.812 0.687 -7.727 1 95.25 198 ARG B CA 1
ATOM 3108 C C . ARG B 1 198 ? 20.516 1.25 -6.34 1 95.25 198 ARG B C 1
ATOM 3110 O O . ARG B 1 198 ? 21.438 1.652 -5.625 1 95.25 198 ARG B O 1
ATOM 3117 N N . GLY B 1 199 ? 19.312 1.235 -5.961 1 95.19 199 GLY B N 1
ATOM 3118 C CA . GLY B 1 199 ? 18.891 1.836 -4.703 1 95.19 199 GLY B CA 1
ATOM 3119 C C . GLY B 1 199 ? 19.344 1.045 -3.486 1 95.19 199 GLY B C 1
ATOM 3120 O O . GLY B 1 199 ? 19.734 1.625 -2.475 1 95.19 199 GLY B O 1
ATOM 3121 N N . LEU B 1 200 ? 19.297 -0.317 -3.668 1 94.12 200 LEU B N 1
ATOM 3122 C CA . LEU B 1 200 ? 19.531 -1.157 -2.5 1 94.12 200 LEU B CA 1
ATOM 3123 C C . LEU B 1 200 ? 20.875 -1.858 -2.602 1 94.12 200 LEU B C 1
ATOM 3125 O O . LEU B 1 200 ? 21.344 -2.449 -1.627 1 94.12 200 LEU B O 1
ATOM 3129 N N . GLY B 1 201 ? 21.516 -1.726 -3.719 1 86.19 201 GLY B N 1
ATOM 3130 C CA . GLY B 1 201 ? 22.844 -2.285 -3.904 1 86.19 201 GLY B CA 1
ATOM 3131 C C . GLY B 1 201 ? 22.922 -3.766 -3.582 1 86.19 201 GLY B C 1
ATOM 3132 O O . GLY B 1 201 ? 22.078 -4.551 -4.043 1 86.19 201 GLY B O 1
ATOM 3133 N N . THR B 1 202 ? 23.922 -4.105 -2.846 1 82.19 202 THR B N 1
ATOM 3134 C CA . THR B 1 202 ? 24.141 -5.496 -2.469 1 82.19 202 THR B CA 1
ATOM 3135 C C . THR B 1 202 ? 23.469 -5.809 -1.133 1 82.19 202 THR B C 1
ATOM 3137 O O . THR B 1 202 ? 23.875 -6.746 -0.438 1 82.19 202 THR B O 1
ATOM 3140 N N . TYR B 1 203 ? 22.578 -5.023 -0.888 1 86.44 203 TYR B N 1
ATOM 3141 C CA . TYR B 1 203 ? 21.906 -5.234 0.384 1 86.44 203 TYR B CA 1
ATOM 3142 C C . TYR B 1 203 ? 21.359 -6.66 0.486 1 86.44 203 TYR B C 1
ATOM 3144 O O . TYR B 1 203 ? 20.812 -7.195 -0.479 1 86.44 203 TYR B O 1
ATOM 3152 N N . ALA B 1 204 ? 21.625 -7.281 1.683 1 87.5 204 ALA B N 1
ATOM 3153 C CA . ALA B 1 204 ? 21.172 -8.617 2.049 1 87.5 204 ALA B CA 1
ATOM 3154 C C . ALA B 1 204 ? 21.703 -9.664 1.078 1 87.5 204 ALA B C 1
ATOM 3156 O O . ALA B 1 204 ? 20.953 -10.508 0.585 1 87.5 204 ALA B O 1
ATOM 3157 N N . THR B 1 205 ? 22.906 -9.469 0.687 1 89 205 THR B N 1
ATOM 3158 C CA . THR B 1 205 ? 23.578 -10.531 -0.052 1 89 205 THR B CA 1
ATOM 3159 C C . THR B 1 205 ? 23.859 -11.734 0.853 1 89 205 THR B C 1
ATOM 3161 O O . THR B 1 205 ? 24.406 -11.578 1.947 1 89 205 THR B O 1
ATOM 3164 N N . LYS B 1 206 ? 23.422 -12.781 0.387 1 87.31 206 LYS B N 1
ATOM 3165 C CA . LYS B 1 206 ? 23.562 -13.977 1.213 1 87.31 206 LYS B CA 1
ATOM 3166 C C . LYS B 1 206 ? 25.016 -14.438 1.282 1 87.31 206 LYS B C 1
ATOM 3168 O O . LYS B 1 206 ? 25.688 -14.562 0.253 1 87.31 206 LYS B O 1
ATOM 3173 N N . GLY B 1 207 ? 25.438 -14.531 2.471 1 81.56 207 GLY B N 1
ATOM 3174 C CA . GLY B 1 207 ? 26.812 -14.992 2.664 1 81.56 207 GLY B CA 1
ATOM 3175 C C . GLY B 1 207 ? 27 -16.453 2.314 1 81.56 207 GLY B C 1
ATOM 3176 O O . GLY B 1 207 ? 26.031 -17.203 2.209 1 81.56 207 GLY B O 1
ATOM 3177 N N . ALA B 1 208 ? 28.234 -16.797 1.917 1 74.38 208 ALA B N 1
ATOM 3178 C CA . ALA B 1 208 ? 28.609 -18.188 1.641 1 74.38 208 ALA B CA 1
ATOM 3179 C C . ALA B 1 208 ? 28.328 -19.078 2.846 1 74.38 208 ALA B C 1
ATOM 3181 O O . ALA B 1 208 ? 28.578 -18.688 3.988 1 74.38 208 ALA B O 1
ATOM 3182 N N . THR B 1 209 ? 27.297 -20.062 2.863 1 60.19 209 THR B N 1
ATOM 3183 C CA . THR B 1 209 ? 27.281 -21.078 3.906 1 60.19 209 THR B CA 1
ATOM 3184 C C . THR B 1 209 ? 28.406 -22.078 3.713 1 60.19 209 THR B C 1
ATOM 3186 O O . THR B 1 209 ? 28.812 -22.344 2.582 1 60.19 209 THR B O 1
#

InterPro domains:
  IPR001647 DNA-binding HTH domain, TetR-type [PF00440] (15-59)
  IPR001647 DNA-binding HTH domain, TetR-type [PR00455] (15-28)
  IPR001647 DNA-binding HTH domain, TetR-type [PR00455] (36-59)
  IPR001647 DNA-binding HTH domain, TetR-type [PS50977] (9-69)
  IPR009057 Homedomain-like superfamily [SSF46689] (2-77)
  IPR050109 HTH-type, TetR-like transcriptional regulator [PTHR30055] (4-199)

Radius of gyration: 23.3 Å; Cα contacts (8 Å, |Δi|>4): 460; chains: 2; bounding box: 57×76×50 Å